Protein AF-A0A182JFN0-F1 (afdb_monomer_lite)

Organism: Anopheles atroparvus (NCBI:txid41427)

Secondary structure (DSSP, 8-state):
-EEEEEEEHHHHHTT---EEEEEEEE-SSEEEEEEEESS-BTTB-SEEEEEEEHHHHHHHHHHTTSHHHHHHHTT-SSEEEEEE-TTS-EEEEEEEETTEE--SS-EEEEEE-HHHHHHHHHS---TT-TT-HHHHHHHHHHHH------HHHHHHHHHHHHHHHHHHHHHHHHHHHHHHH-TTSHHHHHHHHHHHHHHSS-HHHHHHHHHHHHHHHHHHHHHHHHTS-HHHHHHHHHHHHHHHHHHHHHHHHHHHHT-GGG----HHHHHHHHHHHHHHHHHHHHHHHHHHHHHHHHHHHHHHGGGG-HHHHHHHHHHHHHHHHHHHHHHHHHHHHHHHHHHHHHHHHHHHHTTEEEEGGGTEEEE----HHHHHHHHHHHHHHHHHHHHHHHHHHHHHHHH--SS-------SS--TTSS--BGGG--GGGEEEPPPPB-TT-HHHHHHHS-SBSS---SSGGGS-EEEEEEEE-TT---BS-SEEEEEEEE---B-S--HHHHHHHHHHHGGGTHHHHHTT-HHHHHHHHHTHHHHTHHHHHHHHHHHTT----TT-PBPP---

Structure (mmCIF, N/CA/C/O backbone):
data_AF-A0A182JFN0-F1
#
_entry.id   AF-A0A182JFN0-F1
#
loop_
_atom_site.group_PDB
_atom_site.id
_atom_site.type_symbol
_atom_site.label_atom_id
_atom_site.label_alt_id
_atom_site.label_comp_id
_atom_site.label_asym_id
_atom_site.label_entity_id
_atom_site.label_seq_id
_atom_site.pdbx_PDB_ins_code
_atom_site.Cartn_x
_atom_site.Cartn_y
_atom_site.Cartn_z
_atom_site.occupancy
_atom_site.B_iso_or_equiv
_atom_site.auth_seq_id
_atom_site.auth_comp_id
_atom_site.auth_asym_id
_atom_site.auth_atom_id
_atom_site.pdbx_PDB_model_num
ATOM 1 N N . MET A 1 1 ? -10.229 -61.835 4.848 1.00 62.94 1 MET A N 1
ATOM 2 C CA . MET A 1 1 ? -9.669 -61.899 3.488 1.00 62.94 1 MET A CA 1
ATOM 3 C C . MET A 1 1 ? -10.565 -61.124 2.529 1.00 62.94 1 MET A C 1
ATOM 5 O O . MET A 1 1 ? -11.727 -61.486 2.375 1.00 62.94 1 MET A O 1
ATOM 9 N N . ILE A 1 2 ? -10.073 -60.015 1.976 1.00 69.81 2 ILE A N 1
ATOM 10 C CA . ILE A 1 2 ? -10.826 -59.124 1.069 1.00 69.81 2 ILE A CA 1
ATOM 11 C C . ILE A 1 2 ? -10.191 -59.194 -0.321 1.00 69.81 2 ILE A C 1
ATOM 13 O O . ILE A 1 2 ? -8.968 -59.210 -0.433 1.00 69.81 2 ILE A O 1
ATOM 17 N N . ILE A 1 3 ? -11.007 -59.226 -1.377 1.00 73.88 3 ILE A N 1
ATOM 18 C CA . ILE A 1 3 ? -10.505 -59.152 -2.756 1.00 73.88 3 ILE A CA 1
ATOM 19 C C . ILE A 1 3 ? -10.632 -57.706 -3.234 1.00 73.88 3 ILE A C 1
ATOM 21 O O . ILE A 1 3 ? -11.744 -57.179 -3.293 1.00 73.88 3 ILE A O 1
ATOM 25 N N . LYS A 1 4 ? -9.509 -57.074 -3.583 1.00 79.81 4 LYS A N 1
ATOM 26 C CA . LYS A 1 4 ? -9.461 -55.734 -4.180 1.00 79.81 4 LYS A CA 1
ATOM 27 C C . LYS A 1 4 ? -9.148 -55.844 -5.665 1.00 79.81 4 LYS A C 1
ATOM 29 O O . LYS A 1 4 ? -8.158 -56.462 -6.045 1.00 79.81 4 LYS A O 1
ATOM 34 N N . ILE A 1 5 ? -9.988 -55.245 -6.499 1.00 77.12 5 ILE A N 1
ATOM 35 C CA . ILE A 1 5 ? -9.818 -55.225 -7.953 1.00 77.12 5 ILE A CA 1
ATOM 36 C C . ILE A 1 5 ? -9.624 -53.771 -8.373 1.00 77.12 5 ILE A C 1
ATOM 38 O O . ILE A 1 5 ? -10.525 -52.961 -8.171 1.00 77.12 5 ILE A O 1
ATOM 42 N N . TYR A 1 6 ? -8.468 -53.449 -8.946 1.00 79.06 6 TYR A N 1
ATOM 43 C CA . TYR A 1 6 ? -8.162 -52.143 -9.524 1.00 79.06 6 TYR A CA 1
ATOM 44 C C . TYR A 1 6 ? -8.347 -52.213 -11.037 1.00 79.06 6 TYR A C 1
ATOM 46 O O . TYR A 1 6 ? -7.695 -53.021 -11.699 1.00 79.06 6 TYR A O 1
ATOM 54 N N . LEU A 1 7 ? -9.239 -51.382 -11.575 1.00 78.50 7 LEU A N 1
ATOM 55 C CA . LEU A 1 7 ? -9.586 -51.356 -12.997 1.00 78.50 7 LEU A CA 1
ATOM 56 C C . LEU A 1 7 ? -9.477 -49.927 -13.549 1.00 78.50 7 LEU A C 1
ATOM 58 O O . LEU A 1 7 ? -10.038 -49.002 -12.962 1.00 78.50 7 LEU A O 1
ATOM 62 N N . SER A 1 8 ? -8.779 -49.748 -14.676 1.00 73.88 8 SER A N 1
ATOM 63 C CA . SER A 1 8 ? -8.703 -48.449 -15.366 1.00 73.88 8 SER A CA 1
ATOM 64 C C . SER A 1 8 ? -10.078 -48.056 -15.924 1.00 73.88 8 SER A C 1
ATOM 66 O O . SER A 1 8 ? -10.769 -48.879 -16.534 1.00 73.88 8 SER A O 1
ATOM 68 N N . SER A 1 9 ? -10.487 -46.797 -15.737 1.00 73.19 9 SER A N 1
ATOM 69 C CA . SER A 1 9 ? -11.758 -46.265 -16.257 1.00 73.19 9 SER A CA 1
ATOM 70 C C . SER A 1 9 ? -11.855 -46.349 -17.786 1.00 73.19 9 SER A C 1
ATOM 72 O O . SER A 1 9 ? -12.929 -46.638 -18.317 1.00 73.19 9 SER A O 1
ATOM 74 N N . LYS A 1 10 ? -10.725 -46.210 -18.491 1.00 73.25 10 LYS A N 1
ATOM 75 C CA . LYS A 1 10 ? -10.610 -46.288 -19.959 1.00 73.25 10 LYS A CA 1
ATOM 76 C C . LYS A 1 10 ? -11.153 -47.605 -20.528 1.00 73.25 10 LY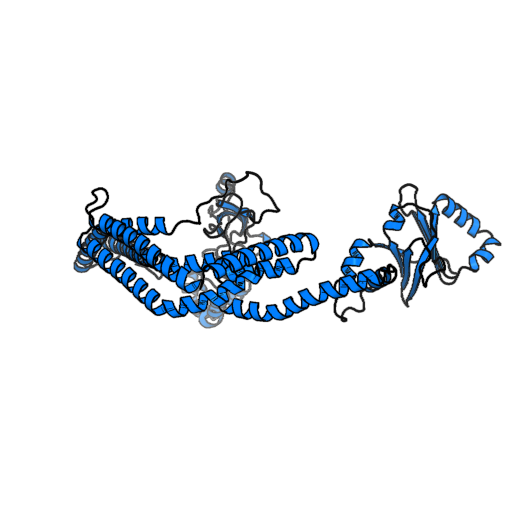S A C 1
ATOM 78 O O . LYS A 1 10 ? -11.768 -47.613 -21.594 1.00 73.25 10 LYS A O 1
ATOM 83 N N . LEU A 1 11 ? -10.956 -48.711 -19.808 1.00 69.81 11 LEU A N 1
ATOM 84 C CA . LEU A 1 11 ? -11.406 -50.047 -20.222 1.00 69.81 11 LEU A CA 1
ATOM 85 C C . LEU A 1 11 ? -12.931 -50.198 -20.132 1.00 69.81 11 LEU A C 1
ATOM 87 O O . LEU A 1 11 ? -13.535 -50.927 -20.915 1.00 69.81 11 LEU A O 1
ATOM 91 N N . ILE A 1 12 ? -13.570 -49.483 -19.203 1.00 66.38 12 ILE A N 1
ATOM 92 C CA . ILE A 1 12 ? -15.031 -49.477 -19.050 1.00 66.38 12 ILE A CA 1
ATOM 93 C C . ILE A 1 12 ? -15.667 -48.561 -20.103 1.00 66.38 12 ILE A C 1
ATOM 95 O O . ILE A 1 12 ? -16.673 -48.925 -20.711 1.00 66.38 12 ILE A O 1
ATOM 99 N N . GLU A 1 13 ? -15.063 -47.395 -20.350 1.00 63.28 13 GLU A N 1
ATOM 100 C CA . GLU A 1 13 ? -15.563 -46.401 -21.310 1.00 63.28 13 GLU A CA 1
ATOM 101 C C . GLU A 1 13 ? -15.567 -46.911 -22.755 1.00 63.28 13 GLU A C 1
ATOM 103 O O . GLU A 1 13 ? -16.496 -46.612 -23.504 1.00 63.28 13 GLU A O 1
ATOM 108 N N . LYS A 1 14 ? -14.578 -47.727 -23.145 1.00 61.25 14 LYS A N 1
ATOM 109 C CA . LYS A 1 14 ? -14.518 -48.306 -24.497 1.00 61.25 14 LYS A CA 1
ATOM 110 C C . LYS A 1 14 ? -15.560 -49.407 -24.758 1.00 61.25 14 LYS A C 1
ATOM 112 O O . LYS A 1 14 ? -15.835 -49.684 -25.920 1.00 61.25 14 LYS A O 1
ATOM 117 N N . CYS A 1 15 ? -16.163 -50.007 -23.722 1.00 55.38 15 CYS A N 1
ATOM 118 C CA . CYS A 1 15 ? -17.185 -51.067 -23.831 1.00 55.38 15 CYS A CA 1
ATOM 119 C C . CYS A 1 15 ? -16.834 -52.205 -24.820 1.00 55.38 15 CYS A C 1
ATOM 121 O O . CYS A 1 15 ? -17.668 -52.630 -25.620 1.00 55.38 15 CYS A O 1
ATOM 123 N N . THR A 1 16 ? -15.609 -52.731 -24.755 1.00 61.06 16 THR A N 1
ATOM 124 C CA . THR A 1 16 ? -15.132 -53.835 -25.607 1.00 61.06 16 THR A CA 1
ATOM 125 C C . THR A 1 16 ? -14.945 -55.127 -24.807 1.00 61.06 16 THR A C 1
ATOM 127 O O . THR A 1 16 ? -14.451 -55.105 -23.682 1.00 61.06 16 THR A O 1
ATOM 130 N N . PHE A 1 17 ? -15.335 -56.276 -25.373 1.00 69.75 17 PHE A N 1
ATOM 131 C CA . PHE A 1 17 ? -15.031 -57.590 -24.791 1.00 69.75 17 PHE A CA 1
ATOM 132 C C . PHE A 1 17 ? -13.549 -57.906 -25.014 1.00 69.75 17 PHE A C 1
ATOM 134 O O . PHE A 1 17 ? -13.164 -58.300 -26.114 1.00 69.75 17 PHE A O 1
ATOM 141 N N . CYS A 1 18 ? -12.723 -57.705 -23.993 1.00 74.50 18 CYS A N 1
ATOM 142 C CA . CYS A 1 18 ? -11.274 -57.876 -24.070 1.00 74.50 18 CYS A CA 1
ATOM 143 C C . CYS A 1 18 ? -10.734 -58.798 -22.971 1.00 74.50 18 CYS A C 1
ATOM 145 O O . CYS A 1 18 ? -11.379 -59.036 -21.940 1.00 74.50 18 CYS A O 1
ATOM 147 N N . ASP A 1 19 ? -9.544 -59.335 -23.233 1.00 78.19 19 ASP A N 1
ATOM 148 C CA . ASP A 1 19 ? -8.730 -60.011 -22.230 1.00 78.19 19 ASP A CA 1
ATOM 149 C C . ASP A 1 19 ? -7.968 -58.948 -21.423 1.00 78.19 19 ASP A C 1
ATOM 151 O O . ASP A 1 19 ? -7.603 -57.898 -21.946 1.00 78.19 19 ASP A O 1
ATOM 155 N N . LEU A 1 20 ? -7.801 -59.184 -20.124 1.00 77.81 20 LEU A N 1
ATOM 156 C CA . LEU A 1 20 ? -7.232 -58.229 -19.178 1.00 77.81 20 LEU A CA 1
ATOM 157 C C . LEU A 1 20 ? -5.814 -58.654 -18.815 1.00 77.81 20 LEU A C 1
ATOM 159 O O . LEU A 1 20 ? -5.614 -59.787 -18.369 1.00 77.81 20 LEU A O 1
ATOM 163 N N . TYR A 1 21 ? -4.863 -57.729 -18.924 1.00 78.69 21 TYR A N 1
ATOM 164 C CA . TYR A 1 21 ? -3.462 -57.952 -18.570 1.00 78.69 21 TYR A CA 1
ATOM 165 C C . TYR A 1 21 ? -3.072 -57.121 -17.345 1.00 78.69 21 TYR A C 1
ATOM 167 O O . TYR A 1 21 ? -3.512 -55.979 -17.160 1.00 78.69 21 TYR A O 1
ATOM 175 N N . GLY A 1 22 ? -2.266 -57.710 -16.459 1.00 77.88 22 GLY A N 1
ATOM 176 C CA . GLY A 1 22 ? -1.886 -57.059 -15.211 1.00 77.88 22 GLY A CA 1
ATOM 177 C C . GLY A 1 22 ? -1.223 -57.979 -14.190 1.00 77.88 22 GLY A C 1
ATOM 178 O O . GLY A 1 22 ? -0.680 -59.026 -14.534 1.00 77.88 22 GLY A O 1
ATOM 179 N N . LEU A 1 23 ? -1.277 -57.569 -12.922 1.00 79.62 23 LEU A N 1
ATOM 180 C CA . LEU A 1 23 ? -0.591 -58.214 -11.800 1.00 79.62 23 LEU A CA 1
ATOM 181 C C . LEU A 1 23 ? -1.596 -58.751 -10.769 1.00 79.62 23 LEU A C 1
ATOM 183 O O . LEU A 1 23 ? -2.571 -58.073 -10.432 1.00 79.62 23 LEU A O 1
ATOM 187 N N . VAL A 1 24 ? -1.326 -59.943 -10.227 1.00 75.75 24 VAL A N 1
ATOM 188 C CA . VAL A 1 24 ? -2.060 -60.526 -9.092 1.00 75.75 24 VAL A CA 1
ATOM 189 C C . VAL A 1 24 ? -1.117 -60.660 -7.897 1.00 75.75 24 VAL A C 1
ATOM 191 O O . VAL A 1 24 ? -0.121 -61.374 -7.976 1.00 75.75 24 VAL A O 1
ATOM 194 N N . GLU A 1 25 ? -1.433 -59.991 -6.788 1.00 76.19 25 GLU A N 1
ATOM 195 C CA . GLU A 1 25 ? -0.657 -60.041 -5.541 1.00 76.19 25 GLU A CA 1
ATOM 196 C C . GLU A 1 25 ? -1.454 -60.793 -4.458 1.00 76.19 25 GLU A C 1
ATOM 198 O O . GLU A 1 25 ? -2.605 -60.449 -4.172 1.00 76.19 25 GLU A O 1
ATOM 203 N N . ASP A 1 26 ? -0.845 -61.815 -3.849 1.00 74.06 26 ASP A N 1
ATOM 204 C CA . ASP A 1 26 ? -1.409 -62.591 -2.734 1.00 74.06 26 ASP A CA 1
ATOM 205 C C . ASP A 1 26 ? -0.782 -62.112 -1.414 1.00 74.06 26 ASP A C 1
ATOM 207 O O . ASP A 1 26 ? 0.358 -62.454 -1.089 1.00 74.06 26 ASP A O 1
ATOM 211 N N . LEU A 1 27 ? -1.496 -61.255 -0.679 1.00 72.69 27 LEU A N 1
ATOM 212 C CA . LEU A 1 27 ? -1.079 -60.718 0.619 1.00 72.69 27 LEU A CA 1
ATOM 213 C C . LEU A 1 27 ? -1.818 -61.466 1.742 1.00 72.69 27 LEU A C 1
ATOM 215 O O . LEU A 1 27 ? -2.920 -61.972 1.551 1.00 72.69 27 LEU A O 1
ATOM 219 N N . ARG A 1 28 ? -1.236 -61.509 2.952 1.00 66.94 28 ARG A N 1
ATOM 220 C CA . ARG A 1 28 ? -1.740 -62.332 4.079 1.00 66.94 28 ARG A CA 1
ATOM 221 C C . ARG A 1 28 ? -3.242 -62.169 4.378 1.00 66.94 28 ARG A C 1
ATOM 223 O O . ARG A 1 28 ? -3.881 -63.164 4.706 1.00 66.94 28 ARG A O 1
ATOM 230 N N . ASP A 1 29 ? -3.797 -60.963 4.221 1.00 68.81 29 ASP A N 1
ATOM 231 C CA . ASP A 1 29 ? -5.210 -60.650 4.498 1.00 68.81 29 ASP A CA 1
ATOM 232 C C . ASP A 1 29 ? -6.000 -60.106 3.285 1.00 68.81 29 ASP A C 1
ATOM 234 O O . ASP A 1 29 ? -7.226 -59.929 3.372 1.00 68.81 29 ASP A O 1
ATOM 238 N N . GLU A 1 30 ? -5.347 -59.870 2.140 1.00 75.69 30 GLU A N 1
ATOM 239 C CA . GLU A 1 30 ? -5.982 -59.350 0.921 1.00 75.69 30 GLU A CA 1
ATOM 240 C C . GLU A 1 30 ? -5.419 -59.976 -0.359 1.00 75.69 30 GLU A C 1
ATOM 242 O O . GLU A 1 30 ? -4.226 -60.225 -0.470 1.00 75.69 30 GLU A O 1
ATOM 247 N N . ILE A 1 31 ? -6.276 -60.177 -1.360 1.00 75.62 31 ILE A N 1
ATOM 248 C CA . ILE A 1 31 ? -5.827 -60.495 -2.722 1.00 75.62 31 ILE A CA 1
ATOM 249 C C . ILE A 1 31 ? -6.077 -59.281 -3.593 1.00 75.62 31 ILE A C 1
ATOM 251 O O . ILE A 1 31 ? -7.202 -58.768 -3.629 1.00 75.62 31 ILE A O 1
ATOM 255 N N . ARG A 1 32 ? -5.048 -58.852 -4.323 1.00 78.44 32 ARG A N 1
ATOM 256 C CA . ARG A 1 32 ? -5.120 -57.699 -5.213 1.00 78.44 32 ARG A CA 1
ATOM 257 C C . ARG A 1 32 ? -5.016 -58.122 -6.671 1.00 78.44 32 ARG A C 1
ATOM 259 O O . ARG A 1 32 ? -4.009 -58.683 -7.083 1.00 78.44 32 ARG A O 1
ATOM 266 N N . PHE A 1 33 ? -6.043 -57.800 -7.450 1.00 77.81 33 PHE A N 1
ATOM 267 C CA . PHE A 1 33 ? -6.010 -57.857 -8.909 1.00 77.81 33 PHE A CA 1
ATOM 268 C C . PHE A 1 33 ? -5.810 -56.439 -9.441 1.00 77.81 33 PHE A C 1
ATOM 270 O O . PHE A 1 33 ? -6.687 -55.594 -9.261 1.00 77.81 33 PHE A O 1
ATOM 277 N N . THR A 1 34 ? -4.679 -56.174 -10.087 1.00 78.31 34 THR A N 1
ATOM 278 C CA . THR A 1 34 ? -4.372 -54.874 -10.691 1.00 78.31 34 THR A CA 1
ATOM 279 C C . THR A 1 34 ? -4.389 -55.008 -12.204 1.00 78.31 34 THR A C 1
ATOM 281 O O . THR A 1 34 ? -3.460 -55.567 -12.779 1.00 78.31 34 THR A O 1
ATOM 284 N N . VAL A 1 35 ? -5.447 -54.502 -12.840 1.00 77.25 35 VAL A N 1
ATOM 285 C CA . VAL A 1 35 ? -5.593 -54.489 -14.300 1.00 77.25 35 VAL A CA 1
ATOM 286 C C . VAL A 1 35 ? -4.959 -53.217 -14.858 1.00 77.25 35 VAL A C 1
ATOM 288 O O . VAL A 1 35 ? -5.298 -52.109 -14.423 1.00 77.25 35 VAL A O 1
ATOM 291 N N . LEU A 1 36 ? -4.035 -53.392 -15.802 1.00 70.75 36 LEU A N 1
ATOM 292 C CA . LEU A 1 36 ? -3.224 -52.315 -16.366 1.00 70.75 36 LEU A CA 1
ATOM 293 C C . LEU A 1 36 ? -3.658 -51.959 -17.792 1.00 70.75 36 LEU A C 1
ATOM 295 O O . LEU A 1 36 ? -3.845 -50.777 -18.056 1.00 70.75 36 LEU A O 1
ATOM 299 N N . ASP A 1 37 ? -3.875 -52.946 -18.671 1.00 72.38 37 ASP A N 1
ATOM 300 C CA . ASP A 1 37 ? -4.312 -52.690 -20.055 1.00 72.38 37 ASP A CA 1
ATOM 301 C C . ASP A 1 37 ? -5.049 -53.889 -20.695 1.00 72.38 37 ASP A C 1
ATOM 303 O O . ASP A 1 37 ? -5.107 -54.981 -20.113 1.00 72.38 37 ASP A O 1
ATOM 307 N N . ASP A 1 38 ? -5.634 -53.673 -21.882 1.00 68.69 38 ASP A N 1
ATOM 308 C CA . ASP A 1 38 ? -6.274 -54.701 -22.728 1.00 68.69 38 ASP A CA 1
ATOM 309 C C . ASP A 1 38 ? -5.323 -55.379 -23.734 1.00 68.69 38 ASP A C 1
ATOM 311 O O . ASP A 1 38 ? -5.710 -56.328 -24.420 1.00 68.69 38 ASP A O 1
ATOM 315 N N . GLU A 1 39 ? -4.063 -54.945 -23.776 1.00 72.19 39 GLU A N 1
ATOM 316 C CA . GLU A 1 39 ? -2.995 -55.501 -24.613 1.00 72.19 39 GLU A CA 1
ATOM 317 C C . GLU A 1 39 ? -1.848 -56.085 -23.759 1.00 72.19 39 GLU A C 1
ATOM 319 O O . GLU A 1 39 ? -1.639 -55.656 -22.620 1.00 72.19 39 GLU A O 1
ATOM 324 N N . PRO A 1 40 ? -1.087 -57.074 -24.271 1.00 69.12 40 PRO A N 1
ATOM 325 C CA . PRO A 1 40 ? 0.015 -57.682 -23.530 1.00 69.12 40 PRO A CA 1
ATOM 326 C C . PRO A 1 40 ? 1.153 -56.681 -23.278 1.00 69.12 40 PRO A C 1
ATOM 328 O O . PRO A 1 40 ? 1.686 -56.066 -24.201 1.00 69.12 40 PRO A O 1
ATOM 331 N N . ILE A 1 41 ? 1.572 -56.570 -22.016 1.00 68.44 41 ILE A N 1
ATOM 332 C CA . ILE A 1 41 ? 2.590 -55.617 -21.549 1.00 68.44 41 ILE A CA 1
ATOM 333 C C . ILE A 1 41 ? 3.940 -56.345 -21.405 1.00 68.44 41 ILE A C 1
ATOM 335 O O . ILE A 1 41 ? 3.963 -57.508 -20.983 1.00 68.44 41 ILE A O 1
ATOM 339 N N . PRO A 1 42 ? 5.093 -55.707 -21.694 1.00 60.28 42 PRO A N 1
ATOM 340 C CA . PRO A 1 42 ? 6.405 -56.296 -21.424 1.00 60.28 42 PRO A CA 1
ATOM 341 C C . PRO A 1 42 ? 6.550 -56.693 -19.942 1.00 60.28 42 PRO A C 1
ATOM 343 O O . PRO A 1 42 ? 6.573 -55.843 -19.056 1.00 60.28 42 PRO A O 1
ATOM 346 N N . GLY A 1 43 ? 6.639 -58.003 -19.685 1.00 61.94 43 GLY A N 1
ATOM 347 C CA . GLY A 1 43 ? 6.724 -58.600 -18.343 1.00 61.94 43 GLY A CA 1
ATOM 348 C C . GLY A 1 43 ? 5.440 -59.280 -17.847 1.00 61.94 43 GLY A C 1
ATOM 349 O O . GLY A 1 43 ? 5.528 -60.109 -16.946 1.00 61.94 43 GLY A O 1
ATOM 350 N N . TYR A 1 44 ? 4.281 -59.007 -18.460 1.00 66.69 44 TYR A N 1
ATOM 351 C CA . TYR A 1 44 ? 2.978 -59.583 -18.094 1.00 66.69 44 TYR A CA 1
ATOM 352 C C . TYR A 1 44 ? 2.203 -59.994 -19.354 1.00 66.69 44 TYR A C 1
ATOM 354 O O . TYR A 1 44 ? 1.357 -59.256 -19.858 1.00 66.69 44 TYR A O 1
ATOM 362 N N . THR A 1 45 ? 2.528 -61.173 -19.891 1.00 61.94 45 THR A N 1
ATOM 363 C CA . THR A 1 45 ? 1.981 -61.676 -21.165 1.00 61.94 45 THR A CA 1
ATOM 364 C C . THR A 1 45 ? 0.818 -62.655 -21.005 1.00 61.94 45 THR A C 1
ATOM 366 O O . THR A 1 45 ? 0.179 -62.995 -21.996 1.00 61.94 45 THR A O 1
ATOM 369 N N . GLU A 1 46 ? 0.539 -63.129 -19.788 1.00 72.75 46 GLU A N 1
ATOM 370 C CA . GLU A 1 46 ? -0.596 -64.015 -19.510 1.00 72.75 46 GLU A CA 1
ATOM 371 C C . GLU A 1 46 ? -1.836 -63.199 -19.101 1.00 72.75 46 GLU A C 1
ATOM 373 O O . GLU A 1 46 ? -1.719 -62.293 -18.267 1.00 72.75 46 GLU A O 1
ATOM 378 N N . PRO A 1 47 ? -3.025 -63.490 -19.662 1.00 72.69 47 PRO A N 1
ATOM 379 C CA . PRO A 1 47 ? -4.243 -62.778 -19.303 1.00 72.69 47 PRO A CA 1
ATOM 380 C C . PRO A 1 47 ? -4.690 -63.172 -17.892 1.00 72.69 47 PRO A C 1
ATOM 382 O O . PRO A 1 47 ? -4.924 -64.340 -17.590 1.00 72.69 47 PRO A O 1
ATOM 385 N N . ILE A 1 48 ? -4.865 -62.174 -17.030 1.00 78.12 48 ILE A N 1
ATOM 386 C CA . ILE A 1 48 ? -5.328 -62.354 -15.645 1.00 78.12 48 ILE A CA 1
ATOM 387 C C . ILE A 1 48 ? -6.858 -62.414 -15.546 1.00 78.12 48 ILE A C 1
ATOM 389 O O . ILE A 1 48 ? -7.416 -62.736 -14.492 1.00 78.12 48 ILE A O 1
ATOM 393 N N . GLY A 1 49 ? -7.561 -62.080 -16.631 1.00 77.62 49 GLY A N 1
ATOM 394 C CA . GLY A 1 49 ? -9.014 -62.071 -16.657 1.00 77.62 49 GLY A CA 1
ATOM 395 C C . GLY A 1 49 ? -9.633 -61.709 -18.001 1.00 77.62 49 GLY A C 1
ATOM 396 O O . GLY A 1 49 ? -8.930 -61.466 -18.974 1.00 77.62 49 GLY A O 1
ATOM 397 N N . LYS A 1 50 ? -10.969 -61.657 -18.048 1.00 80.19 50 LYS A N 1
ATOM 398 C CA . LYS A 1 50 ? -11.741 -61.294 -19.247 1.00 80.19 50 LYS A CA 1
ATOM 399 C C . LYS A 1 50 ? -13.006 -60.504 -18.914 1.00 80.19 50 LYS A C 1
ATOM 401 O O . LYS A 1 50 ? -13.702 -60.807 -17.936 1.00 80.19 50 LYS A O 1
ATOM 406 N N . ILE A 1 51 ? -13.333 -59.536 -19.768 1.00 77.31 51 ILE A N 1
ATOM 407 C CA . ILE A 1 51 ? -14.610 -58.812 -19.762 1.00 77.31 51 ILE A CA 1
ATOM 408 C C . ILE A 1 51 ? -15.571 -59.456 -20.775 1.00 77.31 51 ILE A C 1
ATOM 410 O O . ILE A 1 51 ? -15.256 -59.553 -21.959 1.00 77.31 51 ILE A O 1
ATOM 414 N N . CYS A 1 52 ? -16.758 -59.881 -20.323 1.00 76.12 52 CYS A N 1
ATOM 415 C CA . CYS A 1 52 ? -17.759 -60.585 -21.143 1.00 76.12 52 CYS A CA 1
ATOM 416 C C . CYS A 1 52 ? -19.170 -59.984 -21.020 1.00 76.12 52 CYS A C 1
ATOM 418 O O . CYS A 1 52 ? -19.463 -59.220 -20.094 1.00 76.12 52 CYS A O 1
ATOM 420 N N . SER A 1 53 ? -20.078 -60.380 -21.920 1.00 75.38 53 SER A N 1
ATOM 421 C CA . SER A 1 53 ? -21.496 -60.010 -21.834 1.00 75.38 53 SER A CA 1
ATOM 422 C C . SER A 1 53 ? -22.209 -60.750 -20.693 1.00 75.38 53 SER A C 1
ATOM 424 O O . SER A 1 53 ? -21.781 -61.821 -20.248 1.00 75.38 53 SER A O 1
ATOM 426 N N . VAL A 1 54 ? -23.332 -60.198 -20.216 1.00 74.31 54 VAL A N 1
ATOM 427 C CA . VAL A 1 54 ? -24.167 -60.855 -19.190 1.00 74.31 54 VAL A CA 1
ATOM 428 C C . VAL A 1 54 ? -24.700 -62.208 -19.684 1.00 74.31 54 VAL A C 1
ATOM 430 O O . VAL A 1 54 ? -24.735 -63.166 -18.916 1.00 74.31 54 VAL A O 1
ATOM 433 N N . THR A 1 55 ? -25.058 -62.316 -20.964 1.00 71.25 55 THR A N 1
ATOM 434 C CA . THR A 1 55 ? -25.508 -63.562 -21.608 1.00 71.25 55 THR A CA 1
ATOM 435 C C . THR A 1 55 ? -24.422 -64.639 -21.602 1.00 71.25 55 THR A C 1
ATOM 437 O O . THR A 1 55 ? -24.682 -65.756 -21.153 1.00 71.25 55 THR A O 1
ATOM 440 N N . ASP A 1 56 ? -23.187 -64.289 -21.974 1.00 69.81 56 ASP A N 1
ATOM 441 C CA . ASP A 1 56 ? -22.060 -65.235 -21.979 1.00 69.81 56 ASP A CA 1
ATOM 442 C C . ASP A 1 56 ? -21.663 -65.657 -20.561 1.00 69.81 56 ASP A C 1
ATOM 444 O O . ASP A 1 56 ? -21.204 -66.776 -20.334 1.00 69.81 56 ASP A O 1
ATOM 448 N N . TYR A 1 57 ? -21.835 -64.763 -19.582 1.00 70.94 57 TYR A N 1
ATOM 449 C CA . TYR A 1 57 ? -21.597 -65.069 -18.174 1.00 70.94 57 TYR A CA 1
ATOM 450 C C . TYR A 1 57 ? -22.598 -66.100 -17.636 1.00 70.94 57 TYR A C 1
ATOM 452 O O . TYR A 1 57 ? -22.199 -67.052 -16.965 1.00 70.94 57 TYR A O 1
ATOM 460 N N . VAL A 1 58 ? -23.889 -65.943 -17.948 1.00 71.75 58 VAL A N 1
ATOM 461 C CA . VAL A 1 58 ? -24.937 -66.884 -17.520 1.00 71.75 58 VAL A CA 1
ATOM 462 C C . VAL A 1 58 ? -24.765 -68.243 -18.199 1.00 71.75 58 VAL A C 1
ATOM 464 O O . VAL A 1 58 ? -24.881 -69.269 -17.528 1.00 71.75 58 VAL A O 1
ATOM 467 N N . GLN A 1 59 ? -24.416 -68.265 -19.489 1.00 70.50 59 GLN A N 1
ATOM 468 C CA . GLN A 1 59 ? -24.130 -69.505 -20.211 1.00 70.50 59 GLN A CA 1
ATOM 469 C C . GLN A 1 59 ? -22.915 -70.229 -19.619 1.00 70.50 59 GLN A C 1
ATOM 471 O O . GLN A 1 59 ? -22.989 -71.417 -19.326 1.00 70.50 59 GLN A O 1
ATOM 476 N N . PHE A 1 60 ? -21.825 -69.509 -19.347 1.00 67.44 60 PHE A N 1
ATOM 477 C CA . PHE A 1 60 ? -20.646 -70.070 -18.685 1.00 67.44 60 PHE A CA 1
ATOM 478 C C . PHE A 1 60 ? -20.971 -70.647 -17.299 1.00 67.44 60 PHE A C 1
ATOM 480 O O . PHE A 1 60 ? -20.548 -71.756 -16.973 1.00 67.44 60 PHE A O 1
ATOM 487 N N . ARG A 1 61 ? -21.779 -69.939 -16.498 1.00 68.56 61 ARG A N 1
ATOM 488 C CA . ARG A 1 61 ? -22.211 -70.412 -15.175 1.00 68.56 61 ARG A CA 1
ATOM 489 C C . ARG A 1 61 ? -23.069 -71.677 -15.260 1.00 68.56 61 ARG A C 1
ATOM 491 O O . ARG A 1 61 ? -22.927 -72.557 -14.418 1.00 68.56 61 ARG A O 1
ATOM 498 N N . ALA A 1 62 ? -23.937 -71.785 -16.266 1.00 64.00 62 ALA A N 1
ATOM 499 C CA . ALA A 1 62 ? -24.743 -72.984 -16.486 1.00 64.00 62 ALA A CA 1
ATOM 500 C C . ALA A 1 62 ? -23.874 -74.202 -16.852 1.00 64.00 62 ALA A C 1
ATOM 502 O O . ALA A 1 62 ? -24.146 -75.307 -16.386 1.00 64.00 62 ALA A O 1
ATOM 503 N N . VAL A 1 63 ? -22.800 -73.989 -17.622 1.00 61.91 63 VAL A N 1
ATOM 504 C CA . VAL A 1 63 ? -21.872 -75.048 -18.058 1.00 61.91 63 VAL A CA 1
ATOM 505 C C . VAL A 1 63 ? -20.879 -75.460 -16.956 1.00 61.91 63 VAL A C 1
ATOM 507 O O . VAL A 1 63 ? -20.407 -76.591 -16.949 1.00 61.91 63 VAL A O 1
ATOM 510 N N . GLN A 1 64 ? -20.615 -74.613 -15.955 1.00 60.25 64 GLN A N 1
ATOM 511 C CA . GLN A 1 64 ? -19.757 -74.955 -14.806 1.00 60.25 64 GLN A CA 1
ATOM 512 C C . GLN A 1 64 ? -20.281 -76.146 -13.969 1.00 60.25 64 GLN A C 1
ATOM 514 O O . GLN A 1 64 ? -19.511 -76.792 -13.255 1.00 60.25 64 GLN A O 1
ATOM 519 N N . ASN A 1 65 ? -21.577 -76.460 -14.068 1.00 55.94 65 ASN A N 1
ATOM 520 C CA . ASN A 1 65 ? -22.183 -77.631 -13.429 1.00 55.94 65 ASN A CA 1
ATOM 521 C C . ASN A 1 65 ? -21.912 -78.951 -14.177 1.00 55.94 65 ASN A C 1
ATOM 523 O O . ASN A 1 65 ? -22.231 -80.018 -13.650 1.00 55.94 65 ASN A O 1
ATOM 527 N N . ASP A 1 66 ? -21.318 -78.896 -15.372 1.00 58.44 66 ASP A N 1
ATOM 528 C CA . ASP A 1 66 ? -20.998 -80.065 -16.186 1.00 58.44 66 ASP A CA 1
ATOM 529 C C . ASP A 1 66 ? -19.614 -80.641 -15.823 1.00 58.44 66 ASP A C 1
ATOM 531 O O . ASP A 1 66 ? -18.621 -79.918 -15.681 1.00 58.44 66 ASP A O 1
ATOM 535 N N . LYS A 1 67 ? -19.530 -81.964 -15.624 1.00 55.25 67 LYS A N 1
ATOM 536 C CA . LYS A 1 67 ? -18.347 -82.624 -15.029 1.00 55.25 67 LYS A CA 1
ATOM 537 C C . LYS A 1 67 ? -17.094 -82.542 -15.909 1.00 55.25 67 LYS A C 1
ATOM 539 O O . LYS A 1 67 ? -15.997 -82.484 -15.363 1.00 55.25 67 LYS A O 1
ATOM 544 N N . SER A 1 68 ? -17.245 -82.529 -17.233 1.00 55.66 68 SER A N 1
ATOM 545 C CA . SER A 1 68 ? -16.128 -82.563 -18.190 1.00 55.66 68 SER A CA 1
ATOM 546 C C . SER A 1 68 ? -15.415 -81.212 -18.332 1.00 55.66 68 SER A C 1
ATOM 548 O O . SER A 1 68 ? -14.188 -81.162 -18.404 1.00 55.66 68 SER A O 1
ATOM 550 N N . LEU A 1 69 ? -16.159 -80.100 -18.310 1.00 53.22 69 LEU A N 1
ATOM 551 C CA . LEU A 1 69 ? -15.585 -78.755 -18.428 1.00 53.22 69 LEU A CA 1
ATOM 552 C C . LEU A 1 69 ? -14.933 -78.289 -17.117 1.00 53.22 69 LEU A C 1
ATOM 554 O O . LEU A 1 69 ? -14.010 -77.475 -17.124 1.00 53.22 69 LEU A O 1
ATOM 558 N N . ARG A 1 70 ? -15.368 -78.846 -15.980 1.00 53.31 70 ARG A N 1
ATOM 559 C CA . ARG A 1 70 ? -14.798 -78.576 -14.656 1.00 53.31 70 ARG A CA 1
ATOM 560 C C . ARG A 1 70 ? -13.320 -78.982 -14.550 1.00 53.31 70 ARG A C 1
ATOM 562 O O . ARG A 1 70 ? -12.572 -78.299 -13.860 1.00 53.31 70 ARG A O 1
ATOM 569 N N . GLU A 1 71 ? -12.889 -80.032 -15.254 1.00 53.84 71 GLU A N 1
ATOM 570 C CA . GLU A 1 71 ? -11.478 -80.454 -15.324 1.00 53.84 71 GLU A CA 1
ATOM 571 C C . GLU A 1 71 ? -10.628 -79.544 -16.227 1.00 53.84 71 GLU A C 1
ATOM 573 O O . GLU A 1 71 ? -9.463 -79.295 -15.921 1.00 53.84 71 GLU A O 1
ATOM 578 N N . GLN A 1 72 ? -11.209 -78.977 -17.292 1.00 52.22 72 GLN A N 1
ATOM 579 C CA . GLN A 1 72 ? -10.526 -77.993 -18.143 1.00 52.22 72 GLN A CA 1
ATOM 580 C C . GLN A 1 72 ? -10.388 -76.630 -17.450 1.00 52.22 72 GLN A C 1
ATOM 582 O O . GLN A 1 72 ? -9.302 -76.058 -17.451 1.00 52.22 72 GLN A O 1
ATOM 587 N N . LEU A 1 73 ? -11.437 -76.148 -16.772 1.00 50.81 73 LEU A N 1
ATOM 588 C CA . LEU A 1 73 ? -11.378 -74.929 -15.955 1.00 50.81 73 LEU A CA 1
ATOM 589 C C . LEU A 1 73 ? -10.507 -75.083 -14.701 1.00 50.81 73 LEU A C 1
ATOM 591 O O . LEU A 1 73 ? -10.095 -74.076 -14.129 1.00 50.81 73 LEU A O 1
ATOM 595 N N . ALA A 1 74 ? -10.248 -76.305 -14.221 1.00 50.59 74 ALA A N 1
ATOM 596 C CA . ALA A 1 74 ? -9.399 -76.540 -13.052 1.00 50.59 74 ALA A CA 1
ATOM 597 C C . ALA A 1 74 ? -7.925 -76.174 -13.298 1.00 50.59 74 ALA A C 1
ATOM 599 O O . ALA A 1 74 ? -7.229 -75.912 -12.324 1.00 50.59 74 ALA A O 1
ATOM 600 N N . LYS A 1 75 ? -7.481 -76.098 -14.563 1.00 51.12 75 LYS A N 1
ATOM 601 C CA . LYS A 1 75 ? -6.108 -75.722 -14.944 1.00 51.12 75 LYS A CA 1
ATOM 602 C C . LYS A 1 75 ? -5.783 -74.230 -14.820 1.00 51.12 75 LYS A C 1
ATOM 604 O O . LYS A 1 75 ? -4.610 -73.889 -14.780 1.00 51.12 75 LYS A O 1
ATOM 609 N N . GLU A 1 76 ? -6.781 -73.348 -14.783 1.00 58.38 76 GLU A N 1
ATOM 610 C CA . GLU A 1 76 ? -6.549 -71.912 -14.583 1.00 58.38 76 GLU A CA 1
ATOM 611 C C . GLU A 1 76 ? -6.434 -71.615 -13.082 1.00 58.38 76 GLU A C 1
ATOM 613 O O . GLU A 1 76 ? -7.432 -71.694 -12.350 1.00 58.38 76 GLU A O 1
ATOM 618 N N . ASP A 1 77 ? -5.221 -71.308 -12.613 1.00 58.41 77 ASP A N 1
ATOM 619 C CA . ASP A 1 77 ? -4.948 -71.101 -11.187 1.00 58.41 77 ASP A CA 1
ATOM 620 C C . ASP A 1 77 ? -5.591 -69.809 -10.668 1.00 58.41 77 ASP A C 1
ATOM 622 O O . ASP A 1 77 ? -6.326 -69.857 -9.678 1.00 58.41 77 ASP A O 1
ATOM 626 N N . ASN A 1 78 ? -5.406 -68.682 -11.365 1.00 65.50 78 ASN A N 1
ATOM 627 C CA . ASN A 1 78 ? -5.969 -67.378 -11.006 1.00 65.50 78 ASN A CA 1
ATOM 628 C C . ASN A 1 78 ? -6.688 -66.756 -12.213 1.00 65.50 78 ASN A C 1
ATOM 630 O O . ASN A 1 78 ? -6.064 -66.547 -13.247 1.00 65.50 78 ASN A O 1
ATOM 634 N N . PHE A 1 79 ? -7.981 -66.440 -12.090 1.00 76.06 79 PHE A N 1
ATOM 635 C CA . PHE A 1 79 ? -8.755 -65.856 -13.193 1.00 76.06 79 PHE A CA 1
ATOM 636 C C . PHE A 1 79 ? -9.847 -64.899 -12.696 1.00 76.06 79 PHE A C 1
ATOM 638 O O . PHE A 1 79 ? -10.654 -65.251 -11.828 1.00 76.06 79 PHE A O 1
ATOM 645 N N . LEU A 1 80 ? -9.899 -63.693 -13.269 1.00 78.19 80 LEU A N 1
ATOM 646 C CA . LEU A 1 80 ? -10.916 -62.673 -13.001 1.00 78.19 80 LEU A CA 1
ATOM 647 C C . LEU A 1 80 ? -11.895 -62.546 -14.181 1.00 78.19 80 LEU A C 1
ATOM 649 O O . LEU A 1 80 ? -11.502 -62.247 -15.301 1.00 78.19 80 LEU A O 1
ATOM 653 N N . ARG A 1 81 ? -13.201 -62.690 -13.943 1.00 78.00 81 ARG A N 1
ATOM 654 C CA . ARG A 1 81 ? -14.243 -62.506 -14.967 1.00 78.00 81 ARG A CA 1
ATOM 655 C C . ARG A 1 81 ? -15.224 -61.414 -14.567 1.00 78.00 81 ARG A C 1
ATOM 657 O O . ARG A 1 81 ? -15.873 -61.503 -13.520 1.00 78.00 81 ARG A O 1
ATOM 664 N N . LEU A 1 82 ? -15.361 -60.406 -15.424 1.00 77.06 82 LEU A N 1
ATOM 665 C CA . LEU A 1 82 ? -16.258 -59.266 -15.229 1.00 77.06 82 LEU A CA 1
ATOM 666 C C . LEU A 1 82 ? -17.364 -59.302 -16.289 1.00 77.06 82 LEU A C 1
ATOM 668 O O . LEU A 1 82 ? -17.077 -59.333 -17.483 1.00 77.06 82 LEU A O 1
ATOM 672 N N . ALA A 1 83 ? -18.628 -59.309 -15.864 1.00 73.62 83 ALA A N 1
ATOM 673 C CA . ALA A 1 83 ? -19.776 -59.250 -16.765 1.00 73.62 83 ALA A CA 1
ATOM 674 C C . ALA A 1 83 ? -20.354 -57.833 -16.804 1.00 73.62 83 ALA A C 1
ATOM 676 O O . ALA A 1 83 ? -20.778 -57.310 -15.765 1.00 73.62 83 ALA A O 1
ATOM 677 N N . ILE A 1 84 ? -20.409 -57.232 -17.992 1.00 74.38 84 ILE A N 1
ATOM 678 C CA . ILE A 1 84 ? -20.887 -55.858 -18.197 1.00 74.38 84 ILE A CA 1
ATOM 679 C C . ILE A 1 84 ? -22.219 -55.878 -18.964 1.00 74.38 84 ILE A C 1
ATOM 681 O O . ILE A 1 84 ? -22.415 -56.655 -19.895 1.00 74.38 84 ILE A O 1
ATOM 685 N N . SER A 1 85 ? -23.166 -55.047 -18.525 1.00 68.75 85 SER A N 1
ATOM 686 C CA . SER A 1 85 ? -24.436 -54.761 -19.206 1.00 68.75 85 SER A CA 1
ATOM 687 C C . SER A 1 85 ? -24.200 -53.935 -20.473 1.00 68.75 85 SER A C 1
ATOM 689 O O . SER A 1 85 ? -23.295 -53.110 -20.493 1.00 68.75 85 SER A O 1
ATOM 691 N N . ASN A 1 86 ? -25.089 -54.018 -21.465 1.00 62.69 86 ASN A N 1
ATOM 692 C CA . ASN A 1 86 ? -25.042 -53.192 -22.688 1.00 62.69 86 ASN A CA 1
ATOM 693 C C . ASN A 1 86 ? -25.036 -51.669 -22.413 1.00 62.69 86 ASN A C 1
ATOM 695 O O . ASN A 1 86 ? -24.739 -50.874 -23.292 1.00 62.69 86 ASN A O 1
ATOM 699 N N . SER A 1 87 ? -25.371 -51.264 -21.186 1.00 58.78 87 SER A N 1
ATOM 700 C CA . SER A 1 87 ? -25.326 -49.889 -20.681 1.00 58.78 87 SER A CA 1
ATOM 701 C C . SER A 1 87 ? -24.008 -49.526 -19.962 1.00 58.78 87 SER A C 1
ATOM 703 O O . SER A 1 87 ? -24.018 -48.617 -19.134 1.00 58.78 87 SER A O 1
ATOM 705 N N . GLY A 1 88 ? -22.930 -50.303 -20.128 1.00 61.03 88 GLY A N 1
ATOM 706 C CA . GLY A 1 88 ? -21.616 -50.070 -19.501 1.00 61.03 88 GLY A CA 1
ATOM 707 C C . GLY A 1 88 ? -21.535 -50.334 -17.988 1.00 61.03 88 GLY A C 1
ATOM 708 O O . GLY A 1 88 ? -20.535 -50.017 -17.352 1.00 61.03 88 GLY A O 1
ATOM 709 N N . ARG A 1 89 ? -22.578 -50.911 -17.367 1.00 65.69 89 ARG A N 1
ATOM 710 C CA . ARG A 1 89 ? -22.603 -51.204 -15.917 1.00 65.69 89 ARG A CA 1
ATOM 711 C C . ARG A 1 89 ? -22.146 -52.629 -15.623 1.00 65.69 89 ARG A C 1
ATOM 713 O O . ARG A 1 89 ? -22.718 -53.570 -16.170 1.00 65.69 89 ARG A O 1
ATOM 720 N N . ILE A 1 90 ? -21.201 -52.797 -14.701 1.00 71.94 90 ILE A N 1
ATOM 721 C CA . ILE A 1 90 ? -20.761 -54.115 -14.218 1.00 71.94 90 ILE A CA 1
ATOM 722 C C . ILE A 1 90 ? -21.904 -54.764 -13.419 1.00 71.94 90 ILE A C 1
ATOM 724 O O . ILE A 1 90 ? -22.430 -54.171 -12.479 1.00 71.94 90 ILE A O 1
ATOM 728 N N . LYS A 1 91 ? -22.323 -55.970 -13.820 1.00 73.12 91 LYS A N 1
ATOM 729 C CA . LYS A 1 91 ? -23.444 -56.718 -13.219 1.00 73.12 91 LYS A CA 1
ATOM 730 C C . LYS A 1 91 ? -22.986 -57.908 -12.383 1.00 73.12 91 LYS A C 1
ATOM 732 O O . LYS A 1 91 ? -23.577 -58.164 -11.339 1.00 73.12 91 LYS A O 1
ATOM 737 N N . HIS A 1 92 ? -21.943 -58.615 -12.818 1.00 74.88 92 HIS A N 1
ATOM 738 C CA . HIS A 1 92 ? -21.407 -59.772 -12.100 1.00 74.88 92 HIS A CA 1
ATOM 739 C C . HIS A 1 92 ? -19.877 -59.759 -12.094 1.00 74.88 92 HIS A C 1
ATOM 741 O O . HIS A 1 92 ? -19.251 -59.398 -13.088 1.00 74.88 92 HIS A O 1
ATOM 747 N N . VAL A 1 93 ? -19.285 -60.176 -10.972 1.00 73.44 93 VAL A N 1
ATOM 748 C CA . VAL A 1 93 ? -17.832 -60.287 -10.782 1.00 73.44 93 VAL A CA 1
ATOM 749 C C . VAL A 1 93 ? -17.519 -61.659 -10.201 1.00 73.44 93 VAL A C 1
ATOM 751 O O . VAL A 1 93 ? -17.939 -61.986 -9.085 1.00 73.44 93 VAL A O 1
ATOM 754 N N . MET A 1 94 ? -16.768 -62.463 -10.943 1.00 71.38 94 MET A N 1
ATOM 755 C CA . MET A 1 94 ? -16.268 -63.765 -10.512 1.00 71.38 94 MET A CA 1
ATOM 756 C C . MET A 1 94 ? -14.746 -63.702 -10.438 1.00 71.38 94 MET A C 1
ATOM 758 O O . MET A 1 94 ? -14.108 -63.273 -11.388 1.00 71.38 94 MET A O 1
ATOM 762 N N . ALA A 1 95 ? -14.171 -64.129 -9.319 1.00 71.56 95 ALA A N 1
ATOM 763 C CA . ALA A 1 95 ? -12.730 -64.262 -9.164 1.00 71.56 95 ALA A CA 1
ATOM 764 C C . ALA A 1 95 ? -12.425 -65.679 -8.676 1.00 71.56 95 ALA A C 1
ATOM 766 O O . ALA A 1 95 ? -13.080 -66.184 -7.756 1.00 71.56 95 ALA A O 1
ATOM 767 N N . LYS A 1 96 ? -11.453 -66.317 -9.319 1.00 69.75 96 LYS A N 1
ATOM 768 C CA . LYS A 1 96 ? -10.919 -67.626 -8.962 1.00 69.75 96 LYS A CA 1
ATOM 769 C C . LYS A 1 96 ? -9.458 -67.440 -8.577 1.00 69.75 96 LYS A C 1
ATOM 771 O O . LYS A 1 96 ? -8.732 -66.760 -9.296 1.00 69.75 96 LYS A O 1
ATOM 776 N N . VAL A 1 97 ? -9.057 -67.995 -7.438 1.00 67.12 97 VAL A N 1
ATOM 777 C CA . VAL A 1 97 ? -7.676 -67.917 -6.942 1.00 67.12 97 VAL A CA 1
ATOM 778 C C . VAL A 1 97 ? -7.247 -69.309 -6.495 1.00 67.12 97 VAL A C 1
ATOM 780 O O . VAL A 1 97 ? -7.992 -69.967 -5.766 1.00 67.12 97 VAL A O 1
ATOM 783 N N . LYS A 1 98 ? -6.063 -69.757 -6.926 1.00 63.12 98 LYS A N 1
ATOM 784 C CA . LYS A 1 98 ? -5.502 -71.097 -6.671 1.00 63.12 98 LYS A CA 1
ATOM 785 C C . LYS A 1 98 ? -6.525 -72.222 -6.873 1.00 63.12 98 LYS A C 1
ATOM 787 O O . LYS A 1 98 ? -6.693 -73.091 -6.020 1.00 63.12 98 LYS A O 1
ATOM 792 N N . GLY A 1 99 ? -7.287 -72.175 -7.965 1.00 58.19 99 GLY A N 1
ATOM 793 C CA . GLY A 1 99 ? -8.246 -73.236 -8.279 1.00 58.19 99 GLY A CA 1
ATOM 794 C C . GLY A 1 99 ? -9.610 -73.140 -7.568 1.00 58.19 99 GLY A C 1
ATOM 795 O O . GLY A 1 99 ? -10.536 -73.847 -7.969 1.00 58.19 99 GLY A O 1
ATOM 796 N N . VAL A 1 100 ? -9.792 -72.243 -6.589 1.00 59.66 100 VAL A N 1
ATOM 797 C CA . VAL A 1 100 ? -11.034 -72.113 -5.803 1.00 59.66 100 VAL A CA 1
ATOM 798 C C . VAL A 1 100 ? -11.847 -70.899 -6.256 1.00 59.66 100 VAL A C 1
ATOM 800 O O . VAL A 1 100 ? -11.339 -69.780 -6.333 1.00 59.66 100 VAL A O 1
ATOM 803 N N . THR A 1 101 ? -13.133 -71.103 -6.552 1.00 61.50 101 THR A N 1
ATOM 804 C CA . THR A 1 101 ? -14.070 -70.009 -6.845 1.00 61.50 101 THR A CA 1
ATOM 805 C C . THR A 1 101 ? -14.531 -69.357 -5.554 1.00 61.50 101 THR A C 1
ATOM 807 O O . THR A 1 101 ? -15.203 -69.984 -4.734 1.00 61.50 101 THR A O 1
ATOM 810 N N . ILE A 1 102 ? -14.192 -68.085 -5.382 1.00 64.50 102 ILE A N 1
ATOM 811 C CA . ILE A 1 102 ? -14.471 -67.357 -4.153 1.00 64.50 102 ILE A CA 1
ATOM 812 C C . ILE A 1 102 ? -15.743 -66.523 -4.354 1.00 64.50 102 ILE A C 1
ATOM 814 O O . ILE A 1 102 ? -15.710 -65.347 -4.729 1.00 64.50 102 ILE A O 1
ATOM 818 N N . GLU A 1 103 ? -16.901 -67.154 -4.156 1.00 58.94 103 GLU A N 1
ATOM 819 C CA . GLU A 1 103 ? -18.197 -66.468 -4.268 1.00 58.94 103 GLU A CA 1
ATOM 820 C C . GLU A 1 103 ? -18.594 -65.724 -2.981 1.00 58.94 103 GLU A C 1
ATOM 822 O O . GLU A 1 103 ? -19.302 -64.724 -3.068 1.00 58.94 103 GLU A O 1
ATOM 827 N N . SER A 1 104 ? -18.100 -66.153 -1.812 1.00 54.38 104 SER A N 1
ATOM 828 C CA . SER A 1 104 ? -18.535 -65.673 -0.489 1.00 54.38 104 SER A CA 1
ATOM 829 C C . SER A 1 104 ? -17.678 -64.567 0.147 1.00 54.38 104 SER A C 1
ATOM 831 O O . SER A 1 104 ? -18.046 -64.072 1.210 1.00 54.38 104 SER A O 1
ATOM 833 N N . LEU A 1 105 ? -16.549 -64.165 -0.456 1.00 60.81 105 LEU A N 1
ATOM 834 C CA . LEU A 1 105 ? -15.721 -63.071 0.079 1.00 60.81 105 LEU A CA 1
ATOM 835 C C . LEU A 1 105 ? -16.187 -61.698 -0.422 1.00 60.81 105 LEU A C 1
ATOM 837 O O . LEU A 1 105 ? -16.618 -61.547 -1.567 1.00 60.81 105 LEU A O 1
ATOM 841 N N . ASN A 1 106 ? -16.024 -60.680 0.428 1.00 63.38 106 ASN A N 1
ATOM 842 C CA . ASN A 1 106 ? -16.275 -59.284 0.077 1.00 63.38 106 ASN A CA 1
ATOM 843 C C . ASN A 1 106 ? -15.311 -58.828 -1.031 1.00 63.38 106 ASN A C 1
ATOM 845 O O . ASN A 1 106 ? -14.087 -58.904 -0.880 1.00 63.38 106 ASN A O 1
ATOM 849 N N . LYS A 1 107 ? -15.881 -58.342 -2.138 1.00 74.00 107 LYS A N 1
ATOM 850 C CA . LYS A 1 107 ? -15.162 -57.826 -3.310 1.00 74.00 107 LYS A CA 1
ATOM 851 C C . LYS A 1 107 ? -15.253 -56.303 -3.315 1.00 74.00 107 LYS A C 1
ATOM 853 O O . LYS A 1 107 ? -16.354 -55.760 -3.347 1.00 74.00 107 LYS A O 1
ATOM 858 N N . LEU A 1 108 ? -14.110 -55.627 -3.301 1.00 71.75 108 LEU A N 1
ATOM 859 C CA . LEU A 1 108 ? -14.003 -54.179 -3.449 1.00 71.75 108 LEU A CA 1
ATOM 860 C C . LEU A 1 108 ? -13.460 -53.872 -4.847 1.00 71.75 108 LEU A C 1
ATOM 862 O O . LEU A 1 108 ? -12.319 -54.208 -5.158 1.00 71.75 108 LEU A O 1
ATOM 866 N N . LEU A 1 109 ? -14.281 -53.248 -5.689 1.00 74.38 109 LEU A N 1
ATOM 867 C CA . LEU A 1 109 ? -13.869 -52.777 -7.009 1.00 74.38 109 LEU A CA 1
ATOM 868 C C . LEU A 1 109 ? -13.503 -51.293 -6.920 1.00 74.38 109 LEU A C 1
ATOM 870 O O . LEU A 1 109 ? -14.332 -50.477 -6.523 1.00 74.38 109 LEU A O 1
ATOM 874 N N . ILE A 1 110 ? -12.276 -50.956 -7.306 1.00 74.88 110 ILE A N 1
ATOM 875 C CA . ILE A 1 110 ? -11.748 -49.595 -7.344 1.00 74.88 110 ILE A CA 1
ATOM 876 C C . ILE A 1 110 ? -11.491 -49.246 -8.806 1.00 74.88 110 ILE A C 1
ATOM 878 O O . ILE A 1 110 ? -10.656 -49.864 -9.466 1.00 74.88 110 ILE A O 1
ATOM 882 N N . ILE A 1 111 ? -12.223 -48.256 -9.310 1.00 73.75 111 ILE A N 1
ATOM 883 C CA . ILE A 1 111 ? -12.034 -47.727 -10.661 1.00 73.75 111 ILE A CA 1
ATOM 884 C C . ILE A 1 111 ? -11.149 -46.491 -10.549 1.00 73.75 111 ILE A C 1
ATOM 886 O O . ILE A 1 111 ? -11.462 -45.595 -9.764 1.00 73.75 111 ILE A O 1
ATOM 890 N N . TYR A 1 112 ? -10.052 -46.451 -11.303 1.00 73.81 112 TYR A N 1
ATOM 891 C CA . TYR A 1 112 ? -9.119 -45.325 -11.283 1.00 73.81 112 TYR A CA 1
ATOM 892 C C . TYR A 1 112 ? -9.017 -44.635 -12.646 1.00 73.81 112 TYR A C 1
ATOM 894 O O . TYR A 1 112 ? -9.091 -45.288 -13.685 1.00 73.81 112 TYR A O 1
ATOM 902 N N . ASP A 1 113 ? -8.833 -43.313 -12.621 1.00 72.44 113 ASP A N 1
ATOM 903 C CA . ASP A 1 113 ? -8.506 -42.505 -13.799 1.00 72.44 113 ASP A CA 1
ATOM 904 C C . ASP A 1 113 ? -6.984 -42.333 -13.895 1.00 72.44 113 ASP A C 1
ATOM 906 O O . ASP A 1 113 ? -6.329 -41.839 -12.971 1.00 72.44 113 ASP A O 1
ATOM 910 N N . GLU A 1 114 ? -6.415 -42.734 -15.029 1.00 65.81 114 GLU A N 1
ATOM 911 C CA . GLU A 1 114 ? -4.979 -42.661 -15.304 1.00 65.81 114 GLU A CA 1
ATOM 912 C C . GLU A 1 114 ? -4.436 -41.226 -15.239 1.00 65.81 114 GLU A C 1
ATOM 914 O O . GLU A 1 114 ? -3.292 -41.022 -14.825 1.00 65.81 114 GLU A O 1
ATOM 919 N N . LYS A 1 115 ? -5.245 -40.217 -15.599 1.00 65.81 115 LYS A N 1
ATOM 920 C CA . LYS A 1 115 ? -4.815 -38.807 -15.567 1.00 65.81 115 LYS A CA 1
ATOM 921 C C . LYS A 1 115 ? -4.535 -38.328 -14.144 1.00 65.81 115 LYS A C 1
ATOM 923 O O . LYS A 1 115 ? -3.558 -37.618 -13.918 1.00 65.81 115 LYS A O 1
ATOM 928 N N . GLY A 1 116 ? -5.354 -38.750 -13.179 1.00 60.84 116 GLY A N 1
ATOM 929 C CA . GLY A 1 116 ? -5.174 -38.402 -11.768 1.00 60.84 116 GLY A CA 1
ATOM 930 C C . GLY A 1 116 ? -3.921 -39.032 -11.152 1.00 60.84 116 GLY A C 1
ATOM 931 O O . GLY A 1 116 ? -3.234 -38.395 -10.355 1.00 60.84 116 GLY A O 1
ATOM 932 N N . PHE A 1 117 ? -3.580 -40.258 -11.559 1.00 64.56 117 PHE A N 1
ATOM 933 C CA . PHE A 1 117 ? -2.432 -40.993 -11.018 1.00 64.56 117 PHE A CA 1
ATOM 934 C C . PHE A 1 117 ? -1.078 -40.540 -11.578 1.00 64.56 117 PHE A C 1
ATOM 936 O O . PHE A 1 117 ? -0.091 -40.561 -10.842 1.00 64.56 117 PHE A O 1
ATOM 943 N N . ASN A 1 118 ? -1.022 -40.064 -12.828 1.00 59.81 118 ASN A N 1
ATOM 944 C CA . ASN A 1 118 ? 0.197 -39.468 -13.389 1.00 59.81 118 ASN A CA 1
ATOM 945 C C . ASN A 1 118 ? 0.671 -38.255 -12.569 1.00 59.81 118 ASN A C 1
ATOM 947 O O . ASN A 1 118 ? 1.860 -38.140 -12.276 1.00 59.81 118 ASN A O 1
ATOM 951 N N . ASN A 1 119 ? -0.267 -37.413 -12.121 1.00 57.56 119 ASN A N 1
ATOM 952 C CA . ASN A 1 119 ? 0.026 -36.255 -11.272 1.00 57.56 119 ASN A CA 1
ATOM 953 C C . ASN A 1 119 ? 0.508 -36.671 -9.872 1.00 57.56 119 ASN A C 1
ATOM 955 O O . ASN A 1 119 ? 1.372 -36.023 -9.286 1.00 57.56 119 ASN A O 1
ATOM 959 N N . LEU A 1 120 ? -0.020 -37.778 -9.337 1.00 55.34 120 LEU A N 1
ATOM 960 C CA . LEU A 1 120 ? 0.395 -38.310 -8.036 1.00 55.34 120 LEU A CA 1
ATOM 961 C C . LEU A 1 120 ? 1.826 -38.870 -8.055 1.00 55.34 120 LEU A C 1
ATOM 963 O O . LEU A 1 120 ? 2.529 -38.766 -7.056 1.00 55.34 120 LEU A O 1
ATOM 967 N N . ALA A 1 121 ? 2.260 -39.455 -9.175 1.00 53.66 121 ALA A N 1
ATOM 968 C CA . ALA A 1 121 ? 3.602 -40.018 -9.331 1.00 53.66 121 ALA A CA 1
ATOM 969 C C . ALA A 1 121 ? 4.696 -38.970 -9.634 1.00 53.66 121 ALA A C 1
ATOM 971 O O . ALA A 1 121 ? 5.878 -39.316 -9.615 1.00 53.66 121 ALA A O 1
ATOM 972 N N . GLU A 1 122 ? 4.329 -37.726 -9.968 1.00 50.41 122 GLU A N 1
ATOM 973 C CA . GLU A 1 122 ? 5.268 -36.605 -10.166 1.00 50.41 122 GLU A CA 1
ATOM 974 C C . GLU A 1 122 ? 5.584 -35.843 -8.876 1.00 50.41 122 GLU A C 1
ATOM 976 O O . GLU A 1 122 ? 6.647 -35.230 -8.779 1.00 50.41 122 GLU A O 1
ATOM 981 N N . ASN A 1 123 ? 4.709 -35.915 -7.871 1.00 47.88 123 ASN A N 1
ATOM 982 C CA . ASN A 1 123 ? 5.004 -35.377 -6.551 1.00 47.88 123 ASN A CA 1
ATOM 983 C C . ASN A 1 123 ? 5.990 -36.317 -5.853 1.00 47.88 123 ASN A C 1
ATOM 985 O O . ASN A 1 123 ? 5.617 -37.401 -5.405 1.00 47.88 123 ASN A O 1
ATOM 989 N N . ASP A 1 124 ? 7.253 -35.897 -5.789 1.00 48.53 124 ASP A N 1
ATOM 990 C CA . ASP A 1 124 ? 8.344 -36.570 -5.080 1.00 48.53 124 ASP A CA 1
ATOM 991 C C . ASP A 1 124 ? 8.078 -36.526 -3.562 1.00 48.53 124 ASP A C 1
ATOM 993 O O . ASP A 1 124 ? 8.630 -35.727 -2.805 1.00 48.53 124 ASP A O 1
ATOM 997 N N . LEU A 1 125 ? 7.112 -37.334 -3.123 1.00 45.25 125 LEU A N 1
ATOM 998 C CA . LEU A 1 125 ? 6.785 -37.537 -1.723 1.00 45.25 125 LEU A CA 1
ATOM 999 C C . LEU A 1 125 ? 7.907 -38.381 -1.124 1.00 45.25 125 LEU A C 1
ATOM 1001 O O . LEU A 1 125 ? 8.113 -39.546 -1.477 1.00 45.25 125 LEU A O 1
ATOM 1005 N N . THR A 1 126 ? 8.660 -37.735 -0.241 1.00 40.44 126 THR A N 1
ATOM 1006 C CA . THR A 1 126 ? 9.760 -38.299 0.532 1.00 40.44 126 THR A CA 1
ATOM 1007 C C . THR A 1 126 ? 9.363 -39.625 1.189 1.00 40.44 126 THR A C 1
ATOM 1009 O O . THR A 1 126 ? 8.211 -39.851 1.549 1.00 40.44 126 THR A O 1
ATOM 1012 N N . ALA A 1 127 ? 10.344 -40.521 1.317 1.00 39.84 127 ALA A N 1
ATOM 1013 C CA . ALA A 1 127 ? 10.234 -41.960 1.583 1.00 39.84 127 ALA A CA 1
ATOM 1014 C C . ALA A 1 127 ? 9.612 -42.405 2.937 1.00 39.84 127 ALA A C 1
ATOM 1016 O O . ALA A 1 127 ? 9.973 -43.464 3.443 1.00 39.84 127 ALA A O 1
ATOM 1017 N N . VAL A 1 128 ? 8.707 -41.628 3.542 1.00 40.28 128 VAL A N 1
ATOM 1018 C CA . VAL A 1 128 ? 8.155 -41.885 4.886 1.00 40.28 128 VAL A CA 1
ATOM 1019 C C . VAL A 1 128 ? 6.768 -42.552 4.872 1.00 40.28 128 VAL A C 1
ATOM 1021 O O . VAL A 1 128 ? 6.434 -43.218 5.843 1.00 40.28 128 VAL A O 1
ATOM 1024 N N . ASP A 1 129 ? 6.008 -42.517 3.773 1.00 41.72 129 ASP A N 1
ATOM 1025 C CA . ASP A 1 129 ? 4.707 -43.212 3.674 1.00 41.72 129 ASP A CA 1
ATOM 1026 C C . ASP A 1 129 ? 4.792 -44.469 2.787 1.00 41.72 129 ASP A C 1
ATOM 1028 O O . ASP A 1 129 ? 4.368 -44.485 1.629 1.00 41.72 129 ASP A O 1
ATOM 1032 N N . CYS A 1 130 ? 5.353 -45.554 3.328 1.00 42.19 130 CYS A N 1
ATOM 1033 C CA . CYS A 1 130 ? 5.436 -46.852 2.639 1.00 42.19 130 CYS A CA 1
ATOM 1034 C C . CYS A 1 130 ? 4.132 -47.678 2.645 1.00 42.19 130 CYS A C 1
ATOM 1036 O O . CYS A 1 130 ? 4.109 -48.738 2.027 1.00 42.19 130 CYS A O 1
ATOM 1038 N N . ASP A 1 131 ? 3.039 -47.200 3.248 1.00 43.75 131 ASP A N 1
ATOM 1039 C CA . ASP A 1 131 ? 1.806 -47.999 3.399 1.00 43.75 131 ASP A CA 1
ATOM 1040 C C . ASP A 1 131 ? 0.632 -47.566 2.500 1.00 43.75 131 ASP A C 1
ATOM 1042 O O . ASP A 1 131 ? -0.457 -48.144 2.550 1.00 43.75 131 ASP A O 1
ATOM 1046 N N . ASN A 1 132 ? 0.832 -46.596 1.603 1.00 61.44 132 ASN A N 1
ATOM 1047 C CA . ASN A 1 132 ? -0.236 -46.148 0.708 1.00 61.44 132 ASN A CA 1
ATOM 1048 C C . ASN A 1 132 ? -0.302 -47.006 -0.567 1.00 61.44 132 ASN A C 1
ATOM 1050 O O . ASN A 1 132 ? 0.393 -46.756 -1.552 1.00 61.44 132 ASN A O 1
ATOM 1054 N N . ALA A 1 133 ? -1.212 -47.988 -0.583 1.00 59.59 133 ALA A N 1
ATOM 1055 C CA . ALA A 1 133 ? -1.483 -48.863 -1.734 1.00 59.59 133 ALA A CA 1
ATOM 1056 C C . ALA A 1 133 ? -1.748 -48.106 -3.059 1.00 59.59 133 ALA A C 1
ATOM 1058 O O . ALA A 1 133 ? -1.438 -48.621 -4.133 1.00 59.59 133 ALA A O 1
ATOM 1059 N N . LEU A 1 134 ? -2.267 -46.869 -3.000 1.00 64.50 134 LEU A N 1
ATOM 1060 C CA . LEU A 1 134 ? -2.428 -45.996 -4.173 1.00 64.50 134 LEU A CA 1
ATOM 1061 C C . LEU A 1 134 ? -1.087 -45.532 -4.767 1.00 64.50 134 LEU A C 1
ATOM 1063 O O . LEU A 1 134 ? -0.946 -45.475 -5.984 1.00 64.50 134 LEU A O 1
ATOM 1067 N N . LEU A 1 135 ? -0.085 -45.219 -3.944 1.00 64.69 135 LEU A N 1
ATOM 1068 C CA . LEU A 1 135 ? 1.213 -44.747 -4.435 1.00 64.69 135 LEU A CA 1
ATOM 1069 C C . LEU A 1 135 ? 1.971 -45.868 -5.162 1.00 64.69 135 LEU A C 1
ATOM 1071 O O . LEU A 1 135 ? 2.596 -45.635 -6.197 1.00 64.69 135 LEU A O 1
ATOM 1075 N N . HIS A 1 136 ? 1.862 -47.100 -4.655 1.00 67.00 136 HIS A N 1
ATOM 1076 C CA . HIS A 1 136 ? 2.384 -48.292 -5.327 1.00 67.00 136 HIS A CA 1
ATOM 1077 C C . HIS A 1 136 ? 1.728 -48.497 -6.703 1.00 67.00 136 HIS A C 1
ATOM 1079 O O . HIS A 1 136 ? 2.425 -48.702 -7.697 1.00 67.00 136 HIS A O 1
ATOM 1085 N N . LEU A 1 137 ? 0.399 -48.342 -6.782 1.00 67.75 137 LEU A N 1
ATOM 1086 C CA . LEU A 1 137 ? -0.353 -48.397 -8.040 1.00 67.75 137 LEU A CA 1
ATOM 1087 C C . LEU A 1 137 ? 0.122 -47.321 -9.037 1.00 67.75 137 LEU A C 1
ATOM 1089 O O . LEU A 1 137 ? 0.362 -47.628 -10.202 1.00 67.75 137 LEU A O 1
ATOM 1093 N N . ALA A 1 138 ? 0.331 -46.082 -8.575 1.00 66.19 138 ALA A N 1
ATOM 1094 C CA . ALA A 1 138 ? 0.803 -44.967 -9.403 1.00 66.19 138 ALA A CA 1
ATOM 1095 C C . ALA A 1 138 ? 2.155 -45.264 -10.075 1.00 66.19 138 ALA A C 1
ATOM 1097 O O . ALA A 1 138 ? 2.354 -44.988 -11.259 1.00 66.19 138 ALA A O 1
ATOM 1098 N N . ARG A 1 139 ? 3.084 -45.867 -9.321 1.00 67.12 139 ARG A N 1
ATOM 1099 C CA . ARG A 1 139 ? 4.413 -46.246 -9.823 1.00 67.12 139 ARG A CA 1
ATOM 1100 C C . ARG A 1 139 ? 4.337 -47.357 -10.871 1.00 67.12 139 ARG A C 1
ATOM 1102 O O . ARG A 1 139 ? 5.022 -47.263 -11.887 1.00 67.12 139 ARG A O 1
ATOM 1109 N N . LEU A 1 140 ? 3.488 -48.365 -10.660 1.00 66.50 140 LEU A N 1
ATOM 1110 C CA . LEU A 1 140 ? 3.284 -49.462 -11.616 1.00 66.50 140 LEU A CA 1
ATOM 1111 C C . LEU A 1 140 ? 2.678 -48.974 -12.943 1.00 66.50 140 LEU A C 1
ATOM 1113 O O . LEU A 1 140 ? 3.141 -49.367 -14.014 1.00 66.50 140 LEU A O 1
ATOM 1117 N N . VAL A 1 141 ? 1.698 -48.066 -12.887 1.00 66.94 141 VAL A N 1
ATOM 1118 C CA . VAL A 1 141 ? 1.090 -47.457 -14.086 1.00 66.94 141 VAL A CA 1
ATOM 1119 C C . VAL A 1 141 ? 2.106 -46.606 -14.862 1.00 66.94 141 VAL A C 1
ATOM 1121 O O . VAL A 1 141 ? 2.116 -46.615 -16.090 1.00 66.94 141 VAL A O 1
ATOM 1124 N N . LYS A 1 142 ? 3.016 -45.901 -14.177 1.00 67.69 142 LYS A N 1
ATOM 1125 C CA . LYS A 1 142 ? 4.075 -45.116 -14.835 1.00 67.69 142 LYS A CA 1
ATOM 1126 C C . LYS A 1 142 ? 5.141 -45.998 -15.493 1.00 67.69 142 LYS A C 1
ATOM 1128 O O . LYS A 1 142 ? 5.590 -45.690 -16.593 1.00 67.69 142 LYS A O 1
ATOM 1133 N N . ALA A 1 143 ? 5.535 -47.093 -14.841 1.00 62.22 143 ALA A N 1
ATOM 1134 C CA . ALA A 1 143 ? 6.569 -48.001 -15.343 1.00 62.22 143 ALA A CA 1
ATOM 1135 C C . ALA A 1 143 ? 6.175 -48.714 -16.650 1.00 62.22 143 ALA A C 1
ATOM 1137 O O . ALA A 1 143 ? 7.045 -49.094 -17.427 1.00 62.22 143 ALA A O 1
ATOM 1138 N N . THR A 1 144 ? 4.876 -48.872 -16.908 1.00 60.12 144 THR A N 1
ATOM 1139 C CA . THR A 1 144 ? 4.354 -49.564 -18.095 1.00 60.12 144 THR A CA 1
ATOM 1140 C C . THR A 1 144 ? 4.208 -48.667 -19.331 1.00 60.12 144 THR A C 1
ATOM 1142 O O . THR A 1 144 ? 4.115 -49.190 -20.435 1.00 60.12 144 THR A O 1
ATOM 1145 N N . LYS A 1 145 ? 4.279 -47.331 -19.188 1.00 58.62 145 LYS A N 1
ATOM 1146 C CA . LYS A 1 145 ? 4.092 -46.343 -20.277 1.00 58.62 145 LYS A CA 1
ATOM 1147 C C . LYS A 1 145 ? 5.383 -45.843 -20.950 1.00 58.62 145 LYS A C 1
ATOM 1149 O O . LYS A 1 145 ? 5.385 -44.764 -21.537 1.00 58.62 145 LYS A O 1
ATOM 1154 N N . VAL A 1 146 ? 6.501 -46.565 -20.861 1.00 48.75 146 VAL A N 1
ATOM 1155 C CA . VAL A 1 146 ? 7.766 -46.107 -21.472 1.00 48.75 146 VAL A CA 1
ATOM 1156 C C . VAL A 1 146 ? 7.679 -46.160 -23.007 1.00 48.75 146 VAL A C 1
ATOM 1158 O O . VAL A 1 146 ? 7.882 -47.212 -23.607 1.00 48.75 146 VAL A O 1
ATOM 1161 N N . GLU A 1 147 ? 7.407 -45.018 -23.647 1.00 43.62 147 GLU A N 1
ATOM 1162 C CA . GLU A 1 147 ? 7.580 -44.824 -25.094 1.00 43.62 147 GLU A CA 1
ATOM 1163 C C . GLU A 1 147 ? 9.079 -44.770 -25.465 1.00 43.62 147 GLU A C 1
ATOM 1165 O O . GLU A 1 147 ? 9.878 -44.145 -24.753 1.00 43.62 147 GLU A O 1
ATOM 1170 N N . PRO A 1 148 ? 9.509 -45.392 -26.580 1.00 41.56 148 PRO A N 1
ATOM 1171 C CA . PRO A 1 148 ? 10.909 -45.395 -26.985 1.00 41.56 148 PRO A CA 1
ATOM 1172 C C . PRO A 1 148 ? 11.262 -44.076 -27.692 1.00 41.56 148 PRO A C 1
ATOM 1174 O O . PRO A 1 148 ? 11.203 -43.975 -28.914 1.00 41.56 148 PRO A O 1
ATOM 1177 N N . ALA A 1 149 ? 11.648 -43.048 -26.932 1.00 39.47 149 ALA A N 1
ATOM 1178 C CA . ALA A 1 149 ? 12.108 -41.779 -27.502 1.00 39.47 149 ALA A CA 1
ATOM 1179 C C . ALA A 1 149 ? 13.490 -41.921 -28.179 1.00 39.47 149 ALA A C 1
ATOM 1181 O O . ALA A 1 149 ? 14.450 -42.429 -27.584 1.00 39.47 149 ALA A O 1
ATOM 1182 N N . GLY A 1 150 ? 13.588 -41.451 -29.427 1.00 37.19 150 GLY A N 1
ATOM 1183 C CA . GLY A 1 150 ? 14.782 -41.506 -30.268 1.00 37.19 150 GLY A CA 1
ATOM 1184 C C . GLY A 1 150 ? 15.940 -40.642 -29.751 1.00 37.19 150 GLY A C 1
ATOM 1185 O O . GLY A 1 150 ? 15.762 -39.556 -29.206 1.00 37.19 150 GLY A O 1
ATOM 1186 N N . VAL A 1 151 ? 17.166 -41.126 -29.962 1.00 45.62 151 VAL A N 1
ATOM 1187 C CA . VAL A 1 151 ? 18.436 -40.550 -29.471 1.00 45.62 151 VAL A CA 1
ATOM 1188 C C . VAL A 1 151 ? 18.656 -39.080 -29.890 1.00 45.62 151 VAL A C 1
ATOM 1190 O O . VAL A 1 151 ? 19.375 -38.350 -29.210 1.00 45.62 151 VAL A O 1
ATOM 1193 N N . LEU A 1 152 ? 18.002 -38.621 -30.962 1.00 35.66 152 LEU A N 1
ATOM 1194 C CA . LEU A 1 152 ? 18.140 -37.265 -31.503 1.00 35.66 152 LEU A CA 1
ATOM 1195 C C . LEU A 1 152 ? 17.413 -36.194 -30.663 1.00 35.66 152 LEU A C 1
ATOM 1197 O O . LEU A 1 152 ? 17.953 -35.107 -30.478 1.00 35.66 152 LEU A O 1
ATOM 1201 N N . GLU A 1 153 ? 16.259 -36.508 -30.065 1.00 41.62 153 GLU A N 1
ATOM 1202 C CA . GLU A 1 153 ? 15.544 -35.578 -29.169 1.00 41.62 153 GLU A CA 1
ATOM 1203 C C . GLU A 1 153 ? 16.231 -35.449 -27.806 1.00 41.62 153 GLU A C 1
ATOM 1205 O O . GLU A 1 153 ? 16.256 -34.368 -27.217 1.00 41.62 153 GLU A O 1
ATOM 1210 N N . LYS A 1 154 ? 16.879 -36.520 -27.326 1.00 39.66 154 LYS A N 1
ATOM 1211 C CA . LYS A 1 154 ? 17.667 -36.476 -26.084 1.00 39.66 154 LYS A CA 1
ATOM 1212 C C . LYS A 1 154 ? 18.855 -35.524 -26.184 1.00 39.66 154 LYS A C 1
ATOM 1214 O O . LYS A 1 154 ? 19.155 -34.843 -25.208 1.00 39.66 154 LYS A O 1
ATOM 1219 N N . LEU A 1 155 ? 19.509 -35.443 -27.344 1.00 35.66 155 LEU A N 1
ATOM 1220 C CA . LEU A 1 155 ? 20.637 -34.529 -27.549 1.00 35.66 155 LEU A CA 1
ATOM 1221 C C . LEU A 1 155 ? 20.199 -33.059 -27.606 1.00 35.66 155 LEU A C 1
ATOM 1223 O O . LEU A 1 155 ? 20.932 -32.191 -27.138 1.00 35.66 155 LEU A O 1
ATOM 1227 N N . GLN A 1 156 ? 18.994 -32.780 -28.103 1.00 38.25 156 GLN A N 1
ATOM 1228 C CA . GLN A 1 156 ? 18.452 -31.422 -28.175 1.00 38.25 156 GLN A CA 1
ATOM 1229 C C . GLN A 1 156 ? 17.888 -30.956 -26.817 1.00 38.25 156 GLN A C 1
ATOM 1231 O O . GLN A 1 156 ? 18.140 -29.828 -26.396 1.00 38.25 156 GLN A O 1
ATOM 1236 N N . ALA A 1 157 ? 17.247 -31.856 -26.063 1.00 42.06 157 ALA A N 1
ATOM 1237 C CA . ALA A 1 157 ? 16.752 -31.583 -24.712 1.00 42.06 157 ALA A CA 1
ATOM 1238 C C . ALA A 1 157 ? 17.875 -31.427 -23.664 1.00 42.06 157 ALA A C 1
ATOM 1240 O O . ALA A 1 157 ? 17.756 -30.607 -22.752 1.00 42.06 157 ALA A O 1
ATOM 1241 N N . LEU A 1 158 ? 18.991 -32.159 -23.798 1.00 35.03 158 LEU A N 1
ATOM 1242 C CA . LEU A 1 158 ? 20.151 -32.028 -22.900 1.00 35.03 158 LEU A CA 1
ATOM 1243 C C . LEU A 1 158 ? 20.873 -30.675 -23.038 1.00 35.03 158 LEU A C 1
ATOM 1245 O O . LEU A 1 158 ? 21.450 -30.197 -22.064 1.00 35.03 158 LEU A O 1
ATOM 1249 N N . ALA A 1 159 ? 20.831 -30.038 -24.213 1.00 38.31 159 ALA A N 1
ATOM 1250 C CA . ALA A 1 159 ? 21.497 -28.756 -24.448 1.00 38.31 159 ALA A CA 1
ATOM 1251 C C . ALA A 1 159 ? 20.678 -27.538 -23.961 1.00 38.31 159 ALA A C 1
ATOM 1253 O O . ALA A 1 159 ? 21.254 -26.570 -23.451 1.00 38.31 159 ALA A O 1
ATOM 1254 N N . GLU A 1 160 ? 19.344 -27.577 -24.076 1.00 42.91 160 GLU A N 1
ATOM 1255 C CA . GLU A 1 160 ? 18.474 -26.446 -23.704 1.00 42.91 160 GLU A CA 1
ATOM 1256 C C . GLU A 1 160 ? 18.087 -26.421 -22.214 1.00 42.91 160 GLU A C 1
ATOM 1258 O O . GLU A 1 160 ? 17.980 -25.341 -21.634 1.00 42.91 160 GLU A O 1
ATOM 1263 N N . HIS A 1 161 ? 17.934 -27.574 -21.552 1.00 50.59 161 HIS A N 1
ATOM 1264 C CA . HIS A 1 161 ? 17.460 -27.611 -20.159 1.00 50.59 161 HIS A CA 1
ATOM 1265 C C . HIS A 1 161 ? 18.563 -27.298 -19.122 1.00 50.59 161 HIS A C 1
ATOM 1267 O O . HIS A 1 161 ? 18.278 -26.813 -18.026 1.00 50.59 161 HIS A O 1
ATOM 1273 N N . ASP A 1 162 ? 19.833 -27.539 -19.467 1.00 48.94 162 ASP A N 1
ATOM 1274 C CA . ASP A 1 162 ? 20.981 -27.409 -18.555 1.00 48.94 162 ASP A CA 1
ATOM 1275 C C . ASP A 1 162 ? 21.558 -25.976 -18.508 1.00 48.94 162 ASP A C 1
ATOM 1277 O O . ASP A 1 162 ? 22.156 -25.552 -17.521 1.00 48.94 162 ASP A O 1
ATOM 1281 N N . SER A 1 163 ? 21.387 -25.172 -19.559 1.00 52.78 163 SER A N 1
ATOM 1282 C CA . SER A 1 163 ? 21.914 -23.797 -19.632 1.00 52.78 163 SER A CA 1
ATOM 1283 C C . SER A 1 163 ? 21.032 -22.783 -18.887 1.00 52.78 163 SER A C 1
ATOM 1285 O O . SER A 1 163 ? 21.542 -21.997 -18.085 1.00 52.78 163 SER A O 1
ATOM 1287 N N . VAL A 1 164 ? 19.708 -22.855 -19.059 1.00 54.25 164 VAL A N 1
ATOM 1288 C CA . VAL A 1 164 ? 18.738 -21.977 -18.374 1.00 54.25 164 VAL A CA 1
ATOM 1289 C C . VAL A 1 164 ? 18.676 -22.275 -16.872 1.00 54.25 164 VAL A C 1
ATOM 1291 O O . VAL A 1 164 ? 18.683 -21.357 -16.051 1.00 54.25 164 VAL A O 1
ATOM 1294 N N . HIS A 1 165 ? 18.712 -23.556 -16.485 1.00 55.22 165 HIS A N 1
ATOM 1295 C CA . HIS A 1 165 ? 18.699 -23.957 -15.076 1.00 55.22 165 HIS A CA 1
ATOM 1296 C C . HIS A 1 165 ? 19.993 -23.569 -14.333 1.00 55.22 165 HIS A C 1
ATOM 1298 O O . HIS A 1 165 ? 19.947 -23.147 -13.175 1.00 55.22 165 HIS A O 1
ATOM 1304 N N . ARG A 1 166 ? 21.157 -23.627 -15.000 1.00 57.28 166 ARG A N 1
ATOM 1305 C CA . ARG A 1 166 ? 22.427 -23.136 -14.431 1.00 57.28 166 ARG A CA 1
ATOM 1306 C C . ARG A 1 166 ? 22.446 -21.617 -14.258 1.00 57.28 166 ARG A C 1
ATOM 1308 O O . ARG A 1 166 ? 22.892 -21.147 -13.212 1.00 57.28 166 ARG A O 1
ATOM 1315 N N . LEU A 1 167 ? 21.923 -20.859 -15.227 1.00 58.81 167 LEU A N 1
ATOM 1316 C CA . LEU A 1 167 ? 21.757 -19.405 -15.107 1.00 58.81 167 LEU A CA 1
ATOM 1317 C C . LEU A 1 167 ? 20.826 -19.053 -13.931 1.00 58.81 167 LEU A C 1
ATOM 1319 O O . LEU A 1 167 ? 21.151 -18.190 -13.120 1.00 58.81 167 LEU A O 1
ATOM 1323 N N . PHE A 1 168 ? 19.724 -19.787 -13.768 1.00 61.25 168 PHE A N 1
ATOM 1324 C CA . PHE A 1 168 ? 18.784 -19.624 -12.654 1.00 61.25 168 PHE A CA 1
ATOM 1325 C C . PHE A 1 168 ? 19.436 -19.857 -11.280 1.00 61.25 168 PHE A C 1
ATOM 1327 O O . PHE A 1 168 ? 19.304 -19.033 -10.370 1.00 61.25 168 PHE A O 1
ATOM 1334 N N . CYS A 1 169 ? 20.197 -20.946 -11.125 1.00 58.31 169 CYS A N 1
ATOM 1335 C CA . CYS A 1 169 ? 20.931 -21.232 -9.890 1.00 58.31 169 CYS A CA 1
ATOM 1336 C C . CYS A 1 169 ? 21.985 -20.158 -9.567 1.00 58.31 169 CYS A C 1
ATOM 1338 O O . CYS A 1 169 ? 22.185 -19.842 -8.392 1.00 58.31 169 CYS A O 1
ATOM 1340 N N . ALA A 1 170 ? 22.605 -19.556 -10.587 1.00 64.19 170 ALA A N 1
ATOM 1341 C CA . ALA A 1 170 ? 23.564 -18.464 -10.426 1.00 64.19 170 ALA A CA 1
ATOM 1342 C C . ALA A 1 170 ? 22.909 -17.119 -10.046 1.00 64.19 170 ALA A C 1
ATOM 1344 O O . ALA A 1 170 ? 23.496 -16.351 -9.284 1.00 64.19 170 ALA A O 1
ATOM 1345 N N . LEU A 1 171 ? 21.688 -16.838 -10.521 1.00 65.81 171 LEU A N 1
ATOM 1346 C CA . LEU A 1 171 ? 20.966 -15.580 -10.261 1.00 65.81 171 LEU A CA 1
ATOM 1347 C C . LEU A 1 171 ? 20.160 -15.583 -8.945 1.00 65.81 171 LEU A C 1
ATOM 1349 O O . LEU A 1 171 ? 19.892 -14.527 -8.366 1.00 65.81 171 LEU A O 1
ATOM 1353 N N . ARG A 1 172 ? 19.824 -16.760 -8.402 1.00 65.25 172 ARG A N 1
ATOM 1354 C CA . ARG A 1 172 ? 19.111 -16.917 -7.118 1.00 65.25 172 ARG A CA 1
ATOM 1355 C C . ARG A 1 172 ? 19.751 -16.198 -5.909 1.00 65.25 172 ARG A C 1
ATOM 1357 O O . ARG A 1 172 ? 19.000 -15.595 -5.136 1.00 65.25 172 ARG A O 1
ATOM 1364 N N . PRO A 1 173 ? 21.082 -16.229 -5.680 1.00 72.44 173 PRO A N 1
ATOM 1365 C CA . PRO A 1 173 ? 21.696 -15.468 -4.587 1.00 72.44 173 PRO A CA 1
ATOM 1366 C C . PRO A 1 173 ? 21.611 -13.948 -4.796 1.00 72.44 173 PRO A C 1
ATOM 1368 O O . PRO A 1 173 ? 21.440 -13.219 -3.821 1.00 72.44 173 PRO A O 1
ATOM 1371 N N . ILE A 1 174 ? 21.656 -13.473 -6.047 1.0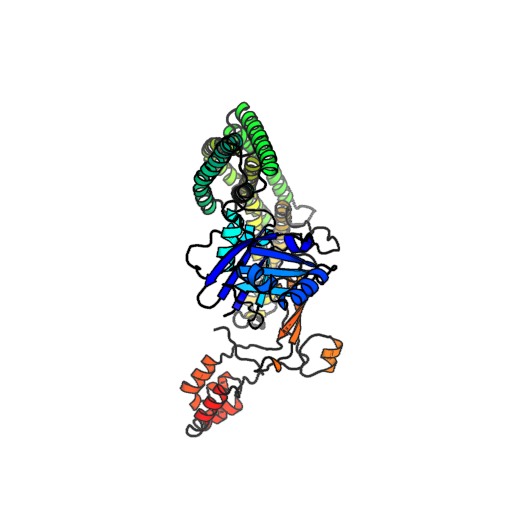0 71.00 174 ILE A N 1
ATOM 1372 C CA . ILE A 1 174 ? 21.564 -12.044 -6.392 1.00 71.00 174 ILE A CA 1
ATOM 1373 C C . ILE A 1 174 ? 20.183 -11.496 -6.020 1.00 71.00 174 ILE A C 1
ATOM 1375 O O . ILE A 1 174 ? 20.096 -10.454 -5.373 1.00 71.00 174 ILE A O 1
ATOM 1379 N N . GLY A 1 175 ? 19.112 -12.248 -6.301 1.00 66.12 175 GLY A N 1
ATOM 1380 C CA . GLY A 1 175 ? 17.750 -11.872 -5.905 1.00 66.12 175 GLY A CA 1
ATOM 1381 C C . GLY A 1 175 ? 17.573 -11.703 -4.389 1.00 66.12 175 GLY A C 1
ATOM 1382 O O . GLY A 1 175 ? 16.904 -10.771 -3.948 1.00 66.12 175 GLY A O 1
ATOM 1383 N N . LYS A 1 176 ? 18.228 -12.539 -3.567 1.00 69.69 176 LYS A N 1
ATOM 1384 C CA . LYS A 1 176 ? 18.189 -12.397 -2.096 1.00 69.69 176 LYS A CA 1
ATOM 1385 C C . LYS A 1 176 ? 18.880 -11.120 -1.615 1.00 69.69 176 LYS A C 1
ATOM 1387 O O . LYS A 1 176 ? 18.385 -10.475 -0.695 1.00 69.69 176 LYS A O 1
ATOM 1392 N N . VAL A 1 177 ? 20.006 -10.751 -2.229 1.00 75.25 177 VAL A N 1
ATOM 1393 C CA . VAL A 1 177 ? 20.725 -9.507 -1.910 1.00 75.25 177 VAL A CA 1
ATOM 1394 C C . VAL A 1 177 ? 19.927 -8.288 -2.371 1.00 75.25 177 VAL A C 1
ATOM 1396 O O . VAL A 1 177 ? 19.751 -7.348 -1.596 1.00 75.25 177 VAL A O 1
ATOM 1399 N N . MET A 1 178 ? 19.360 -8.331 -3.581 1.00 66.81 178 MET A N 1
ATOM 1400 C CA . MET A 1 178 ? 18.465 -7.283 -4.080 1.00 66.81 178 MET A CA 1
ATOM 1401 C C . MET A 1 178 ? 17.240 -7.107 -3.175 1.00 66.81 178 MET A C 1
ATOM 1403 O O . MET A 1 178 ? 16.879 -5.978 -2.865 1.00 66.81 178 MET A O 1
ATOM 1407 N N . GLY A 1 179 ? 16.655 -8.191 -2.660 1.00 68.88 179 GLY A N 1
ATOM 1408 C CA . GLY A 1 179 ? 15.504 -8.128 -1.755 1.00 68.88 179 GLY A CA 1
ATOM 1409 C C . GLY A 1 179 ? 15.784 -7.494 -0.390 1.00 68.88 179 GLY A C 1
ATOM 1410 O O . GLY A 1 179 ? 14.848 -7.037 0.263 1.00 68.88 179 GLY A O 1
ATOM 1411 N N . MET A 1 180 ? 17.046 -7.411 0.047 1.00 71.25 180 MET A N 1
ATOM 1412 C CA . MET A 1 180 ? 17.401 -6.708 1.287 1.00 71.25 180 MET A CA 1
ATOM 1413 C C . MET A 1 180 ? 17.442 -5.185 1.106 1.00 71.25 180 MET A C 1
ATOM 1415 O O . MET A 1 180 ? 16.997 -4.462 1.994 1.00 71.25 180 MET A O 1
ATOM 1419 N N . ALA A 1 181 ? 17.945 -4.696 -0.032 1.00 66.50 181 ALA A N 1
ATOM 1420 C CA . ALA A 1 181 ? 18.162 -3.264 -0.271 1.00 66.50 181 ALA A CA 1
ATOM 1421 C C . ALA A 1 181 ? 17.076 -2.600 -1.141 1.00 66.50 181 ALA A C 1
ATOM 1423 O O . ALA A 1 181 ? 16.754 -1.433 -0.941 1.00 66.50 181 ALA A O 1
ATOM 1424 N N . PHE A 1 182 ? 16.479 -3.343 -2.075 1.00 76.00 182 PHE A N 1
ATOM 1425 C CA . PHE A 1 182 ? 15.621 -2.821 -3.144 1.00 76.00 182 PHE A CA 1
ATOM 1426 C C . PHE A 1 182 ? 14.181 -3.343 -3.092 1.00 76.00 182 PHE A C 1
ATOM 1428 O O . PHE A 1 182 ? 13.433 -3.187 -4.045 1.00 76.00 182 PHE A O 1
ATOM 1435 N N . ARG A 1 183 ? 13.730 -3.907 -1.962 1.00 76.38 183 ARG A N 1
ATOM 1436 C CA . ARG A 1 183 ? 12.395 -4.536 -1.829 1.00 76.38 183 ARG A CA 1
ATOM 1437 C C . ARG A 1 183 ? 11.209 -3.663 -2.266 1.00 76.38 183 ARG A C 1
ATOM 1439 O O . ARG A 1 183 ? 10.140 -4.187 -2.550 1.00 76.38 183 ARG A O 1
ATOM 1446 N N . LYS A 1 184 ? 11.366 -2.337 -2.228 1.00 79.94 184 LYS A N 1
ATOM 1447 C CA . LYS A 1 184 ? 10.322 -1.359 -2.571 1.00 79.94 184 LYS A CA 1
ATOM 1448 C C . LYS A 1 184 ? 10.490 -0.726 -3.956 1.00 79.94 184 LYS A C 1
ATOM 1450 O O . LYS A 1 184 ? 9.716 0.167 -4.277 1.00 79.94 184 LYS A O 1
ATOM 1455 N N . THR A 1 185 ? 11.488 -1.126 -4.740 1.00 85.44 185 THR A N 1
ATOM 1456 C CA . THR A 1 185 ? 11.749 -0.522 -6.051 1.00 85.44 185 THR A CA 1
ATOM 1457 C C . THR A 1 185 ? 11.085 -1.325 -7.165 1.00 85.44 185 THR A C 1
ATOM 1459 O O . THR A 1 185 ? 10.943 -2.547 -7.060 1.00 85.44 185 THR A O 1
ATOM 1462 N N . ALA A 1 186 ? 10.666 -0.648 -8.234 1.00 85.38 186 ALA A N 1
ATOM 1463 C CA . ALA A 1 186 ? 10.025 -1.262 -9.392 1.00 85.38 186 ALA A CA 1
ATOM 1464 C C . ALA A 1 186 ? 10.931 -2.321 -10.038 1.00 85.38 186 ALA A C 1
ATOM 1466 O O . ALA A 1 186 ? 10.451 -3.377 -10.448 1.00 85.38 186 ALA A O 1
ATOM 1467 N N . LEU A 1 187 ? 12.250 -2.091 -10.040 1.00 86.38 187 LEU A N 1
ATOM 1468 C CA . LEU A 1 187 ? 13.242 -3.056 -10.511 1.00 86.38 187 LEU A CA 1
ATOM 1469 C C . LEU A 1 187 ? 13.166 -4.405 -9.775 1.00 86.38 187 LEU A C 1
ATOM 1471 O O . LEU A 1 187 ? 13.293 -5.453 -10.405 1.00 86.38 187 LEU A O 1
ATOM 1475 N N . TYR A 1 188 ? 12.960 -4.398 -8.454 1.00 85.50 188 TYR A N 1
ATOM 1476 C CA . TYR A 1 188 ? 12.877 -5.633 -7.672 1.00 85.50 188 TYR A CA 1
ATOM 1477 C C . TYR A 1 188 ? 11.563 -6.381 -7.911 1.00 85.50 188 TYR A C 1
ATOM 1479 O O . TYR A 1 188 ? 11.591 -7.600 -8.064 1.00 85.50 188 TYR A O 1
ATOM 1487 N N . TYR A 1 189 ? 10.437 -5.664 -7.990 1.00 85.00 189 TYR A N 1
ATOM 1488 C CA . TYR A 1 189 ? 9.145 -6.271 -8.332 1.00 85.00 189 TYR A CA 1
ATOM 1489 C C . TYR A 1 189 ? 9.196 -6.943 -9.704 1.00 85.00 189 TYR A C 1
ATOM 1491 O O . TYR A 1 189 ? 8.835 -8.114 -9.835 1.00 85.00 189 TYR A O 1
ATOM 1499 N N . HIS A 1 190 ? 9.742 -6.242 -10.701 1.00 86.31 190 HIS A N 1
ATOM 1500 C CA . HIS A 1 190 ? 9.906 -6.808 -12.032 1.00 86.31 190 HIS A CA 1
ATOM 1501 C C . HIS A 1 190 ? 10.852 -8.017 -12.029 1.00 86.31 190 HIS A C 1
ATOM 1503 O O . HIS A 1 190 ? 10.553 -9.032 -12.649 1.00 86.31 190 HIS A O 1
ATOM 1509 N N . TRP A 1 191 ? 11.956 -7.961 -11.274 1.00 84.12 191 TRP A N 1
ATOM 1510 C CA . TRP A 1 191 ? 12.855 -9.104 -11.099 1.00 84.12 191 TRP A CA 1
ATOM 1511 C C . TRP A 1 191 ? 12.138 -10.330 -10.509 1.00 84.12 191 TRP A C 1
ATOM 1513 O O . TRP A 1 191 ? 12.352 -11.444 -10.986 1.00 84.12 191 TRP A O 1
ATOM 1523 N N . SER A 1 192 ? 11.287 -10.158 -9.490 1.00 80.31 192 SER A N 1
ATOM 1524 C CA . SER A 1 192 ? 10.530 -11.274 -8.905 1.00 80.31 192 SER A CA 1
ATOM 1525 C C . SER A 1 192 ? 9.512 -11.874 -9.874 1.00 80.31 192 SER A C 1
ATOM 1527 O O . SER A 1 192 ? 9.475 -13.093 -10.016 1.00 80.31 192 SER A O 1
ATOM 1529 N N . GLU A 1 193 ? 8.750 -11.042 -10.586 1.00 82.00 193 GLU A N 1
ATOM 1530 C CA . GLU A 1 193 ? 7.776 -11.515 -11.580 1.00 82.00 193 GLU A CA 1
ATOM 1531 C C . GLU A 1 193 ? 8.463 -12.221 -12.750 1.00 82.00 193 GLU A C 1
ATOM 1533 O O . GLU A 1 193 ? 8.021 -13.276 -13.204 1.00 82.00 193 GLU A O 1
ATOM 1538 N N . TRP A 1 194 ? 9.586 -11.673 -13.219 1.00 80.62 194 TRP A N 1
ATOM 1539 C CA . TRP A 1 194 ? 10.397 -12.285 -14.264 1.00 80.62 194 TRP A CA 1
ATOM 1540 C C . TRP A 1 194 ? 10.897 -13.674 -13.842 1.00 80.62 194 TRP A C 1
ATOM 1542 O O . TRP A 1 194 ? 10.798 -14.631 -14.611 1.00 80.62 194 TRP A O 1
ATOM 1552 N N . MET A 1 195 ? 11.362 -13.815 -12.596 1.00 74.19 195 MET A N 1
ATOM 1553 C CA . MET A 1 195 ? 11.799 -15.101 -12.040 1.00 74.19 195 MET A CA 1
ATOM 1554 C C . MET A 1 195 ? 10.663 -16.129 -11.948 1.00 74.19 195 MET A C 1
ATOM 1556 O O . MET A 1 195 ? 10.897 -17.309 -12.213 1.00 74.19 195 MET A O 1
ATOM 1560 N N . GLU A 1 196 ? 9.445 -15.707 -11.602 1.00 74.12 196 GLU A N 1
ATOM 1561 C CA . GLU A 1 196 ? 8.270 -16.586 -11.556 1.00 74.12 196 GLU A CA 1
ATOM 1562 C C . GLU A 1 196 ? 7.808 -17.015 -12.958 1.00 74.12 196 GLU A C 1
ATOM 1564 O O . GLU A 1 196 ? 7.521 -18.193 -13.175 1.00 74.12 196 GLU A O 1
ATOM 1569 N N . CYS A 1 197 ? 7.809 -16.101 -13.934 1.00 70.25 197 CYS A N 1
ATOM 1570 C CA . CYS A 1 197 ? 7.458 -16.391 -15.329 1.00 70.25 197 CYS A CA 1
ATOM 1571 C C . CYS A 1 197 ? 8.406 -17.412 -15.972 1.00 70.25 197 CYS A C 1
ATOM 1573 O O . CYS A 1 197 ? 7.962 -18.318 -16.675 1.00 70.25 197 CYS A O 1
ATOM 1575 N N . VAL A 1 198 ? 9.710 -17.309 -15.702 1.00 67.44 198 VAL A N 1
ATOM 1576 C CA . VAL A 1 198 ? 10.714 -18.269 -16.198 1.00 67.44 198 VAL A CA 1
ATOM 1577 C C . VAL A 1 198 ? 10.548 -19.656 -15.553 1.00 67.44 198 VAL A C 1
ATOM 1579 O O . VAL A 1 198 ? 10.978 -20.657 -16.125 1.00 67.44 198 VAL A O 1
ATOM 1582 N N . GLN A 1 199 ? 9.897 -19.747 -14.387 1.00 66.56 199 GLN A N 1
ATOM 1583 C CA . GLN A 1 199 ? 9.635 -21.008 -13.685 1.00 66.56 199 GLN A CA 1
ATOM 1584 C C . GLN A 1 199 ? 8.390 -21.758 -14.214 1.00 66.56 199 GLN A C 1
ATOM 1586 O O . GLN A 1 199 ? 8.215 -22.941 -13.909 1.00 66.56 199 GLN A O 1
ATOM 1591 N N . GLN A 1 200 ? 7.529 -21.118 -15.014 1.00 60.56 200 GLN A N 1
ATOM 1592 C CA . GLN A 1 200 ? 6.328 -21.751 -15.576 1.00 60.56 200 GLN A CA 1
ATOM 1593 C C . GLN A 1 200 ? 6.654 -22.684 -16.764 1.00 60.56 200 GLN A C 1
ATOM 1595 O O . GLN A 1 200 ? 7.509 -22.394 -17.596 1.00 60.56 200 GLN A O 1
ATOM 1600 N N . LYS A 1 201 ? 5.961 -23.834 -16.842 1.00 49.81 201 LYS A N 1
ATOM 1601 C CA . LYS A 1 201 ? 6.248 -24.948 -17.779 1.00 49.81 201 LYS A CA 1
ATOM 1602 C C . LYS A 1 201 ? 5.899 -24.678 -19.259 1.00 49.81 201 LYS A C 1
ATOM 1604 O O . LYS A 1 201 ? 6.362 -25.437 -20.110 1.00 49.81 201 LYS A O 1
ATOM 1609 N N . ASP A 1 202 ? 5.145 -23.625 -19.596 1.00 58.41 202 ASP A N 1
ATOM 1610 C CA . ASP A 1 202 ? 4.797 -23.275 -20.989 1.00 58.41 202 ASP A CA 1
ATOM 1611 C C . ASP A 1 202 ? 5.947 -22.535 -21.697 1.00 58.41 202 ASP A C 1
ATOM 1613 O O . ASP A 1 202 ? 5.890 -21.351 -22.038 1.00 58.41 202 ASP A O 1
ATOM 1617 N N . LEU A 1 203 ? 7.024 -23.281 -21.936 1.00 56.81 203 LEU A N 1
ATOM 1618 C CA . LEU A 1 203 ? 8.309 -22.794 -22.440 1.00 56.81 203 LEU A CA 1
ATOM 1619 C C . LEU A 1 203 ? 8.225 -22.075 -23.796 1.00 56.81 203 LEU A C 1
ATOM 1621 O O . LEU A 1 203 ? 9.008 -21.166 -24.049 1.00 56.81 203 LEU A O 1
ATOM 1625 N N . ASN A 1 204 ? 7.293 -22.443 -24.679 1.00 61.53 204 ASN A N 1
ATOM 1626 C CA . ASN A 1 204 ? 7.323 -21.965 -26.065 1.00 61.53 204 ASN A CA 1
ATOM 1627 C C . ASN A 1 204 ? 6.789 -20.536 -26.240 1.00 61.53 204 ASN A C 1
ATOM 1629 O O . ASN A 1 204 ? 7.387 -19.762 -26.984 1.00 61.53 204 ASN A O 1
ATOM 1633 N N . ALA A 1 205 ? 5.698 -20.160 -25.565 1.00 60.81 205 ALA A N 1
ATOM 1634 C CA . ALA A 1 205 ? 5.133 -18.810 -25.679 1.00 60.81 205 ALA A CA 1
ATOM 1635 C C . ALA A 1 205 ? 5.978 -17.774 -24.917 1.00 60.81 205 ALA A C 1
ATOM 1637 O O . ALA A 1 205 ? 6.243 -16.687 -25.430 1.00 60.81 205 ALA A O 1
ATOM 1638 N N . VAL A 1 206 ? 6.466 -18.151 -23.731 1.00 67.56 206 VAL A N 1
ATOM 1639 C CA . VAL A 1 206 ? 7.304 -17.3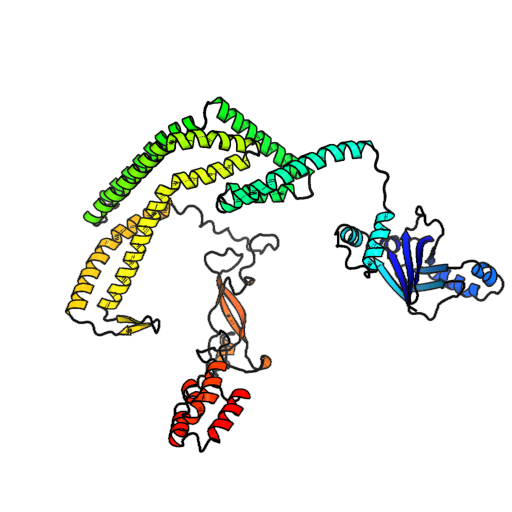05 -22.867 1.00 67.56 206 VAL A CA 1
ATOM 1640 C C . VAL A 1 206 ? 8.695 -17.077 -23.475 1.00 67.56 206 VAL A C 1
ATOM 1642 O O . VAL A 1 206 ? 9.253 -15.987 -23.362 1.00 67.56 206 VAL A O 1
ATOM 1645 N N . LYS A 1 207 ? 9.254 -18.063 -24.194 1.00 70.81 207 LYS A N 1
ATOM 1646 C CA . LYS A 1 207 ? 10.557 -17.925 -24.870 1.00 70.81 207 LYS A CA 1
ATOM 1647 C C . LYS A 1 207 ? 10.547 -16.826 -25.932 1.00 70.81 207 LYS A C 1
ATOM 1649 O O . LYS A 1 207 ? 11.504 -16.064 -26.011 1.00 70.81 207 LYS A O 1
ATOM 1654 N N . TRP A 1 208 ? 9.483 -16.704 -26.729 1.00 76.25 208 TRP A N 1
ATOM 1655 C CA . TRP A 1 208 ? 9.415 -15.685 -27.783 1.00 76.25 208 TRP A CA 1
ATOM 1656 C C . TRP A 1 208 ? 9.255 -14.267 -27.238 1.00 76.25 208 TRP A C 1
ATOM 1658 O O . TRP A 1 208 ? 9.918 -13.357 -27.732 1.00 76.25 208 TRP A O 1
ATOM 1668 N N . THR A 1 209 ? 8.427 -14.067 -26.212 1.00 79.12 209 THR A N 1
ATOM 1669 C CA . THR A 1 209 ? 8.269 -12.750 -25.576 1.00 79.12 209 THR A CA 1
ATOM 1670 C C . THR A 1 209 ? 9.553 -12.314 -24.877 1.00 79.12 209 THR A C 1
ATOM 1672 O O . THR A 1 209 ? 9.974 -11.172 -25.045 1.00 79.12 209 THR A O 1
ATOM 1675 N N . LEU A 1 210 ? 10.228 -13.237 -24.187 1.00 80.56 210 LEU A N 1
ATOM 1676 C CA . LEU A 1 210 ? 11.512 -12.979 -23.539 1.00 80.56 210 LEU A CA 1
ATOM 1677 C C . LEU A 1 210 ? 12.620 -12.654 -24.551 1.00 80.56 210 LEU A C 1
ATOM 1679 O O . LEU A 1 210 ? 13.377 -11.708 -24.354 1.00 80.56 210 LEU A O 1
ATOM 1683 N N . LEU A 1 211 ? 12.710 -13.401 -25.657 1.00 82.81 211 LEU A N 1
ATOM 1684 C CA . LEU A 1 211 ? 13.688 -13.128 -26.716 1.00 82.81 211 LEU A CA 1
ATOM 1685 C C . LEU A 1 211 ? 13.465 -11.760 -27.366 1.00 82.81 211 LEU A C 1
ATOM 1687 O O . LEU A 1 211 ? 14.435 -11.064 -27.661 1.00 82.81 211 LEU A O 1
ATOM 1691 N N . MET A 1 212 ? 12.206 -11.365 -27.567 1.00 86.06 212 MET A N 1
ATOM 1692 C CA . MET A 1 212 ? 11.874 -10.037 -28.082 1.00 86.06 212 MET A CA 1
ATOM 1693 C C . MET A 1 212 ? 12.242 -8.941 -27.080 1.00 86.06 212 MET A C 1
ATOM 1695 O O . MET A 1 212 ? 12.876 -7.966 -27.472 1.00 86.06 212 MET A O 1
ATOM 1699 N N . ASP A 1 213 ? 11.918 -9.108 -25.795 1.00 89.19 213 ASP A N 1
ATOM 1700 C CA . ASP A 1 213 ? 12.259 -8.138 -24.745 1.00 89.19 213 ASP A CA 1
ATOM 1701 C C . ASP A 1 213 ? 13.781 -7.956 -24.602 1.00 89.19 213 ASP A C 1
ATOM 1703 O O . ASP A 1 213 ? 14.265 -6.823 -24.560 1.00 89.19 213 ASP A O 1
ATOM 1707 N N . ILE A 1 214 ? 14.554 -9.048 -24.634 1.00 86.88 214 ILE A N 1
ATOM 1708 C CA . ILE A 1 214 ? 16.027 -9.014 -24.654 1.00 86.88 214 ILE A CA 1
ATOM 1709 C C . ILE A 1 214 ? 16.540 -8.348 -25.935 1.00 86.88 214 ILE A C 1
ATOM 1711 O O . ILE A 1 214 ? 17.417 -7.489 -25.871 1.00 86.88 214 ILE A O 1
ATOM 1715 N N . GLY A 1 215 ? 15.985 -8.693 -27.100 1.00 88.31 215 GLY A N 1
ATOM 1716 C CA . GLY A 1 215 ? 16.373 -8.102 -28.382 1.00 88.31 215 GLY A CA 1
ATOM 1717 C C . GLY A 1 215 ? 16.166 -6.586 -28.420 1.00 88.31 215 GLY A C 1
ATOM 1718 O O . GLY A 1 215 ? 17.076 -5.847 -28.802 1.00 88.31 215 GLY A O 1
ATOM 1719 N N . PHE A 1 216 ? 15.005 -6.110 -27.961 1.00 90.44 216 PHE A N 1
ATOM 1720 C CA . PHE A 1 216 ? 14.725 -4.680 -27.838 1.00 90.44 216 PHE A CA 1
ATOM 1721 C C . PHE A 1 216 ? 15.617 -4.006 -26.788 1.00 90.44 216 PHE A C 1
ATOM 1723 O O . PHE A 1 216 ? 16.138 -2.921 -27.051 1.00 90.44 216 PHE A O 1
ATOM 1730 N N . GLY A 1 217 ? 15.863 -4.652 -25.644 1.00 89.88 217 GLY A N 1
ATOM 1731 C CA . GLY A 1 217 ? 16.755 -4.136 -24.601 1.00 89.88 217 GLY A CA 1
ATOM 1732 C C . GLY A 1 217 ? 18.195 -3.951 -25.087 1.00 89.88 217 GLY A C 1
ATOM 1733 O O . GLY A 1 217 ? 18.795 -2.896 -24.867 1.00 89.88 217 GLY A O 1
ATOM 1734 N N . VAL A 1 218 ? 18.729 -4.928 -25.829 1.00 89.00 218 VAL A N 1
ATOM 1735 C CA . VAL A 1 218 ? 20.067 -4.863 -26.443 1.00 89.00 218 VAL A CA 1
ATOM 1736 C C . VAL A 1 218 ? 20.127 -3.798 -27.539 1.00 89.00 218 VAL A C 1
ATOM 1738 O O . VAL A 1 218 ? 21.113 -3.065 -27.612 1.00 89.00 218 VAL A O 1
ATOM 1741 N N . ALA A 1 219 ? 19.086 -3.667 -28.368 1.00 89.50 219 ALA A N 1
ATOM 1742 C CA . ALA A 1 219 ? 19.024 -2.625 -29.393 1.00 89.50 219 ALA A CA 1
ATOM 1743 C C . ALA A 1 219 ? 19.062 -1.217 -28.773 1.00 89.50 219 ALA A C 1
ATOM 1745 O O . ALA A 1 219 ? 19.852 -0.374 -29.202 1.00 89.50 219 ALA A O 1
ATOM 1746 N N . VAL A 1 220 ? 18.273 -0.983 -27.718 1.00 87.56 220 VAL A N 1
ATOM 1747 C CA . VAL A 1 220 ? 18.263 0.286 -26.972 1.00 87.56 220 VAL A CA 1
ATOM 1748 C C . VAL A 1 220 ? 19.594 0.517 -26.256 1.00 87.56 220 VAL A C 1
ATOM 1750 O O . VAL A 1 220 ? 20.145 1.612 -26.338 1.00 87.56 220 VAL A O 1
ATOM 1753 N N . LEU A 1 221 ? 20.175 -0.509 -25.629 1.00 86.88 221 LEU A N 1
ATOM 1754 C CA . LEU A 1 221 ? 21.492 -0.421 -24.994 1.00 86.88 221 LEU A CA 1
ATOM 1755 C C . LEU A 1 221 ? 22.584 -0.040 -26.003 1.00 86.88 221 LEU A C 1
ATOM 1757 O O . LEU A 1 221 ? 23.373 0.870 -25.751 1.00 86.88 221 LEU A O 1
ATOM 1761 N N . SER A 1 222 ? 22.619 -0.711 -27.156 1.00 85.81 222 SER A N 1
ATOM 1762 C CA . SER A 1 222 ? 23.592 -0.426 -28.210 1.00 85.81 222 SER A CA 1
ATOM 1763 C C . SER A 1 222 ? 23.409 0.979 -28.774 1.00 85.81 222 SER A C 1
ATOM 1765 O O . SER A 1 222 ? 24.401 1.642 -29.071 1.00 85.81 222 SER A O 1
ATOM 1767 N N . MET A 1 223 ? 22.164 1.445 -28.905 1.00 85.94 223 MET A N 1
ATOM 1768 C CA . MET A 1 223 ? 21.865 2.817 -29.307 1.00 85.94 223 MET A CA 1
ATOM 1769 C C . MET A 1 223 ? 22.369 3.822 -28.263 1.00 85.94 223 MET A C 1
ATOM 1771 O O . MET A 1 223 ? 23.022 4.791 -28.630 1.00 85.94 223 MET A O 1
ATOM 1775 N N . ILE A 1 224 ? 22.134 3.587 -26.969 1.00 83.62 224 ILE A N 1
ATOM 1776 C CA . ILE A 1 224 ? 22.580 4.474 -25.881 1.00 83.62 224 ILE A CA 1
ATOM 1777 C C . ILE A 1 224 ? 24.111 4.564 -25.828 1.00 83.62 224 ILE A C 1
ATOM 1779 O O . ILE A 1 224 ? 24.657 5.664 -25.753 1.00 83.62 224 ILE A O 1
ATOM 1783 N N . LEU A 1 225 ? 24.810 3.427 -25.917 1.00 82.75 225 LEU A N 1
ATOM 1784 C CA . LEU A 1 225 ? 26.276 3.380 -25.888 1.00 82.75 225 LEU A CA 1
ATOM 1785 C C . LEU A 1 225 ? 26.913 3.993 -27.145 1.00 82.75 225 LEU A C 1
ATOM 1787 O O . LEU A 1 225 ? 28.017 4.531 -27.070 1.00 82.75 225 LEU A O 1
ATOM 1791 N N . TRP A 1 226 ? 26.217 3.965 -28.286 1.00 85.81 226 TRP A N 1
ATOM 1792 C CA . TRP A 1 226 ? 26.665 4.626 -29.516 1.00 85.81 226 TRP A CA 1
ATOM 1793 C C . TRP A 1 226 ? 26.791 6.149 -29.351 1.00 85.81 226 TRP A C 1
ATOM 1795 O O . TRP A 1 226 ? 27.685 6.764 -29.929 1.00 85.81 226 TRP A O 1
ATOM 1805 N N . PHE A 1 227 ? 25.934 6.768 -28.531 1.00 79.00 227 PHE A N 1
ATOM 1806 C CA . PHE A 1 227 ? 25.961 8.213 -28.263 1.00 79.00 227 PHE A CA 1
ATOM 1807 C C . PHE A 1 227 ? 27.009 8.648 -27.216 1.00 79.00 227 PHE A C 1
ATOM 1809 O O . PHE A 1 227 ? 27.128 9.846 -26.924 1.00 79.00 227 PHE A O 1
ATOM 1816 N N . GLY A 1 228 ? 27.798 7.707 -26.685 1.00 82.25 228 GLY A N 1
ATOM 1817 C CA . GLY A 1 228 ? 28.879 7.952 -25.729 1.00 82.25 228 GLY A CA 1
ATOM 1818 C C . GLY A 1 228 ? 28.570 7.420 -24.328 1.00 82.25 228 GLY A C 1
ATOM 1819 O O . GLY A 1 228 ? 27.856 6.434 -24.164 1.00 82.25 228 GLY A O 1
ATOM 1820 N N . ASN A 1 229 ? 29.137 8.056 -23.297 1.00 81.75 229 ASN A N 1
ATOM 1821 C CA . ASN A 1 229 ? 28.886 7.649 -21.915 1.00 81.75 229 ASN A CA 1
ATOM 1822 C C . ASN A 1 229 ? 27.445 8.041 -21.508 1.00 81.75 229 ASN A C 1
ATOM 1824 O O . ASN A 1 229 ? 27.129 9.236 -21.492 1.00 81.75 229 ASN A O 1
ATOM 1828 N N . PRO A 1 230 ? 26.571 7.076 -21.153 1.00 80.12 230 PRO A N 1
ATOM 1829 C CA . PRO A 1 230 ? 25.185 7.363 -20.781 1.00 80.12 230 PRO A CA 1
ATOM 1830 C C . PRO A 1 230 ? 25.090 8.303 -19.580 1.00 80.12 230 PRO A C 1
ATOM 1832 O O . PRO A 1 230 ? 24.206 9.152 -19.524 1.00 80.12 230 PRO A O 1
ATOM 1835 N N . GLY A 1 231 ? 26.030 8.194 -18.641 1.00 79.06 231 GLY A N 1
ATOM 1836 C CA . GLY A 1 231 ? 26.041 8.996 -17.428 1.00 79.06 231 GLY A CA 1
ATOM 1837 C C . GLY A 1 231 ? 26.330 10.477 -17.677 1.00 79.06 231 GLY A C 1
ATOM 1838 O O . GLY A 1 231 ? 25.710 11.332 -17.049 1.00 79.06 231 GLY A O 1
ATOM 1839 N N . THR A 1 232 ? 27.229 10.809 -18.611 1.00 82.69 232 THR A N 1
ATOM 1840 C CA . THR A 1 232 ? 27.546 12.216 -18.920 1.00 82.69 232 THR A CA 1
ATOM 1841 C C . THR A 1 232 ? 26.393 12.884 -19.659 1.00 82.69 232 THR A C 1
ATOM 1843 O O . THR A 1 232 ? 26.021 14.003 -19.326 1.00 82.69 232 THR A O 1
ATOM 1846 N N . ARG A 1 233 ? 25.766 12.168 -20.601 1.00 82.56 233 ARG A N 1
ATOM 1847 C CA . ARG A 1 233 ? 24.575 12.645 -21.321 1.00 82.56 233 ARG A CA 1
ATOM 1848 C C . ARG A 1 233 ? 23.368 12.799 -20.409 1.00 82.56 233 ARG A C 1
ATOM 1850 O O . ARG A 1 233 ? 22.624 13.765 -20.542 1.00 82.56 233 ARG A O 1
ATOM 1857 N N . PHE A 1 234 ? 23.188 11.867 -19.476 1.00 80.56 234 PHE A N 1
ATOM 1858 C CA . PHE A 1 234 ? 22.147 11.972 -18.468 1.00 80.56 234 PHE A CA 1
ATOM 1859 C C . PHE A 1 234 ? 22.352 13.206 -17.586 1.00 80.56 234 PHE A C 1
ATOM 1861 O O . PHE A 1 234 ? 21.389 13.926 -17.357 1.00 80.56 234 PHE A O 1
ATOM 1868 N N . MET A 1 235 ? 23.584 13.495 -17.152 1.00 80.94 235 MET A N 1
ATOM 1869 C CA . MET A 1 235 ? 23.870 14.721 -16.401 1.00 80.94 235 MET A CA 1
ATOM 1870 C C . MET A 1 235 ? 23.616 15.973 -17.246 1.00 80.94 235 MET A C 1
ATOM 1872 O O . MET A 1 235 ? 22.869 16.824 -16.792 1.00 80.94 235 MET A O 1
ATOM 1876 N N . GLU A 1 236 ? 24.108 16.061 -18.488 1.00 83.06 236 GLU A N 1
ATOM 1877 C CA . GLU A 1 236 ? 23.806 17.190 -19.394 1.00 83.06 236 GLU A CA 1
ATOM 1878 C C . GLU A 1 236 ? 22.290 17.427 -19.534 1.00 83.06 236 GLU A C 1
ATOM 1880 O O . GLU A 1 236 ? 21.807 18.557 -19.442 1.00 83.06 236 GLU A O 1
ATOM 1885 N N . PHE A 1 237 ? 21.516 16.353 -19.712 1.00 81.06 237 PHE A N 1
ATOM 1886 C CA . PHE A 1 237 ? 20.059 16.429 -19.777 1.00 81.06 237 PHE A CA 1
ATOM 1887 C C . PHE A 1 237 ? 19.436 16.827 -18.434 1.00 81.06 237 PHE A C 1
ATOM 1889 O O . PHE A 1 237 ? 18.526 17.652 -18.407 1.00 81.06 237 PHE A O 1
ATOM 1896 N N . ALA A 1 238 ? 19.924 16.276 -17.322 1.00 78.38 238 ALA A N 1
ATOM 1897 C CA . ALA A 1 238 ? 19.449 16.582 -15.980 1.00 78.38 238 ALA A CA 1
ATOM 1898 C C . ALA A 1 238 ? 19.725 18.039 -15.600 1.00 78.38 238 ALA A C 1
ATOM 1900 O O . ALA A 1 238 ? 18.873 18.649 -14.967 1.00 78.38 238 ALA A O 1
ATOM 1901 N N . GLU A 1 239 ? 20.849 18.623 -16.020 1.00 82.00 239 GLU A N 1
ATOM 1902 C CA . GLU A 1 239 ? 21.150 20.043 -15.821 1.00 82.00 239 GLU A CA 1
ATOM 1903 C C . GLU A 1 239 ? 20.152 20.933 -16.582 1.00 82.00 239 GLU A C 1
ATOM 1905 O O . GLU A 1 239 ? 19.564 21.843 -15.998 1.00 82.00 239 GLU A O 1
ATOM 1910 N N . VAL A 1 240 ? 19.876 20.636 -17.859 1.00 83.12 240 VAL A N 1
ATOM 1911 C CA . VAL A 1 240 ? 18.874 21.371 -18.659 1.00 83.12 240 VAL A CA 1
ATOM 1912 C C . VAL A 1 240 ? 17.468 21.205 -18.082 1.00 83.12 240 VAL A C 1
ATOM 1914 O O . VAL A 1 240 ? 16.715 22.171 -17.955 1.00 83.12 240 VAL A O 1
ATOM 1917 N N . TRP A 1 241 ? 17.103 19.981 -17.716 1.00 75.94 241 TRP A N 1
ATOM 1918 C CA . TRP A 1 241 ? 15.794 19.660 -17.161 1.00 75.94 241 TRP A CA 1
ATOM 1919 C C . TRP A 1 241 ? 15.596 20.287 -15.777 1.00 75.94 241 TRP A C 1
ATOM 1921 O O . TRP A 1 241 ? 14.530 20.834 -15.499 1.00 75.94 241 TRP A O 1
ATOM 1931 N N . PHE A 1 242 ? 16.640 20.296 -14.946 1.00 79.50 242 PHE A N 1
ATOM 1932 C CA . PHE A 1 242 ? 16.660 21.001 -13.670 1.00 79.50 242 PHE A CA 1
ATOM 1933 C C . PHE A 1 242 ? 16.442 22.501 -13.874 1.00 79.50 242 PHE A C 1
ATOM 1935 O O . PHE A 1 242 ? 15.568 23.063 -13.224 1.00 79.50 242 PHE A O 1
ATOM 1942 N N . LEU A 1 243 ? 17.137 23.137 -14.825 1.00 80.38 243 LEU A N 1
ATOM 1943 C CA . LEU A 1 243 ? 16.926 24.556 -15.137 1.00 80.38 243 LEU A CA 1
ATOM 1944 C C . LEU A 1 243 ? 15.469 24.857 -15.522 1.00 80.38 243 LEU A C 1
ATOM 1946 O O . LEU A 1 243 ? 14.900 25.830 -15.032 1.00 80.38 243 LEU A O 1
ATOM 1950 N N . VAL A 1 244 ? 14.839 24.009 -16.342 1.00 81.31 244 VAL A N 1
ATOM 1951 C CA . VAL A 1 244 ? 13.429 24.180 -16.742 1.00 81.31 244 VAL A CA 1
ATOM 1952 C C . VAL A 1 244 ? 12.474 23.977 -15.562 1.00 81.31 244 VAL A C 1
ATOM 1954 O O . VAL A 1 244 ? 11.533 24.752 -15.386 1.00 81.31 244 VAL A O 1
ATOM 1957 N N . ILE A 1 245 ? 12.687 22.949 -14.740 1.00 78.88 245 ILE A N 1
ATOM 1958 C CA . ILE A 1 245 ? 11.820 22.668 -13.587 1.00 78.88 245 ILE A CA 1
ATOM 1959 C C . ILE A 1 245 ? 11.954 23.734 -12.518 1.00 78.88 245 ILE A C 1
ATOM 1961 O O . ILE A 1 245 ? 10.942 24.186 -11.988 1.00 78.88 245 ILE A O 1
ATOM 1965 N N . VAL A 1 246 ? 13.177 24.154 -12.216 1.00 79.38 246 VAL A N 1
ATOM 1966 C CA . VAL A 1 246 ? 13.433 25.192 -11.226 1.00 79.38 246 VAL A CA 1
ATOM 1967 C C . VAL A 1 246 ? 12.869 26.524 -11.679 1.00 79.38 246 VAL A C 1
ATOM 1969 O O . VAL A 1 246 ? 12.228 27.188 -10.874 1.00 79.38 246 VAL A O 1
ATOM 1972 N N . ASP A 1 247 ? 13.002 26.892 -12.953 1.00 82.44 247 ASP A N 1
ATOM 1973 C CA . ASP A 1 247 ? 12.381 28.110 -13.481 1.00 82.44 247 ASP A CA 1
ATOM 1974 C C . ASP A 1 247 ? 10.846 28.058 -13.370 1.00 82.44 247 ASP A C 1
ATOM 1976 O O . ASP A 1 247 ? 10.221 29.007 -12.893 1.00 82.44 247 ASP A O 1
ATOM 1980 N N . ASN A 1 248 ? 10.223 26.924 -13.702 1.00 83.19 248 ASN A N 1
ATOM 1981 C CA . ASN A 1 248 ? 8.777 26.744 -13.544 1.00 83.19 248 ASN A CA 1
ATOM 1982 C C . ASN A 1 248 ? 8.333 26.767 -12.074 1.00 83.19 248 ASN A C 1
ATOM 1984 O O . ASN A 1 248 ? 7.318 27.383 -11.743 1.00 83.19 248 ASN A O 1
ATOM 1988 N N . LEU A 1 249 ? 9.094 26.133 -11.181 1.00 81.31 249 LEU A N 1
ATOM 1989 C CA . LEU A 1 249 ? 8.820 26.115 -9.747 1.00 81.31 249 LEU A CA 1
ATOM 1990 C C . LEU A 1 249 ? 9.005 27.507 -9.131 1.00 81.31 249 LEU A C 1
ATOM 1992 O O . LEU A 1 249 ? 8.165 27.944 -8.351 1.00 81.31 249 LEU A O 1
ATOM 1996 N N . LEU A 1 250 ? 10.052 28.238 -9.511 1.00 81.06 250 LEU A N 1
ATOM 1997 C CA . LEU A 1 250 ? 10.291 29.608 -9.066 1.00 81.06 250 LEU A CA 1
ATOM 1998 C C . LEU A 1 250 ? 9.218 30.560 -9.596 1.00 81.06 250 LEU A C 1
ATOM 2000 O O . LEU A 1 250 ? 8.733 31.386 -8.830 1.00 81.06 250 LEU A O 1
ATOM 2004 N N . LYS A 1 251 ? 8.775 30.419 -10.852 1.00 84.31 251 LYS A N 1
ATOM 2005 C CA . LYS A 1 251 ? 7.634 31.173 -11.404 1.00 84.31 251 LYS A CA 1
ATOM 2006 C C . LYS A 1 251 ? 6.336 30.869 -10.664 1.00 84.31 251 LYS A C 1
ATOM 2008 O O . LYS A 1 251 ? 5.572 31.789 -10.361 1.00 84.31 251 LYS A O 1
ATOM 2013 N N . LEU A 1 252 ? 6.092 29.602 -10.327 1.00 83.06 252 LEU A N 1
ATOM 2014 C CA . LEU A 1 252 ? 4.958 29.204 -9.497 1.00 83.06 252 LEU A CA 1
ATOM 2015 C C . LEU A 1 252 ? 5.052 29.864 -8.114 1.00 83.06 252 LEU A C 1
ATOM 2017 O O . LEU A 1 252 ? 4.119 30.543 -7.700 1.00 83.06 252 LEU A O 1
ATOM 2021 N N . LEU A 1 253 ? 6.194 29.755 -7.433 1.00 80.12 253 LEU A N 1
ATOM 2022 C CA . LEU A 1 253 ? 6.427 30.363 -6.120 1.00 80.12 253 LEU A CA 1
ATOM 2023 C C . LEU A 1 253 ? 6.332 31.902 -6.151 1.00 80.12 253 LEU A C 1
ATOM 2025 O O . LEU A 1 253 ? 5.782 32.501 -5.228 1.00 80.12 253 LEU A O 1
ATOM 2029 N N . GLN A 1 254 ? 6.797 32.554 -7.219 1.00 82.75 254 GLN A N 1
ATOM 2030 C CA . GLN A 1 254 ? 6.630 33.995 -7.447 1.00 82.75 254 GLN A CA 1
ATOM 2031 C C . GLN A 1 254 ? 5.158 34.370 -7.661 1.00 82.75 254 GLN A C 1
ATOM 2033 O O . GLN A 1 254 ? 4.699 35.388 -7.143 1.00 82.75 254 GLN A O 1
ATOM 2038 N N . THR A 1 255 ? 4.393 33.529 -8.357 1.00 83.25 255 THR A N 1
ATOM 2039 C CA . THR A 1 255 ? 2.942 33.709 -8.524 1.00 83.25 255 THR A CA 1
ATOM 2040 C C . THR A 1 255 ? 2.212 33.573 -7.185 1.00 83.25 255 THR A C 1
ATOM 2042 O O . THR A 1 255 ? 1.326 34.370 -6.881 1.00 83.25 255 THR A O 1
ATOM 2045 N N . LEU A 1 256 ? 2.624 32.618 -6.342 1.00 75.50 256 LEU A N 1
ATOM 2046 C CA . LEU A 1 256 ? 2.098 32.442 -4.982 1.00 75.50 256 LEU A CA 1
ATOM 2047 C C . LEU A 1 256 ? 2.427 33.634 -4.068 1.00 75.50 256 LEU A C 1
ATOM 2049 O O . LEU A 1 256 ? 1.595 34.044 -3.257 1.00 75.50 256 LEU A O 1
ATOM 2053 N N . ARG A 1 257 ? 3.607 34.240 -4.243 1.00 77.06 257 ARG A N 1
ATOM 2054 C CA . ARG A 1 257 ? 4.038 35.457 -3.538 1.00 77.06 257 ARG A CA 1
ATOM 2055 C C . ARG A 1 257 ? 3.190 36.683 -3.906 1.00 77.06 257 ARG A C 1
ATOM 2057 O O . ARG A 1 257 ? 2.894 37.495 -3.034 1.00 77.06 257 ARG A O 1
ATOM 2064 N N . GLY A 1 258 ? 2.778 36.807 -5.170 1.00 70.38 258 GLY A N 1
ATOM 2065 C CA . GLY A 1 258 ? 2.077 37.971 -5.732 1.00 70.38 258 GLY A CA 1
ATOM 2066 C C . GLY A 1 258 ? 0.572 38.086 -5.446 1.00 70.38 258 GLY A C 1
ATOM 2067 O O . GLY A 1 258 ? -0.076 38.919 -6.073 1.00 70.38 258 GLY A O 1
ATOM 2068 N N . ASN A 1 259 ? 0.021 37.298 -4.511 1.00 72.50 259 ASN A N 1
ATOM 2069 C CA . ASN A 1 259 ? -1.420 37.094 -4.281 1.00 72.50 259 ASN A CA 1
ATOM 2070 C C . ASN A 1 259 ? -2.137 36.469 -5.495 1.00 72.50 259 ASN A C 1
ATOM 2072 O O . ASN A 1 259 ? -2.736 37.181 -6.308 1.00 72.50 259 ASN A O 1
ATOM 2076 N N . PRO A 1 260 ? -2.138 35.132 -5.616 1.00 68.81 260 PRO A N 1
ATOM 2077 C CA . PRO A 1 260 ? -2.877 34.459 -6.674 1.00 68.81 260 PRO A CA 1
ATOM 2078 C C . PRO A 1 260 ? -4.384 34.731 -6.521 1.00 68.81 260 PRO A C 1
ATOM 2080 O O . PRO A 1 260 ? -4.939 34.656 -5.424 1.00 68.81 260 PRO A O 1
ATOM 2083 N N . ILE A 1 261 ? -5.058 35.057 -7.631 1.00 65.19 261 ILE A N 1
ATOM 2084 C CA . ILE A 1 261 ? -6.532 35.165 -7.723 1.00 65.19 261 ILE A CA 1
ATOM 2085 C C . ILE A 1 261 ? -7.132 36.325 -6.880 1.00 65.19 261 ILE A C 1
ATOM 2087 O O . ILE A 1 261 ? -8.344 36.451 -6.741 1.00 65.19 261 ILE A O 1
ATOM 2091 N N . GLY A 1 262 ? -6.307 37.235 -6.346 1.00 63.81 262 GLY A N 1
ATOM 2092 C CA . GLY A 1 262 ? -6.780 38.378 -5.549 1.00 63.81 262 GLY A CA 1
ATOM 2093 C C . GLY A 1 262 ? -7.112 38.048 -4.087 1.00 63.81 262 GLY A C 1
ATOM 2094 O O . GLY A 1 262 ? -7.633 38.903 -3.370 1.00 63.81 262 GLY A O 1
ATOM 2095 N N . LEU A 1 263 ? -6.778 36.841 -3.613 1.00 66.94 263 LEU A N 1
ATOM 2096 C CA . LEU A 1 263 ? -6.785 36.515 -2.185 1.00 66.94 263 LEU A CA 1
ATOM 2097 C C . LEU A 1 263 ? -5.607 37.211 -1.495 1.00 66.94 263 LEU A C 1
ATOM 2099 O O . LEU A 1 263 ? -4.451 36.988 -1.844 1.00 66.94 263 LEU A O 1
ATOM 2103 N N . LYS A 1 264 ? -5.894 38.051 -0.493 1.00 70.00 264 LYS A N 1
ATOM 2104 C CA . LYS A 1 264 ? -4.866 38.703 0.328 1.00 70.00 264 LYS A CA 1
ATOM 2105 C C . LYS A 1 264 ? -4.279 37.689 1.313 1.00 70.00 264 LYS A C 1
ATOM 2107 O O . LYS A 1 264 ? -4.764 37.556 2.434 1.00 70.00 264 LYS A O 1
ATOM 2112 N N . LEU A 1 265 ? -3.263 36.960 0.865 1.00 78.06 265 LEU A N 1
ATOM 2113 C CA . LEU A 1 265 ? -2.527 35.998 1.680 1.00 78.06 265 LEU A CA 1
ATOM 2114 C C . LEU A 1 265 ? -1.602 36.714 2.674 1.00 78.06 265 LEU A C 1
ATOM 2116 O O . LEU A 1 265 ? -1.261 37.891 2.510 1.00 78.06 265 LEU A O 1
ATOM 2120 N N . ASN A 1 266 ? -1.182 36.004 3.723 1.00 86.00 266 ASN A N 1
ATOM 2121 C CA . ASN A 1 266 ? -0.216 36.543 4.675 1.00 86.00 266 ASN A CA 1
ATOM 2122 C C . ASN A 1 266 ? 1.161 36.712 4.005 1.00 86.00 266 ASN A C 1
ATOM 2124 O O . ASN A 1 266 ? 1.838 35.730 3.698 1.00 86.00 266 ASN A O 1
ATOM 2128 N N . GLY A 1 267 ? 1.579 37.966 3.806 1.00 83.38 267 GLY A N 1
ATOM 2129 C CA . GLY A 1 267 ? 2.829 38.296 3.118 1.00 83.38 267 GLY A CA 1
ATOM 2130 C C . GLY A 1 267 ? 4.080 37.773 3.826 1.00 83.38 267 GLY A C 1
ATOM 2131 O O . GLY A 1 267 ? 4.965 37.236 3.169 1.00 83.38 267 GLY A O 1
ATOM 2132 N N . SER A 1 268 ? 4.142 37.851 5.159 1.00 87.25 268 SER A N 1
ATOM 2133 C CA . SER A 1 268 ? 5.298 37.358 5.922 1.00 87.25 268 SER A CA 1
ATOM 2134 C C . SER A 1 268 ? 5.467 35.845 5.788 1.00 87.25 268 SER A C 1
ATOM 2136 O O . SER A 1 268 ? 6.589 35.359 5.662 1.00 87.25 268 SER A O 1
ATOM 2138 N N . LEU A 1 269 ? 4.356 35.103 5.775 1.00 86.81 269 LEU A N 1
ATOM 2139 C CA . LEU A 1 269 ? 4.384 33.654 5.595 1.00 86.81 269 LEU A CA 1
ATOM 2140 C C . LEU A 1 269 ? 4.741 33.261 4.150 1.00 86.81 269 LEU A C 1
ATOM 2142 O O . LEU A 1 269 ? 5.509 32.323 3.949 1.00 86.81 269 LEU A O 1
ATOM 2146 N N . ASN A 1 270 ? 4.249 34.002 3.152 1.00 87.69 270 ASN A N 1
ATOM 2147 C CA . ASN A 1 270 ? 4.617 33.786 1.749 1.00 87.69 270 ASN A CA 1
ATOM 2148 C C . ASN A 1 270 ? 6.119 33.996 1.503 1.00 87.69 270 ASN A C 1
ATOM 2150 O O . ASN A 1 270 ? 6.739 33.179 0.826 1.00 87.69 270 ASN A O 1
ATOM 2154 N N . GLU A 1 271 ? 6.717 35.049 2.072 1.00 87.94 271 GLU A N 1
ATOM 2155 C CA . GLU A 1 271 ? 8.170 35.277 1.997 1.00 87.94 271 GLU A CA 1
ATOM 2156 C C . GLU A 1 271 ? 8.959 34.143 2.653 1.00 87.94 271 GLU A C 1
ATOM 2158 O O . GLU A 1 271 ? 9.959 33.676 2.106 1.00 87.94 271 GLU A O 1
ATOM 2163 N N . PHE A 1 272 ? 8.489 33.667 3.809 1.00 89.31 272 PHE A N 1
ATOM 2164 C CA . PHE A 1 272 ? 9.109 32.542 4.495 1.00 89.31 272 PHE A CA 1
ATOM 2165 C C . PHE A 1 272 ? 9.085 31.269 3.635 1.00 89.31 272 PHE A C 1
ATOM 2167 O O . PHE A 1 272 ? 10.131 30.647 3.449 1.00 89.31 272 PHE A O 1
ATOM 2174 N N . PHE A 1 273 ? 7.932 30.904 3.059 1.00 88.31 273 PHE A N 1
ATOM 2175 C CA . PHE A 1 273 ? 7.836 29.747 2.164 1.00 88.31 273 PHE A CA 1
ATOM 2176 C C . PHE A 1 273 ? 8.685 29.907 0.908 1.00 88.31 273 PHE A C 1
ATOM 2178 O O . PHE A 1 273 ? 9.368 28.965 0.517 1.00 88.31 273 PHE A O 1
ATOM 2185 N N . PHE A 1 274 ? 8.677 31.091 0.291 1.00 88.31 274 PHE A N 1
ATOM 2186 C CA . PHE A 1 274 ? 9.499 31.378 -0.880 1.00 88.31 274 PHE A CA 1
ATOM 2187 C C . PHE A 1 274 ? 10.988 31.163 -0.581 1.00 88.31 274 PHE A C 1
ATOM 2189 O O . PHE A 1 274 ? 11.668 30.460 -1.328 1.00 88.31 274 PHE A O 1
ATOM 2196 N N . SER A 1 275 ? 11.480 31.709 0.535 1.00 88.69 275 SER A N 1
ATOM 2197 C CA . SER A 1 275 ? 12.872 31.555 0.967 1.00 88.69 275 SER A CA 1
ATOM 2198 C C . SER A 1 275 ? 13.219 30.095 1.283 1.00 88.69 275 SER A C 1
ATOM 2200 O O . SER A 1 275 ? 14.215 29.570 0.788 1.00 88.69 275 SER A O 1
ATOM 2202 N N . CYS A 1 276 ? 12.360 29.402 2.039 1.00 87.88 276 CYS A N 1
ATOM 2203 C CA . CYS A 1 276 ? 12.573 28.010 2.432 1.00 87.88 276 CYS A CA 1
ATOM 2204 C C . CYS A 1 276 ? 12.597 27.054 1.228 1.00 87.88 276 CYS A C 1
ATOM 2206 O O . CYS A 1 276 ? 13.517 26.244 1.110 1.00 87.88 276 CYS A O 1
ATOM 2208 N N . PHE A 1 277 ? 11.629 27.161 0.311 1.00 87.94 277 PHE A N 1
ATOM 2209 C CA . PHE A 1 277 ? 11.584 26.292 -0.866 1.00 87.94 277 PHE A CA 1
ATOM 2210 C C . PHE A 1 277 ? 12.707 26.597 -1.854 1.00 87.94 277 PHE A C 1
ATOM 2212 O O . PHE A 1 277 ? 13.308 25.658 -2.364 1.00 87.94 277 PHE A O 1
ATOM 2219 N N . SER A 1 278 ? 13.049 27.872 -2.069 1.00 86.06 278 SER A N 1
ATOM 2220 C CA . SER A 1 278 ? 14.174 28.237 -2.945 1.00 86.06 278 SER A CA 1
ATOM 2221 C C . SER A 1 278 ? 15.496 27.689 -2.403 1.00 86.06 278 SER A C 1
ATOM 2223 O O . SER A 1 278 ? 16.232 27.036 -3.136 1.00 86.06 278 SER A O 1
ATOM 2225 N N . TYR A 1 279 ? 15.741 27.826 -1.095 1.00 88.25 279 TYR A N 1
ATOM 2226 C CA . TYR A 1 279 ? 16.928 27.254 -0.456 1.00 88.25 279 TYR A CA 1
ATOM 2227 C C . TYR A 1 279 ? 17.010 25.730 -0.622 1.00 88.25 279 TYR A C 1
ATOM 2229 O O . TYR A 1 279 ? 18.077 25.180 -0.882 1.00 88.25 279 TYR A O 1
ATOM 2237 N N . GLN A 1 280 ? 15.884 25.030 -0.494 1.00 86.44 280 GLN A N 1
ATOM 2238 C CA . GLN A 1 280 ? 15.845 23.578 -0.644 1.00 86.44 280 GLN A CA 1
ATOM 2239 C C . GLN A 1 280 ? 16.085 23.132 -2.099 1.00 86.44 280 GLN A C 1
ATOM 2241 O O . GLN A 1 280 ? 16.706 22.091 -2.318 1.00 86.44 280 GLN A O 1
ATOM 2246 N N . VAL A 1 281 ? 15.629 23.911 -3.087 1.00 85.50 281 VAL A N 1
ATOM 2247 C CA . VAL A 1 281 ? 15.957 23.696 -4.506 1.00 85.50 281 VAL A CA 1
ATOM 2248 C C . VAL A 1 281 ? 17.460 23.865 -4.743 1.00 85.50 281 VAL A C 1
ATOM 2250 O O . VAL A 1 281 ? 18.079 22.992 -5.352 1.00 85.50 281 VAL A O 1
ATOM 2253 N N . ASP A 1 282 ? 18.059 24.927 -4.202 1.00 86.38 282 ASP A N 1
ATOM 2254 C CA . ASP A 1 282 ? 19.501 25.182 -4.310 1.00 86.38 282 ASP A CA 1
ATOM 2255 C C . ASP A 1 282 ? 20.326 24.081 -3.622 1.00 86.38 282 ASP A C 1
ATOM 2257 O O . ASP A 1 282 ? 21.348 23.628 -4.141 1.00 86.38 282 ASP A O 1
ATOM 2261 N N . LEU A 1 283 ? 19.863 23.591 -2.468 1.00 88.12 283 LEU A N 1
ATOM 2262 C CA . LEU A 1 283 ? 20.492 22.481 -1.755 1.00 88.12 283 LEU A CA 1
ATOM 2263 C C . LEU A 1 283 ? 20.461 21.187 -2.576 1.00 88.12 283 LEU A C 1
ATOM 2265 O O . LEU A 1 283 ? 21.463 20.471 -2.635 1.00 88.12 283 LEU A O 1
ATOM 2269 N N . TRP A 1 284 ? 19.333 20.894 -3.227 1.00 86.06 284 TRP A N 1
ATOM 2270 C CA . TRP A 1 284 ? 19.200 19.726 -4.097 1.00 86.06 284 TRP A CA 1
ATOM 2271 C C . TRP A 1 284 ? 20.128 19.811 -5.312 1.00 86.06 284 TRP A C 1
ATOM 2273 O O . TRP A 1 284 ? 20.770 18.825 -5.668 1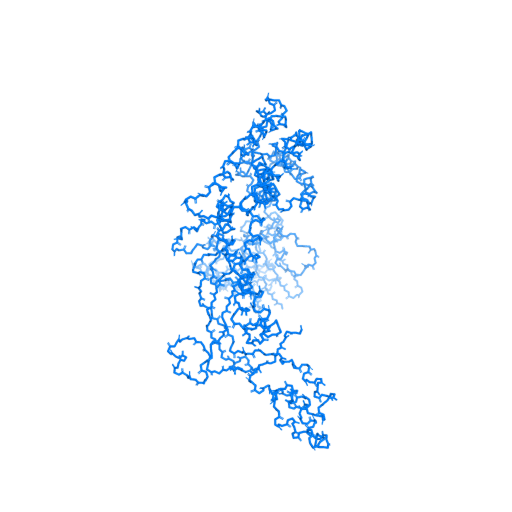.00 86.06 284 TRP A O 1
ATOM 2283 N N . TRP A 1 285 ? 20.271 20.999 -5.900 1.00 85.19 285 TRP A N 1
ATOM 2284 C CA . TRP A 1 285 ? 21.228 21.238 -6.978 1.00 85.19 285 TRP A CA 1
ATOM 2285 C C . TRP A 1 285 ? 22.669 20.964 -6.555 1.00 85.19 285 TRP A C 1
ATOM 2287 O O . TRP A 1 285 ? 23.384 20.210 -7.216 1.00 85.19 285 TRP A O 1
ATOM 2297 N N . MET A 1 286 ? 23.089 21.533 -5.420 1.00 87.88 286 MET A N 1
ATOM 2298 C CA . MET A 1 286 ? 24.429 21.305 -4.876 1.00 87.88 286 MET A CA 1
ATOM 2299 C C . MET A 1 286 ? 24.674 19.816 -4.610 1.00 87.88 286 MET A C 1
ATOM 2301 O O . MET A 1 286 ? 25.750 19.305 -4.917 1.00 87.88 286 MET A O 1
ATOM 2305 N N . PHE A 1 287 ? 23.668 19.101 -4.099 1.00 86.69 287 PHE A N 1
ATOM 2306 C CA . PHE A 1 287 ? 23.736 17.654 -3.909 1.00 86.69 287 PHE A CA 1
ATOM 2307 C C . PHE A 1 287 ? 23.927 16.895 -5.233 1.00 86.69 287 PHE A C 1
ATOM 2309 O O . PHE A 1 287 ? 24.804 16.035 -5.311 1.00 86.69 287 PHE A O 1
ATOM 2316 N N . LEU A 1 288 ? 23.173 17.232 -6.286 1.00 82.00 288 LEU A N 1
ATOM 2317 C CA . LEU A 1 288 ? 23.316 16.608 -7.607 1.00 82.00 288 LEU A CA 1
ATOM 2318 C C . LEU A 1 288 ? 24.682 16.886 -8.248 1.00 82.00 288 LEU A C 1
ATOM 2320 O O . LEU A 1 288 ? 25.259 15.978 -8.844 1.00 82.00 288 LEU A O 1
ATOM 2324 N N . ILE A 1 289 ? 25.241 18.089 -8.081 1.00 84.56 289 ILE A N 1
ATOM 2325 C CA . ILE A 1 289 ? 26.600 18.410 -8.552 1.00 84.56 289 ILE A CA 1
ATOM 2326 C C . ILE A 1 289 ? 27.639 17.543 -7.836 1.00 84.56 289 ILE A C 1
ATOM 2328 O O . ILE A 1 289 ? 28.507 16.959 -8.484 1.00 84.56 289 ILE A O 1
ATOM 2332 N N . ILE A 1 290 ? 27.546 17.424 -6.508 1.00 89.12 290 ILE A N 1
ATOM 2333 C CA . ILE A 1 290 ? 28.470 16.598 -5.714 1.00 89.12 290 ILE A CA 1
ATOM 2334 C C . ILE A 1 290 ? 28.347 15.116 -6.100 1.00 89.12 290 ILE A C 1
ATOM 2336 O O . ILE A 1 290 ? 29.350 14.405 -6.155 1.00 89.12 290 ILE A O 1
ATOM 2340 N N . LEU A 1 291 ? 27.129 14.649 -6.391 1.00 84.81 291 LEU A N 1
ATOM 2341 C CA . LEU A 1 291 ? 26.853 13.263 -6.768 1.00 84.81 291 LEU A CA 1
ATOM 2342 C C . LEU A 1 291 ? 27.119 12.968 -8.257 1.00 84.81 291 LEU A C 1
ATOM 2344 O O . LEU A 1 291 ? 27.219 11.801 -8.630 1.00 84.81 291 LEU A O 1
ATOM 2348 N N . SER A 1 292 ? 27.289 13.991 -9.098 1.00 84.56 292 SER A N 1
ATOM 2349 C CA . SER A 1 292 ? 27.545 13.889 -10.544 1.00 84.56 292 SER A CA 1
ATOM 2350 C C . SER A 1 292 ? 28.577 12.817 -10.935 1.00 84.56 292 SER A C 1
ATOM 2352 O O . SER A 1 292 ? 28.230 11.939 -11.730 1.00 84.56 292 SER A O 1
ATOM 2354 N N . PRO A 1 293 ? 29.803 12.773 -10.364 1.00 86.56 293 PRO A N 1
ATOM 2355 C CA . PRO A 1 293 ? 30.767 11.732 -10.722 1.00 86.56 293 PRO A CA 1
ATOM 2356 C C . PRO A 1 293 ? 30.255 10.328 -10.376 1.00 86.56 293 PRO A C 1
ATOM 2358 O O . PRO A 1 293 ? 30.412 9.404 -11.170 1.00 86.56 293 PRO A O 1
ATOM 2361 N N . ALA A 1 294 ? 29.586 10.156 -9.232 1.00 84.50 294 ALA A N 1
ATOM 2362 C CA . ALA A 1 294 ? 29.018 8.868 -8.843 1.00 84.50 294 ALA A CA 1
ATOM 2363 C C . ALA A 1 294 ? 27.884 8.437 -9.787 1.00 84.50 294 ALA A C 1
ATOM 2365 O O . ALA A 1 294 ? 27.848 7.278 -10.191 1.00 84.50 294 ALA A O 1
ATOM 2366 N N . ILE A 1 295 ? 27.011 9.366 -10.195 1.00 81.94 295 ILE A N 1
ATOM 2367 C CA . ILE A 1 295 ? 25.953 9.126 -11.190 1.00 81.94 295 ILE A CA 1
ATOM 2368 C C . ILE A 1 295 ? 26.574 8.663 -12.512 1.00 81.94 295 ILE A C 1
ATOM 2370 O O . ILE A 1 295 ? 26.148 7.657 -13.076 1.00 81.94 295 ILE A O 1
ATOM 2374 N N . GLN A 1 296 ? 27.635 9.326 -12.977 1.00 82.94 296 GLN A N 1
ATOM 2375 C CA . GLN A 1 296 ? 28.288 8.966 -14.235 1.00 82.94 296 GLN A CA 1
ATOM 2376 C C . GLN A 1 296 ? 28.859 7.541 -14.229 1.00 82.94 296 GLN A C 1
ATOM 2378 O O . GLN A 1 296 ? 28.718 6.820 -15.218 1.00 82.94 296 GLN A O 1
ATOM 2383 N N . PHE A 1 297 ? 29.457 7.109 -13.114 1.00 81.62 297 PHE A N 1
ATOM 2384 C CA . PHE A 1 297 ? 29.962 5.741 -12.967 1.00 81.62 297 PHE A CA 1
ATOM 2385 C C . PHE A 1 297 ? 28.852 4.709 -12.747 1.00 81.62 297 PHE A C 1
ATOM 2387 O O . PHE A 1 297 ? 28.989 3.577 -13.202 1.00 81.62 297 PHE A O 1
ATOM 2394 N N . LEU A 1 298 ? 27.755 5.083 -12.084 1.00 79.19 298 LEU A N 1
ATOM 2395 C CA . LEU A 1 298 ? 26.624 4.203 -11.777 1.00 79.19 298 LEU A CA 1
ATOM 2396 C C . LEU A 1 298 ? 25.835 3.824 -13.041 1.00 79.19 298 LEU A C 1
ATOM 2398 O O . LEU A 1 298 ? 25.428 2.674 -13.191 1.00 79.19 298 LEU A O 1
ATOM 2402 N N . PHE A 1 299 ? 25.647 4.753 -13.983 1.00 80.19 299 PHE A N 1
ATOM 2403 C CA . PHE A 1 299 ? 24.828 4.515 -15.181 1.00 80.19 299 PHE A CA 1
ATOM 2404 C C . PHE A 1 299 ? 25.427 3.497 -16.161 1.00 80.19 299 PHE A C 1
ATOM 2406 O O . PHE A 1 299 ? 24.691 2.899 -16.944 1.00 80.19 299 PHE A O 1
ATOM 2413 N N . ILE A 1 300 ? 26.737 3.242 -16.104 1.00 76.50 300 ILE A N 1
ATOM 2414 C CA . ILE A 1 300 ? 27.409 2.244 -16.948 1.00 76.50 300 ILE A CA 1
ATOM 2415 C C . ILE A 1 300 ? 26.953 0.810 -16.598 1.00 76.50 300 ILE A C 1
ATOM 2417 O O . ILE A 1 300 ? 26.377 0.157 -17.469 1.00 76.50 300 ILE A O 1
ATOM 2421 N N . PRO A 1 301 ? 27.115 0.300 -15.357 1.00 73.81 301 PRO A N 1
ATOM 2422 C CA . PRO A 1 301 ? 26.603 -1.018 -14.976 1.00 73.81 301 PRO A CA 1
ATOM 2423 C C . PRO A 1 301 ? 25.073 -1.103 -15.019 1.00 73.81 301 PRO A C 1
ATOM 2425 O O . PRO A 1 301 ? 24.531 -2.169 -15.296 1.00 73.81 301 PRO A O 1
ATOM 2428 N N . LEU A 1 302 ? 24.366 0.011 -14.820 1.00 73.38 302 LEU A N 1
ATOM 2429 C CA . LEU A 1 302 ? 22.912 0.062 -14.987 1.00 73.38 302 LEU A CA 1
ATOM 2430 C C . LEU A 1 302 ? 22.474 -0.113 -16.442 1.00 73.38 302 LEU A C 1
ATOM 2432 O O . LEU A 1 302 ? 21.471 -0.765 -16.706 1.00 73.38 302 LEU A O 1
ATOM 2436 N N . SER A 1 303 ? 23.244 0.411 -17.393 1.00 74.56 303 SER A N 1
ATOM 2437 C CA . SER A 1 303 ? 22.985 0.187 -18.817 1.00 74.56 303 SER A CA 1
ATOM 2438 C C . SER A 1 303 ? 23.206 -1.288 -19.184 1.00 74.56 303 SER A C 1
ATOM 2440 O O . SER A 1 303 ? 22.436 -1.854 -19.956 1.00 74.56 303 SER A O 1
ATOM 2442 N N . ILE A 1 304 ? 24.182 -1.959 -18.556 1.00 77.88 304 ILE A N 1
ATOM 2443 C CA . ILE A 1 304 ? 24.450 -3.400 -18.739 1.00 77.88 304 ILE A CA 1
ATOM 2444 C C . ILE A 1 304 ? 23.260 -4.271 -18.292 1.00 77.88 304 ILE A C 1
ATOM 2446 O O . ILE A 1 304 ? 23.033 -5.325 -18.884 1.00 77.88 304 ILE A O 1
ATOM 2450 N N . LEU A 1 305 ? 22.439 -3.829 -17.328 1.00 78.94 305 LEU A N 1
ATOM 2451 C CA . LEU A 1 305 ? 21.194 -4.530 -16.966 1.00 78.94 305 LEU A CA 1
ATOM 2452 C C . LEU A 1 305 ? 20.200 -4.625 -18.137 1.00 78.94 305 LEU A C 1
ATOM 2454 O O . LEU A 1 305 ? 19.357 -5.516 -18.150 1.00 78.94 305 LEU A O 1
ATOM 2458 N N . GLY A 1 306 ? 20.345 -3.779 -19.161 1.00 77.06 306 GLY A N 1
ATOM 2459 C CA . GLY A 1 306 ? 19.595 -3.869 -20.413 1.00 77.06 306 GLY A CA 1
ATOM 2460 C C . GLY A 1 306 ? 19.834 -5.139 -21.229 1.00 77.06 306 GLY A C 1
ATOM 2461 O O . GLY A 1 306 ? 19.033 -5.452 -22.105 1.00 77.06 306 GLY A O 1
ATOM 2462 N N . LEU A 1 307 ? 20.893 -5.900 -20.926 1.00 81.12 307 LEU A N 1
ATOM 2463 C CA . LEU A 1 307 ? 21.118 -7.226 -21.508 1.00 81.12 307 LEU A CA 1
ATOM 2464 C C . LEU A 1 307 ? 20.057 -8.249 -21.072 1.00 81.12 307 LEU A C 1
ATOM 2466 O O . LEU A 1 307 ? 19.876 -9.255 -21.751 1.00 81.12 307 LEU A O 1
ATOM 2470 N N . PHE A 1 308 ? 19.363 -7.999 -19.958 1.00 81.75 308 PHE A N 1
ATOM 2471 C CA . PHE A 1 308 ? 18.292 -8.863 -19.459 1.00 81.75 308 PHE A CA 1
ATOM 2472 C C . PHE A 1 308 ? 16.910 -8.518 -20.037 1.00 81.75 308 PHE A C 1
ATOM 2474 O O . PHE A 1 308 ? 15.993 -9.315 -19.863 1.00 81.75 308 PHE A O 1
ATOM 2481 N N . GLY A 1 309 ? 16.754 -7.379 -20.730 1.00 88.06 309 GLY A N 1
ATOM 2482 C CA . GLY A 1 309 ? 15.481 -6.967 -21.333 1.00 88.06 309 GLY A CA 1
ATOM 2483 C C . GLY A 1 309 ? 15.239 -5.455 -21.369 1.00 88.06 309 GLY A C 1
ATOM 2484 O O . GLY A 1 309 ? 15.812 -4.697 -20.580 1.00 88.06 309 GLY A O 1
ATOM 2485 N N . LEU A 1 310 ? 14.353 -5.006 -22.265 1.00 88.00 310 LEU A N 1
ATOM 2486 C CA . LEU A 1 310 ? 13.842 -3.629 -22.289 1.00 88.00 310 LEU A CA 1
ATOM 2487 C C . LEU A 1 310 ? 13.012 -3.336 -21.034 1.00 88.00 310 LEU A C 1
ATOM 2489 O O . LEU A 1 310 ? 13.102 -2.251 -20.459 1.00 88.00 310 LEU A O 1
ATOM 2493 N N . SER A 1 311 ? 12.244 -4.318 -20.570 1.00 89.38 311 SER A N 1
ATOM 2494 C CA . SER A 1 311 ? 11.401 -4.190 -19.379 1.00 89.38 311 SER A CA 1
ATOM 2495 C C . SER A 1 311 ? 12.221 -3.865 -18.119 1.00 89.38 311 SER A C 1
ATOM 2497 O O . SER A 1 311 ? 11.823 -3.013 -17.322 1.00 89.38 311 SER A O 1
ATOM 2499 N N . PHE A 1 312 ? 13.437 -4.415 -18.002 1.00 87.81 312 PHE A N 1
ATOM 2500 C CA . PHE A 1 312 ? 14.398 -4.052 -16.953 1.00 87.81 312 PHE A CA 1
ATOM 2501 C C . PHE A 1 312 ? 14.875 -2.595 -17.047 1.00 87.81 312 PHE A C 1
ATOM 2503 O O . PHE A 1 312 ? 14.999 -1.924 -16.020 1.00 87.81 312 PHE A O 1
ATOM 2510 N N . GLN A 1 313 ? 15.107 -2.077 -18.258 1.00 87.06 313 GLN A N 1
ATOM 2511 C CA . GLN A 1 313 ? 15.480 -0.670 -18.465 1.00 87.06 313 GLN A CA 1
ATOM 2512 C C . GLN A 1 313 ? 14.334 0.274 -18.075 1.00 87.06 313 GLN A C 1
ATOM 2514 O O . GLN A 1 313 ? 14.574 1.293 -17.430 1.00 87.06 313 GLN A O 1
ATOM 2519 N N . VAL A 1 314 ? 13.088 -0.077 -18.415 1.00 87.44 314 VAL A N 1
ATOM 2520 C CA . VAL A 1 314 ? 11.894 0.714 -18.069 1.00 87.44 314 VAL A CA 1
ATOM 2521 C C . VAL A 1 314 ? 11.630 0.702 -16.561 1.00 87.44 314 VAL A C 1
ATOM 2523 O O . VAL A 1 314 ? 11.368 1.757 -15.981 1.00 87.44 314 VAL A O 1
ATOM 2526 N N . ALA A 1 315 ? 11.744 -0.457 -15.906 1.00 88.50 315 ALA A N 1
ATOM 2527 C CA . ALA A 1 315 ? 11.582 -0.570 -14.456 1.00 88.50 315 ALA A CA 1
ATOM 2528 C C . ALA A 1 315 ? 12.613 0.289 -13.705 1.00 88.50 315 ALA A C 1
ATOM 2530 O O . ALA A 1 315 ? 12.267 1.009 -12.769 1.00 88.50 315 ALA A O 1
ATOM 2531 N N . MET A 1 316 ? 13.863 0.287 -14.170 1.00 83.38 316 MET A N 1
ATOM 2532 C CA . MET A 1 316 ? 14.913 1.136 -13.614 1.00 83.38 316 MET A CA 1
ATOM 2533 C C . MET A 1 316 ? 14.627 2.627 -13.873 1.00 83.38 316 MET A C 1
ATOM 2535 O O . MET A 1 316 ? 14.691 3.440 -12.952 1.00 83.38 316 MET A O 1
ATOM 2539 N N . LEU A 1 317 ? 14.238 3.001 -15.097 1.00 83.19 317 LEU A N 1
ATOM 2540 C CA . LEU A 1 317 ? 13.881 4.385 -15.426 1.00 83.19 317 LEU A CA 1
ATOM 2541 C C . LEU A 1 317 ? 12.759 4.915 -14.520 1.00 83.19 317 LEU A C 1
ATOM 2543 O O . LEU A 1 317 ? 12.820 6.062 -14.080 1.00 83.19 317 LEU A O 1
ATOM 2547 N N . SER A 1 318 ? 11.774 4.078 -14.188 1.00 86.19 318 SER A N 1
ATOM 2548 C CA . SER A 1 318 ? 10.731 4.418 -13.217 1.00 86.19 318 SER A CA 1
ATOM 2549 C C . SER A 1 318 ? 11.314 4.732 -11.834 1.00 86.19 318 SER A C 1
ATOM 2551 O O . SER A 1 318 ? 10.977 5.760 -11.247 1.00 86.19 318 SER A O 1
ATOM 2553 N N . ASP A 1 319 ? 12.216 3.891 -11.321 1.00 86.75 319 ASP A N 1
ATOM 2554 C CA . ASP A 1 319 ? 12.873 4.114 -10.025 1.00 86.75 319 ASP A CA 1
ATOM 2555 C C . ASP A 1 319 ? 13.722 5.397 -10.018 1.00 86.75 319 ASP A C 1
ATOM 2557 O O . ASP A 1 319 ? 13.734 6.150 -9.039 1.00 86.75 319 ASP A O 1
ATOM 2561 N N . LEU A 1 320 ? 14.388 5.693 -11.134 1.00 79.12 320 LEU A N 1
ATOM 2562 C CA . LEU A 1 320 ? 15.170 6.910 -11.313 1.00 79.12 320 LEU A CA 1
ATOM 2563 C C . LEU A 1 320 ? 14.284 8.167 -11.328 1.00 79.12 320 LEU A C 1
ATOM 2565 O O . LEU A 1 320 ? 14.625 9.156 -10.682 1.00 79.12 320 LEU A O 1
ATOM 2569 N N . ILE A 1 321 ? 13.134 8.134 -12.009 1.00 80.62 321 ILE A N 1
ATOM 2570 C CA . ILE A 1 321 ? 12.164 9.242 -12.004 1.00 80.62 321 ILE A CA 1
ATOM 2571 C C . ILE A 1 321 ? 11.669 9.509 -10.577 1.00 80.62 321 ILE A C 1
ATOM 2573 O O . ILE A 1 321 ? 11.615 10.666 -10.153 1.00 80.62 321 ILE A O 1
ATOM 2577 N N . VAL A 1 322 ? 11.378 8.456 -9.806 1.00 82.19 322 VAL A N 1
ATOM 2578 C CA . VAL A 1 322 ? 10.984 8.585 -8.395 1.00 82.19 322 VAL A CA 1
ATOM 2579 C C . VAL A 1 322 ? 12.096 9.253 -7.581 1.00 82.19 322 VAL A C 1
ATOM 2581 O O . VAL A 1 322 ? 11.822 10.218 -6.867 1.00 82.19 322 VAL A O 1
ATOM 2584 N N . LEU A 1 323 ? 13.352 8.822 -7.739 1.00 80.69 323 LEU A N 1
ATOM 2585 C CA . LEU A 1 323 ? 14.500 9.419 -7.046 1.00 80.69 323 LEU A CA 1
ATOM 2586 C C . LEU A 1 323 ? 14.683 10.903 -7.392 1.00 80.69 323 LEU A C 1
ATOM 2588 O O . LEU A 1 323 ? 14.903 11.726 -6.506 1.00 80.69 323 LEU A O 1
ATOM 2592 N N . ILE A 1 324 ? 14.568 11.254 -8.672 1.00 76.44 324 ILE A N 1
ATOM 2593 C CA . ILE A 1 324 ? 14.694 12.636 -9.132 1.00 76.44 324 ILE A CA 1
ATOM 2594 C C . ILE A 1 324 ? 13.546 13.492 -8.585 1.00 76.44 324 ILE A C 1
ATOM 2596 O O . ILE A 1 324 ? 13.787 14.609 -8.135 1.00 76.44 324 ILE A O 1
ATOM 2600 N N . SER A 1 325 ? 12.315 12.976 -8.564 1.00 78.88 325 SER A N 1
ATOM 2601 C CA . SER A 1 325 ? 11.124 13.679 -8.057 1.00 78.88 325 SER A CA 1
ATOM 2602 C C . SER A 1 325 ? 11.049 13.794 -6.524 1.00 78.88 325 SER A C 1
ATOM 2604 O O . SER A 1 325 ? 10.169 14.480 -5.999 1.00 78.88 325 SER A O 1
ATOM 2606 N N . LEU A 1 326 ? 11.990 13.185 -5.790 1.00 81.00 326 LEU A N 1
ATOM 2607 C CA . LEU A 1 326 ? 12.011 13.160 -4.324 1.00 81.00 326 LEU A CA 1
ATOM 2608 C C . LEU A 1 326 ? 11.957 14.563 -3.703 1.00 81.00 326 LEU A C 1
ATOM 2610 O O . LEU A 1 326 ? 11.220 14.783 -2.745 1.00 81.00 326 LEU A O 1
ATOM 2614 N N . HIS A 1 327 ? 12.697 15.525 -4.257 1.00 79.31 327 HIS A N 1
ATOM 2615 C CA . HIS A 1 327 ? 12.716 16.903 -3.754 1.00 79.31 327 HIS A CA 1
ATOM 2616 C C . HIS A 1 327 ? 11.331 17.573 -3.832 1.00 79.31 327 HIS A C 1
ATOM 2618 O O . HIS A 1 327 ? 10.924 18.254 -2.890 1.00 79.31 327 HIS A O 1
ATOM 2624 N N . ALA A 1 328 ? 10.570 17.318 -4.902 1.00 79.50 328 ALA A N 1
ATOM 2625 C CA . ALA A 1 328 ? 9.202 17.806 -5.050 1.00 79.50 328 ALA A CA 1
ATOM 2626 C C . ALA A 1 328 ? 8.244 17.115 -4.063 1.00 79.50 328 ALA A C 1
ATOM 2628 O O . ALA A 1 328 ? 7.381 17.767 -3.472 1.00 79.50 328 ALA A O 1
ATOM 2629 N N . HIS A 1 329 ? 8.436 15.816 -3.811 1.00 83.50 329 HIS A N 1
ATOM 2630 C CA . HIS A 1 329 ? 7.681 15.087 -2.790 1.00 83.50 329 HIS A CA 1
ATOM 2631 C C . HIS A 1 329 ? 7.959 15.615 -1.369 1.00 83.50 329 HIS A C 1
ATOM 2633 O O . HIS A 1 329 ? 7.035 15.751 -0.565 1.00 83.50 329 HIS A O 1
ATOM 2639 N N . CYS A 1 330 ? 9.204 16.000 -1.067 1.00 85.19 330 CYS A N 1
ATOM 2640 C CA . CYS A 1 330 ? 9.560 16.640 0.201 1.00 85.19 330 CYS A CA 1
ATOM 2641 C C . CYS A 1 330 ? 8.796 17.956 0.426 1.00 85.19 330 CYS A C 1
ATOM 2643 O O . CYS A 1 330 ? 8.337 18.197 1.544 1.00 85.19 330 CYS A O 1
ATOM 2645 N N . PHE A 1 331 ? 8.586 18.777 -0.614 1.00 85.88 331 PHE A N 1
ATOM 2646 C CA . PHE A 1 331 ? 7.776 20.001 -0.501 1.00 85.88 331 PHE A CA 1
ATOM 2647 C C . PHE A 1 331 ? 6.340 19.706 -0.080 1.00 85.88 331 PHE A C 1
ATOM 2649 O O . PHE A 1 331 ? 5.827 20.342 0.844 1.00 85.88 331 PHE A O 1
ATOM 2656 N N . TYR A 1 332 ? 5.717 18.703 -0.703 1.00 87.31 332 TYR A N 1
ATOM 2657 C CA . TYR A 1 332 ? 4.384 18.259 -0.314 1.00 87.31 332 TYR A CA 1
ATOM 2658 C C . TYR A 1 332 ? 4.347 17.802 1.149 1.00 87.31 332 TYR A C 1
ATOM 2660 O O . TYR A 1 332 ? 3.467 18.235 1.891 1.00 87.31 332 TYR A O 1
ATOM 2668 N N . ILE A 1 333 ? 5.317 16.993 1.598 1.00 88.62 333 ILE A N 1
ATOM 2669 C CA . ILE A 1 333 ? 5.383 16.536 2.995 1.00 88.62 333 ILE A CA 1
ATOM 2670 C C . ILE A 1 333 ? 5.477 17.726 3.957 1.00 88.62 333 ILE A C 1
ATOM 2672 O O . ILE A 1 333 ? 4.723 17.771 4.929 1.00 88.62 333 ILE A O 1
ATOM 2676 N N . TYR A 1 334 ? 6.355 18.701 3.698 1.00 89.44 334 TYR A N 1
ATOM 2677 C CA . TYR A 1 334 ? 6.515 19.864 4.576 1.00 89.44 334 TYR A CA 1
ATOM 2678 C C . TYR A 1 334 ? 5.220 20.662 4.719 1.00 89.44 334 TYR A C 1
ATOM 2680 O O . TYR A 1 334 ? 4.803 20.972 5.838 1.00 89.44 334 TYR A O 1
ATOM 2688 N N . VAL A 1 335 ? 4.543 20.938 3.605 1.00 89.75 335 VAL A N 1
ATOM 2689 C CA . VAL A 1 335 ? 3.279 21.681 3.624 1.00 89.75 335 VAL A CA 1
ATOM 2690 C C . VAL A 1 335 ? 2.149 20.850 4.238 1.00 89.75 335 VAL A C 1
ATOM 2692 O O . VAL A 1 335 ? 1.354 21.381 5.010 1.00 89.75 335 VAL A O 1
ATOM 2695 N N . ALA A 1 336 ? 2.089 19.543 3.973 1.00 90.94 336 ALA A N 1
ATOM 2696 C CA . ALA A 1 336 ? 1.082 18.650 4.544 1.00 90.94 336 ALA A CA 1
ATOM 2697 C C . ALA A 1 336 ? 1.220 18.512 6.069 1.00 90.94 336 ALA A C 1
ATOM 2699 O O . ALA A 1 336 ? 0.215 18.517 6.783 1.00 90.94 336 ALA A O 1
ATOM 2700 N N . VAL A 1 337 ? 2.449 18.413 6.584 1.00 91.88 337 VAL A N 1
ATOM 2701 C CA . VAL A 1 337 ? 2.720 18.406 8.030 1.00 91.88 337 VAL A CA 1
ATOM 2702 C C . VAL A 1 337 ? 2.283 19.728 8.650 1.00 91.88 337 VAL A C 1
ATOM 2704 O O . VAL A 1 337 ? 1.583 19.725 9.662 1.00 91.88 337 VAL A O 1
ATOM 2707 N N . LEU A 1 338 ? 2.636 20.849 8.024 1.00 90.94 338 LEU A N 1
ATOM 2708 C CA . LEU A 1 338 ? 2.275 22.168 8.524 1.00 90.94 338 LEU A CA 1
ATOM 2709 C C . LEU A 1 338 ? 0.754 22.387 8.536 1.00 90.94 338 LEU A C 1
ATOM 2711 O O . LEU A 1 338 ? 0.216 22.832 9.546 1.00 90.94 338 LEU A O 1
ATOM 2715 N N . TYR A 1 339 ? 0.052 21.974 7.478 1.00 93.94 339 TYR A N 1
ATOM 2716 C CA . TYR A 1 339 ? -1.410 22.001 7.409 1.00 93.94 339 TYR A CA 1
ATOM 2717 C C . TYR A 1 339 ? -2.058 21.149 8.512 1.00 93.94 339 TYR A C 1
ATOM 2719 O O . TYR A 1 339 ? -2.991 21.594 9.181 1.00 93.94 339 TYR A O 1
ATOM 2727 N N . ARG A 1 340 ? -1.536 19.940 8.773 1.00 94.00 340 ARG A N 1
ATOM 2728 C CA . ARG A 1 340 ? -2.023 19.082 9.871 1.00 94.00 340 ARG A CA 1
ATOM 2729 C C . ARG A 1 340 ? -1.818 19.727 11.241 1.00 94.00 340 ARG A C 1
ATOM 2731 O O . ARG A 1 340 ? -2.725 19.671 12.072 1.00 94.00 340 ARG A O 1
ATOM 2738 N N . ILE A 1 341 ? -0.650 20.330 11.477 1.00 93.25 341 ILE A N 1
ATOM 2739 C CA . ILE A 1 341 ? -0.352 21.048 12.725 1.00 93.25 341 ILE A CA 1
ATOM 2740 C C . ILE A 1 341 ? -1.310 22.228 12.894 1.00 93.25 341 ILE A C 1
ATOM 2742 O O . ILE A 1 341 ? -1.850 22.421 13.980 1.00 93.25 341 ILE A O 1
ATOM 2746 N N . GLU A 1 342 ? -1.566 22.983 11.830 1.00 92.94 342 GLU A N 1
ATOM 2747 C CA . GLU A 1 342 ? -2.440 24.148 11.872 1.00 92.94 342 GLU A CA 1
ATOM 2748 C C . GLU A 1 342 ? -3.907 23.781 12.123 1.00 92.94 342 GLU A C 1
ATOM 2750 O O . GLU A 1 342 ? -4.519 24.326 13.040 1.00 92.94 342 GLU A O 1
ATOM 2755 N N . VAL A 1 343 ? -4.466 22.808 11.394 1.00 93.62 343 VAL A N 1
ATOM 2756 C CA . VAL A 1 343 ? -5.846 22.336 11.612 1.00 93.62 343 VAL A CA 1
ATOM 2757 C C . VAL A 1 343 ? -6.002 21.714 13.003 1.00 93.62 343 VAL A C 1
ATOM 2759 O O . VAL A 1 343 ? -6.995 21.965 13.696 1.00 93.62 343 VAL A O 1
ATOM 2762 N N . GLY A 1 344 ? -5.012 20.936 13.454 1.00 92.75 344 GLY A N 1
ATOM 2763 C CA . GLY A 1 344 ? -4.980 20.375 14.805 1.00 92.75 344 GLY A CA 1
ATOM 2764 C C . GLY A 1 344 ? -4.920 21.458 15.888 1.00 92.75 344 GLY A C 1
ATOM 2765 O O . GLY A 1 344 ? -5.693 21.415 16.849 1.00 92.75 344 GLY A O 1
ATOM 2766 N N . GLY A 1 345 ? -4.059 22.461 15.702 1.00 93.69 345 GLY A N 1
ATOM 2767 C CA . GLY A 1 345 ? -3.915 23.617 16.585 1.00 93.69 345 GLY A CA 1
ATOM 2768 C C . GLY A 1 345 ? -5.185 24.463 16.651 1.00 93.69 345 GLY A C 1
ATOM 2769 O O . GLY A 1 345 ? -5.663 24.769 17.743 1.00 93.69 345 GLY A O 1
ATOM 2770 N N . LEU A 1 346 ? -5.794 24.760 15.501 1.00 95.12 346 LEU A N 1
ATOM 2771 C CA . LEU A 1 346 ? -7.050 25.501 15.406 1.00 95.12 346 LEU A CA 1
ATOM 2772 C C . LEU A 1 346 ? -8.195 24.743 16.086 1.00 95.12 346 LEU A C 1
ATOM 2774 O O . LEU A 1 346 ? -8.959 25.339 16.838 1.00 95.12 346 LEU A O 1
ATOM 2778 N N . THR A 1 347 ? -8.272 23.421 15.908 1.00 93.25 347 THR A N 1
ATOM 2779 C CA . THR A 1 347 ? -9.277 22.573 16.571 1.00 93.25 347 THR A CA 1
ATOM 2780 C C . THR A 1 347 ? -9.102 22.564 18.093 1.00 93.25 347 THR A C 1
ATOM 2782 O O . THR A 1 347 ? -10.084 22.641 18.837 1.00 93.25 347 THR A O 1
ATOM 2785 N N . ALA A 1 348 ? -7.862 22.479 18.584 1.00 92.06 348 ALA A N 1
ATOM 2786 C CA . ALA A 1 348 ? -7.563 22.501 20.016 1.00 92.06 348 ALA A CA 1
ATOM 2787 C C . ALA A 1 348 ? -7.857 23.869 20.656 1.00 92.06 348 ALA A C 1
ATOM 2789 O O . ALA A 1 348 ? -8.474 23.943 21.725 1.00 92.06 348 ALA A O 1
ATOM 2790 N N . LEU A 1 349 ? -7.461 24.956 19.992 1.00 94.00 349 LEU A N 1
ATOM 2791 C CA . LEU A 1 349 ? -7.719 26.315 20.458 1.00 94.00 349 LEU A CA 1
ATOM 2792 C C . LEU A 1 349 ? -9.202 26.672 20.374 1.00 94.00 349 LEU A C 1
ATOM 2794 O O . LEU A 1 349 ? -9.724 27.236 21.326 1.00 94.00 349 LEU A O 1
ATOM 2798 N N . TYR A 1 350 ? -9.909 26.265 19.317 1.00 93.88 350 TYR A N 1
ATOM 2799 C CA . TYR A 1 350 ? -11.359 26.445 19.200 1.00 93.88 350 TYR A CA 1
ATOM 2800 C C . TYR A 1 350 ? -12.105 25.820 20.385 1.00 93.88 350 TYR A C 1
ATOM 2802 O O . TYR A 1 350 ? -12.958 26.458 21.000 1.00 93.88 350 TYR A O 1
ATOM 2810 N N . ARG A 1 351 ? -11.732 24.592 20.774 1.00 91.31 351 ARG A N 1
ATOM 2811 C CA . ARG A 1 351 ? -12.279 23.938 21.975 1.00 91.31 351 ARG A CA 1
ATOM 2812 C C . ARG A 1 351 ? -11.978 24.741 23.241 1.00 91.31 351 ARG A C 1
ATOM 2814 O O . ARG A 1 351 ? -12.880 24.946 24.046 1.00 91.31 351 ARG A O 1
ATOM 2821 N N . THR A 1 352 ? -10.754 25.245 23.375 1.00 92.12 352 THR A N 1
ATOM 2822 C CA . THR A 1 352 ? -10.326 26.048 24.532 1.00 92.12 352 THR A CA 1
ATOM 2823 C C . THR A 1 352 ? -11.096 27.372 24.622 1.00 92.12 352 THR A C 1
ATOM 2825 O O . THR A 1 3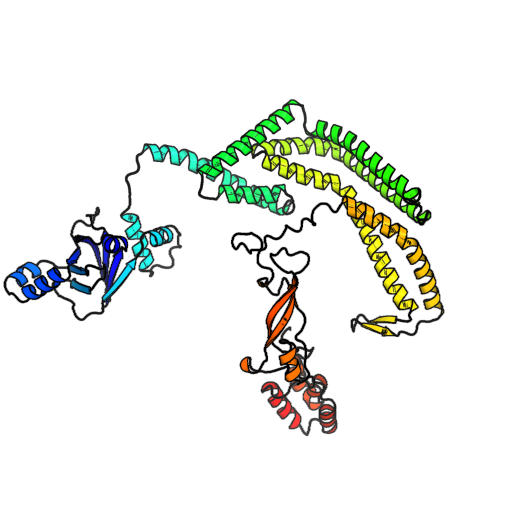52 ? -11.542 27.742 25.703 1.00 92.12 352 THR A O 1
ATOM 2828 N N . VAL A 1 353 ? -11.331 28.046 23.489 1.00 91.75 353 VAL A N 1
ATOM 2829 C CA . VAL A 1 353 ? -12.141 29.277 23.401 1.00 91.75 353 VAL A CA 1
ATOM 2830 C C . VAL A 1 353 ? -13.604 29.027 23.790 1.00 91.75 353 VAL A C 1
ATOM 2832 O O . VAL A 1 353 ? -14.236 29.894 24.383 1.00 91.75 353 VAL A O 1
ATOM 2835 N N . LEU A 1 354 ? -14.127 27.825 23.530 1.00 90.25 354 LEU A N 1
ATOM 2836 C CA . LEU A 1 354 ? -15.455 27.386 23.977 1.00 90.25 354 LEU A CA 1
ATOM 2837 C C . LEU A 1 354 ? -15.497 26.862 25.427 1.00 90.25 354 LEU A C 1
ATOM 2839 O O . LEU A 1 354 ? -16.540 26.360 25.848 1.00 90.25 354 LEU A O 1
ATOM 2843 N N . GLY A 1 355 ? -14.391 26.909 26.178 1.00 90.56 355 GLY A N 1
ATOM 2844 C CA . GLY A 1 355 ? -14.325 26.371 27.543 1.00 90.56 355 GLY A CA 1
ATOM 2845 C C . GLY A 1 355 ? -14.372 24.839 27.609 1.00 90.56 355 GLY A C 1
ATOM 2846 O O . GLY A 1 355 ? -14.868 24.264 28.576 1.00 90.56 355 GLY A O 1
ATOM 2847 N N . LYS A 1 356 ? -13.901 24.151 26.563 1.00 89.62 356 LYS A N 1
ATOM 2848 C CA . LYS A 1 356 ? -13.924 22.687 26.436 1.00 89.62 356 LYS A CA 1
ATOM 2849 C C . LYS A 1 356 ? -12.508 22.106 26.348 1.00 89.62 356 LYS A C 1
ATOM 2851 O O . LYS A 1 356 ? -11.670 22.608 25.603 1.00 89.62 356 LYS A O 1
ATOM 2856 N N . LYS A 1 357 ? -12.255 20.987 27.034 1.00 91.38 357 LYS A N 1
ATOM 2857 C CA . LYS A 1 357 ? -10.971 20.260 27.049 1.00 91.38 357 LYS A CA 1
ATOM 2858 C C . LYS A 1 357 ? -11.179 18.788 26.680 1.00 91.38 357 LYS A C 1
ATOM 2860 O O . LYS A 1 357 ? -12.112 18.160 27.170 1.00 91.38 357 LYS A O 1
ATOM 2865 N N . ARG A 1 358 ? -10.315 18.208 25.832 1.00 86.75 358 ARG A N 1
ATOM 2866 C CA . ARG A 1 358 ? -10.321 16.751 25.574 1.00 86.75 358 ARG A CA 1
ATOM 2867 C C . ARG A 1 358 ? -9.655 16.035 26.748 1.00 86.75 358 ARG A C 1
ATOM 2869 O O . ARG A 1 358 ? -8.493 16.298 27.051 1.00 86.75 358 ARG A O 1
ATOM 2876 N N . ASN A 1 359 ? -10.389 15.144 27.395 1.00 87.00 359 ASN A N 1
ATOM 2877 C CA . ASN A 1 359 ? -9.881 14.272 28.439 1.00 87.00 359 ASN A CA 1
ATOM 2878 C C . ASN A 1 359 ? -9.338 12.991 27.792 1.00 87.00 359 ASN A C 1
ATOM 2880 O O . ASN A 1 359 ? -10.114 12.186 27.285 1.00 87.00 359 ASN A O 1
ATOM 2884 N N . VAL A 1 360 ? -8.012 12.817 27.798 1.00 87.38 360 VAL A N 1
ATOM 2885 C CA . VAL A 1 360 ? -7.331 11.668 27.168 1.00 87.38 360 VAL A CA 1
ATOM 2886 C C . VAL A 1 360 ? -7.712 10.346 27.843 1.00 87.38 360 VAL A C 1
ATOM 2888 O O . VAL A 1 360 ? -7.803 9.330 27.171 1.00 87.38 360 VAL A O 1
ATOM 2891 N N . LEU A 1 361 ? -8.010 10.361 29.148 1.00 83.12 361 LEU A N 1
ATOM 2892 C CA . LEU A 1 361 ? -8.333 9.149 29.913 1.00 83.12 361 LEU A CA 1
ATOM 2893 C C . LEU A 1 361 ? -9.740 8.608 29.634 1.00 83.12 361 LEU A C 1
ATOM 2895 O O . LEU A 1 361 ? -10.008 7.442 29.891 1.00 83.12 361 LEU A O 1
ATOM 2899 N N . ARG A 1 362 ? -10.654 9.461 29.163 1.00 73.94 362 ARG A N 1
ATOM 2900 C CA . ARG A 1 362 ? -12.065 9.113 28.902 1.00 73.94 362 ARG A CA 1
ATOM 2901 C C . ARG A 1 362 ? -12.463 9.300 27.438 1.00 73.94 362 ARG A C 1
ATOM 2903 O O . ARG A 1 362 ? -13.650 9.327 27.138 1.00 73.94 362 ARG A O 1
ATOM 2910 N N . ASP A 1 363 ? -11.469 9.552 26.590 1.00 83.12 363 ASP A N 1
ATOM 2911 C CA . ASP A 1 363 ? -11.563 9.926 25.178 1.00 83.12 363 ASP A CA 1
ATOM 2912 C C . ASP A 1 363 ? -12.768 10.808 24.794 1.00 83.12 363 ASP A C 1
ATOM 2914 O O . ASP A 1 363 ? -13.444 10.609 23.788 1.00 83.12 363 ASP A O 1
ATOM 2918 N N . ARG A 1 364 ? -13.063 11.824 25.612 1.00 84.50 364 ARG A N 1
ATOM 2919 C CA . ARG A 1 364 ? -14.223 12.706 25.408 1.00 84.50 364 ARG A CA 1
ATOM 2920 C C . ARG A 1 364 ? -13.896 14.163 25.684 1.00 84.50 364 ARG A C 1
ATOM 2922 O O . ARG A 1 364 ? -12.919 14.482 26.361 1.00 84.50 364 ARG A O 1
ATOM 2929 N N . VAL A 1 365 ? -14.711 15.066 25.146 1.00 86.56 365 VAL A N 1
ATOM 2930 C CA . VAL A 1 365 ? -14.574 16.515 25.344 1.00 86.56 365 VAL A CA 1
ATOM 2931 C C . VAL A 1 365 ? -15.471 16.954 26.503 1.00 86.56 365 VAL A C 1
ATOM 2933 O O . VAL A 1 365 ? -16.684 16.788 26.440 1.00 86.56 365 VAL A O 1
ATOM 2936 N N . GLU A 1 366 ? -14.877 17.517 27.554 1.00 88.12 366 GLU A N 1
ATOM 2937 C CA . GLU A 1 366 ? -15.558 17.945 28.783 1.00 88.12 366 GLU A CA 1
ATOM 2938 C C . GLU A 1 366 ? -15.458 19.468 28.954 1.00 88.12 366 GLU A C 1
ATOM 2940 O O . GLU A 1 366 ? -14.537 20.101 28.431 1.00 88.12 366 GLU A O 1
ATOM 2945 N N . ALA A 1 367 ? -16.406 20.067 29.680 1.00 88.12 367 ALA A N 1
ATOM 2946 C CA . ALA A 1 367 ? -16.302 21.466 30.086 1.00 88.12 367 ALA A CA 1
ATOM 2947 C C . ALA A 1 367 ? -15.145 21.631 31.084 1.00 88.12 367 ALA A C 1
ATOM 2949 O O . ALA A 1 367 ? -14.973 20.809 31.987 1.00 88.12 367 ALA A O 1
ATOM 2950 N N . HIS A 1 368 ? -14.343 22.677 30.913 1.00 86.31 368 HIS A N 1
ATOM 2951 C CA . HIS A 1 368 ? -13.226 22.991 31.792 1.00 86.31 368 HIS A CA 1
ATOM 2952 C C . HIS A 1 368 ? -13.186 24.491 32.057 1.00 86.31 368 HIS A C 1
ATOM 2954 O O . HIS A 1 368 ? -13.298 25.289 31.128 1.00 86.31 368 HIS A O 1
ATOM 2960 N N . ASP A 1 369 ? -13.018 24.858 33.323 1.00 88.31 369 ASP A N 1
ATOM 2961 C CA . ASP A 1 369 ? -12.978 26.255 33.734 1.00 88.31 369 ASP A CA 1
ATOM 2962 C C . ASP A 1 369 ? -11.556 26.804 33.545 1.00 88.31 369 ASP A C 1
ATOM 2964 O O . ASP A 1 369 ? -10.621 26.424 34.254 1.00 88.31 369 ASP A O 1
ATOM 2968 N N . TYR A 1 370 ? -11.371 27.628 32.513 1.00 88.81 370 TYR A N 1
ATOM 2969 C CA . TYR A 1 370 ? -10.083 28.231 32.172 1.00 88.81 370 TYR A CA 1
ATOM 2970 C C . TYR A 1 370 ? -9.958 29.615 32.809 1.00 88.81 370 TYR A C 1
ATOM 2972 O O . TYR A 1 370 ? -10.882 30.422 32.775 1.00 88.81 370 TYR A O 1
ATOM 2980 N N . MET A 1 371 ? -8.765 29.951 33.303 1.00 90.81 371 MET A N 1
ATOM 2981 C CA . MET A 1 371 ? -8.497 31.300 33.810 1.00 90.81 371 MET A CA 1
ATOM 2982 C C . MET A 1 371 ? -8.605 32.338 32.679 1.00 90.81 371 MET A C 1
ATOM 2984 O O . MET A 1 371 ? -8.107 32.103 31.577 1.00 90.81 371 MET A O 1
ATOM 2988 N N . ASN A 1 372 ? -9.117 33.542 32.967 1.00 90.31 372 ASN A N 1
ATOM 2989 C CA . ASN A 1 372 ? -9.275 34.628 31.977 1.00 90.31 372 ASN A CA 1
ATOM 2990 C C . ASN A 1 372 ? -8.003 34.918 31.152 1.00 90.31 372 ASN A C 1
ATOM 2992 O O . ASN A 1 372 ? -8.074 35.200 29.958 1.00 90.31 372 ASN A O 1
ATOM 2996 N N . ARG A 1 373 ? -6.816 34.806 31.768 1.00 92.12 373 ARG A N 1
ATOM 2997 C CA . ARG A 1 373 ? -5.521 34.989 31.083 1.00 92.12 373 ARG A CA 1
ATOM 2998 C C . ARG A 1 373 ? -5.241 33.897 30.042 1.00 92.12 373 ARG A C 1
ATOM 3000 O O . ARG A 1 373 ? -4.684 34.191 28.991 1.00 92.12 373 ARG A O 1
ATOM 3007 N N . GLN A 1 374 ? -5.623 32.652 30.332 1.00 88.38 374 GLN A N 1
ATOM 3008 C CA . GLN A 1 374 ? -5.455 31.515 29.423 1.00 88.38 374 GLN A CA 1
ATOM 3009 C C . GLN A 1 374 ? -6.425 31.612 28.246 1.00 88.38 374 GLN A C 1
ATOM 3011 O O . GLN A 1 374 ? -6.017 31.397 27.108 1.00 88.38 374 GLN A O 1
ATOM 3016 N N . LEU A 1 375 ? -7.677 32.003 28.509 1.00 90.31 375 LEU A N 1
ATOM 3017 C CA . LEU A 1 375 ? -8.671 32.228 27.461 1.00 90.31 375 LEU A CA 1
ATOM 3018 C C . LEU A 1 375 ? -8.233 33.354 26.515 1.00 90.31 375 LEU A C 1
ATOM 3020 O O . LEU A 1 375 ? -8.281 33.183 25.302 1.00 90.31 375 LEU A O 1
ATOM 3024 N N . PHE A 1 376 ? -7.710 34.459 27.056 1.00 92.88 376 PHE A N 1
ATOM 3025 C CA . PHE A 1 376 ? -7.163 35.552 26.252 1.00 92.88 376 PHE A CA 1
ATOM 3026 C C . PHE A 1 376 ? -6.008 35.090 25.346 1.00 92.88 376 PHE A C 1
ATOM 3028 O O . PHE A 1 376 ? -6.039 35.321 24.135 1.00 92.88 376 PHE A O 1
ATOM 3035 N N . LEU A 1 377 ? -5.025 34.364 25.894 1.00 93.31 377 LEU A N 1
ATOM 3036 C CA . LEU A 1 377 ? -3.911 33.823 25.107 1.00 93.31 377 LEU A CA 1
ATOM 3037 C C . LEU A 1 377 ? -4.392 32.846 24.020 1.00 93.31 377 LEU A C 1
ATOM 3039 O O . LEU A 1 377 ? -3.890 32.882 22.894 1.00 93.31 377 LEU A O 1
ATOM 3043 N N . ALA A 1 378 ? -5.385 32.007 24.333 1.00 93.44 378 ALA A N 1
ATOM 3044 C CA . ALA A 1 378 ? -5.987 31.083 23.379 1.00 93.44 378 ALA A CA 1
ATOM 3045 C C . ALA A 1 378 ? -6.724 31.824 22.257 1.00 93.44 378 ALA A C 1
ATOM 3047 O O . ALA A 1 378 ? -6.549 31.469 21.096 1.00 93.44 378 ALA A O 1
ATOM 3048 N N . THR A 1 379 ? -7.481 32.882 22.571 1.00 93.25 379 THR A N 1
ATOM 3049 C CA . THR A 1 379 ? -8.161 33.703 21.557 1.00 93.25 379 THR A CA 1
ATOM 3050 C C . THR A 1 379 ? -7.180 34.429 20.637 1.00 93.25 379 THR A C 1
ATOM 3052 O O . THR A 1 379 ? -7.390 34.424 19.430 1.00 93.25 379 THR A O 1
ATOM 3055 N N . LEU A 1 380 ? -6.078 34.980 21.163 1.00 94.56 380 LEU A N 1
ATOM 3056 C CA . LEU A 1 380 ? -5.029 35.602 20.345 1.00 94.56 380 LEU A CA 1
ATOM 3057 C C . LEU A 1 380 ? -4.313 34.584 19.451 1.00 94.56 380 LEU A C 1
ATOM 3059 O O . LEU A 1 380 ? -4.080 34.834 18.274 1.00 94.56 380 LEU A O 1
ATOM 3063 N N . SER A 1 381 ? -3.974 33.417 19.997 1.00 93.19 381 SER A N 1
ATOM 3064 C CA . SER A 1 381 ? -3.317 32.360 19.220 1.00 93.19 381 SER A CA 1
ATOM 3065 C C . SER A 1 381 ? -4.259 31.798 18.150 1.00 93.19 381 SER A C 1
ATOM 3067 O O . SER A 1 381 ? -3.836 31.523 17.031 1.00 93.19 381 SER A O 1
ATOM 3069 N N . PHE A 1 382 ? -5.552 31.675 18.471 1.00 94.94 382 PHE A N 1
ATOM 3070 C CA . PHE A 1 382 ? -6.590 31.226 17.549 1.00 94.94 382 PHE A CA 1
ATOM 3071 C C . PHE A 1 382 ? -6.756 32.196 16.380 1.00 94.94 382 PHE A C 1
ATOM 3073 O O . PHE A 1 382 ? -6.788 31.750 15.238 1.00 94.94 382 PHE A O 1
ATOM 3080 N N . THR A 1 383 ? -6.818 33.508 16.638 1.00 92.69 383 THR A N 1
ATOM 3081 C CA . THR A 1 383 ? -6.937 34.506 15.565 1.00 92.69 383 THR A CA 1
ATOM 3082 C C . THR A 1 383 ? -5.702 34.525 14.670 1.00 92.69 383 THR A C 1
ATOM 3084 O O . THR A 1 383 ? -5.854 34.588 13.454 1.00 92.69 383 THR A O 1
ATOM 3087 N N . VAL A 1 384 ? -4.493 34.395 15.232 1.00 92.19 384 VAL A N 1
ATOM 3088 C CA . VAL A 1 384 ? -3.256 34.298 14.439 1.00 92.19 384 VAL A CA 1
ATOM 3089 C C . VAL A 1 384 ? -3.275 33.072 13.525 1.00 92.19 384 VAL A C 1
ATOM 3091 O O . VAL A 1 384 ? -3.072 33.230 12.324 1.00 92.19 384 VAL A O 1
ATOM 3094 N N . LEU A 1 385 ? -3.565 31.873 14.047 1.00 92.88 385 LEU A N 1
ATOM 3095 C CA . LEU A 1 385 ? -3.634 30.658 13.219 1.00 92.88 385 LEU A CA 1
ATOM 3096 C C . LEU A 1 385 ? -4.759 30.732 12.178 1.00 92.88 385 LEU A C 1
ATOM 3098 O O . LEU A 1 385 ? -4.567 30.345 11.033 1.00 92.88 385 LEU A O 1
ATOM 3102 N N . LEU A 1 386 ? -5.917 31.296 12.532 1.00 92.00 386 LEU A N 1
ATOM 3103 C CA . LEU A 1 386 ? -7.027 31.464 11.592 1.00 92.00 386 LEU A CA 1
ATOM 3104 C C . LEU A 1 386 ? -6.647 32.355 10.396 1.00 92.00 386 LEU A C 1
ATOM 3106 O O . LEU A 1 386 ? -7.101 32.103 9.282 1.00 92.00 386 LEU A O 1
ATOM 3110 N N . PHE A 1 387 ? -5.807 33.375 10.606 1.00 90.75 387 PHE A N 1
ATOM 3111 C CA . PHE A 1 387 ? -5.316 34.245 9.532 1.00 90.75 387 PHE A CA 1
ATOM 3112 C C . PHE A 1 387 ? -4.164 33.646 8.711 1.00 90.75 387 PHE A C 1
ATOM 3114 O O . PHE A 1 387 ? -3.907 34.129 7.607 1.00 90.75 387 PHE A O 1
ATOM 3121 N N . LEU A 1 388 ? -3.468 32.622 9.213 1.00 91.12 388 LEU A N 1
ATOM 3122 C CA . LEU A 1 388 ? -2.417 31.905 8.475 1.00 91.12 388 LEU A CA 1
ATOM 3123 C C . LEU A 1 388 ? -2.987 30.763 7.612 1.00 91.12 388 LEU A C 1
ATOM 3125 O O . LEU A 1 388 ? -2.447 30.487 6.535 1.00 91.12 388 LEU A O 1
ATOM 3129 N N . LEU A 1 389 ? -4.132 30.205 8.018 1.00 91.06 389 LEU A N 1
ATOM 3130 C CA . LEU A 1 389 ? -4.768 29.045 7.391 1.00 91.06 389 LEU A CA 1
ATOM 3131 C C . LEU A 1 389 ? -4.999 29.177 5.879 1.00 91.06 389 LEU A C 1
ATOM 3133 O O . LEU A 1 389 ? -4.685 28.226 5.160 1.00 91.06 389 LEU A O 1
ATOM 3137 N N . PRO A 1 390 ? -5.510 30.305 5.340 1.00 89.62 390 PRO A N 1
ATOM 3138 C CA . PRO A 1 390 ? -5.753 30.418 3.902 1.00 89.62 390 PRO A CA 1
ATOM 3139 C C . PRO A 1 390 ? -4.476 30.260 3.072 1.00 89.62 390 PRO A C 1
ATOM 3141 O O . PRO A 1 390 ? -4.509 29.653 2.002 1.00 89.62 390 PRO A O 1
ATOM 3144 N N . THR A 1 391 ? -3.344 30.761 3.576 1.00 89.31 391 THR A N 1
ATOM 3145 C CA . THR A 1 391 ? -2.046 30.630 2.908 1.00 89.31 391 THR A CA 1
ATOM 3146 C C . THR A 1 391 ? -1.587 29.175 2.899 1.00 89.31 391 THR A C 1
ATOM 3148 O O . THR A 1 391 ? -1.276 28.641 1.838 1.00 89.31 391 THR A O 1
ATOM 3151 N N . ILE A 1 392 ? -1.583 28.504 4.052 1.00 90.62 392 ILE A N 1
ATOM 3152 C CA . ILE A 1 392 ? -1.098 27.118 4.163 1.00 90.62 392 ILE A CA 1
ATOM 3153 C C . ILE A 1 392 ? -2.002 26.161 3.379 1.00 90.62 392 ILE A C 1
ATOM 3155 O O . ILE A 1 392 ? -1.502 25.279 2.681 1.00 90.62 392 ILE A O 1
ATOM 3159 N N . LEU A 1 393 ? -3.321 26.372 3.418 1.00 90.19 393 LEU A N 1
ATOM 3160 C CA . LEU A 1 393 ? -4.288 25.601 2.637 1.00 90.19 393 LEU A CA 1
ATOM 3161 C C . LEU A 1 393 ? -4.035 25.725 1.130 1.00 90.19 393 LEU A C 1
ATOM 3163 O O . LEU A 1 393 ? -4.060 24.721 0.421 1.00 90.19 393 LEU A O 1
ATOM 3167 N N . PHE A 1 394 ? -3.778 26.936 0.629 1.00 87.81 394 PHE A N 1
ATOM 3168 C CA . PHE A 1 394 ? -3.541 27.142 -0.798 1.00 87.81 394 PHE A CA 1
ATOM 3169 C C . PHE A 1 394 ? -2.249 26.458 -1.264 1.00 87.81 394 PHE A C 1
ATOM 3171 O O . PHE A 1 394 ? -2.255 25.747 -2.269 1.00 87.81 394 PHE A O 1
ATOM 3178 N N . TYR A 1 395 ? -1.167 26.588 -0.490 1.00 88.56 395 TYR A N 1
ATOM 3179 C CA . TYR A 1 395 ? 0.081 25.863 -0.743 1.00 88.56 395 TYR A CA 1
ATOM 3180 C C . TYR A 1 395 ? -0.131 24.342 -0.697 1.00 88.56 395 TYR A C 1
ATOM 3182 O O . TYR A 1 395 ? 0.392 23.626 -1.550 1.00 88.56 395 TYR A O 1
ATOM 3190 N N . TYR A 1 396 ? -0.930 23.842 0.253 1.00 90.31 396 TYR A N 1
ATOM 3191 C CA . TYR A 1 396 ? -1.239 22.415 0.358 1.00 90.31 396 TYR A CA 1
ATOM 3192 C C . TYR A 1 396 ? -1.942 21.901 -0.898 1.00 90.31 396 TYR A C 1
ATOM 3194 O O . TYR A 1 396 ? -1.525 20.886 -1.444 1.00 90.31 396 TYR A O 1
ATOM 3202 N N . ILE A 1 397 ? -2.957 22.615 -1.393 1.00 88.12 397 ILE A N 1
ATOM 3203 C CA . ILE A 1 397 ? -3.706 22.225 -2.596 1.00 88.12 397 ILE A CA 1
ATOM 3204 C C . ILE A 1 397 ? -2.796 22.188 -3.829 1.00 88.12 397 ILE A C 1
ATOM 3206 O O . ILE A 1 397 ? -2.842 21.217 -4.582 1.00 88.12 397 ILE A O 1
ATOM 3210 N N . VAL A 1 398 ? -1.956 23.211 -4.021 1.00 86.50 398 VAL A N 1
ATOM 3211 C CA . VAL A 1 398 ? -1.051 23.310 -5.179 1.00 86.50 398 VAL A CA 1
ATOM 3212 C C . VAL A 1 398 ? -0.011 22.191 -5.180 1.00 86.50 398 VAL A C 1
ATOM 3214 O O . VAL A 1 398 ? 0.202 21.553 -6.204 1.00 86.50 398 VAL A O 1
ATOM 3217 N N . PHE A 1 399 ? 0.630 21.902 -4.046 1.00 85.38 399 PHE A N 1
ATOM 3218 C CA . PHE A 1 399 ? 1.601 20.806 -4.000 1.00 85.38 399 PHE A CA 1
ATOM 3219 C C . PHE A 1 399 ? 0.929 19.431 -4.016 1.00 85.38 399 PHE A C 1
ATOM 3221 O O . PHE A 1 399 ? 1.461 18.505 -4.624 1.00 85.38 399 PHE A O 1
ATOM 3228 N N . ALA A 1 400 ? -0.264 19.297 -3.429 1.00 85.81 400 ALA A N 1
ATOM 3229 C CA . ALA A 1 400 ? -1.042 18.068 -3.510 1.00 85.81 400 ALA A CA 1
ATOM 3230 C C . ALA A 1 400 ? -1.429 17.735 -4.956 1.00 85.81 400 ALA A C 1
ATOM 3232 O O . ALA A 1 400 ? -1.332 16.570 -5.326 1.00 85.81 400 ALA A O 1
ATOM 3233 N N . SER A 1 401 ? -1.826 18.714 -5.778 1.00 81.62 401 SER A N 1
ATOM 3234 C CA . SER A 1 401 ? -2.191 18.472 -7.182 1.00 81.62 401 SER A CA 1
ATOM 3235 C C . SER A 1 401 ? -0.997 18.092 -8.060 1.00 81.62 401 SER A C 1
ATOM 3237 O O . SER A 1 401 ? -1.168 17.329 -9.003 1.00 81.62 401 SER A O 1
ATOM 3239 N N . ILE A 1 402 ? 0.209 18.562 -7.731 1.00 77.50 402 ILE A N 1
ATOM 3240 C CA . ILE A 1 402 ? 1.449 18.175 -8.423 1.00 77.50 402 ILE A CA 1
ATOM 3241 C C . ILE A 1 402 ? 1.829 16.721 -8.098 1.00 77.50 402 ILE A C 1
ATOM 3243 O O . ILE A 1 402 ? 2.363 16.019 -8.951 1.00 77.50 402 ILE A O 1
ATOM 3247 N N . THR A 1 403 ? 1.564 16.259 -6.872 1.00 69.94 403 THR A N 1
ATOM 3248 C CA . THR A 1 403 ? 1.953 14.908 -6.422 1.00 69.94 403 THR A CA 1
ATOM 3249 C C . THR A 1 403 ? 0.859 13.848 -6.542 1.00 69.94 403 THR A C 1
ATOM 3251 O O . THR A 1 403 ? 1.167 12.659 -6.539 1.00 69.94 403 THR A O 1
ATOM 3254 N N . LYS A 1 404 ? -0.416 14.246 -6.616 1.00 57.38 404 LYS A N 1
ATOM 3255 C CA . LYS A 1 404 ? -1.549 13.333 -6.797 1.00 57.38 404 LYS A CA 1
ATOM 3256 C C . LYS A 1 404 ? -1.761 13.058 -8.279 1.00 57.38 404 LYS A C 1
ATOM 3258 O O . LYS A 1 404 ? -2.740 13.501 -8.865 1.00 57.38 404 LYS A O 1
ATOM 3263 N N . ASP A 1 405 ? -0.868 12.278 -8.856 1.00 51.69 405 ASP A N 1
ATOM 3264 C CA . ASP A 1 405 ? -1.192 11.520 -10.054 1.00 51.69 405 ASP A CA 1
ATOM 3265 C C . ASP A 1 405 ? -0.877 10.056 -9.745 1.00 51.69 405 ASP A C 1
ATOM 3267 O O . ASP A 1 405 ? 0.285 9.660 -9.841 1.00 51.69 405 ASP A O 1
ATOM 3271 N N . LYS A 1 406 ? -1.881 9.318 -9.220 1.00 46.16 406 LYS A N 1
ATOM 3272 C CA . LYS A 1 406 ? -2.067 7.859 -9.423 1.00 46.16 406 LYS A CA 1
ATOM 3273 C C . LYS A 1 406 ? -3.188 7.127 -8.666 1.00 46.16 406 LYS A C 1
ATOM 3275 O O . LYS A 1 406 ? -3.400 5.975 -9.006 1.00 46.16 406 LYS A O 1
ATOM 3280 N N . ASP A 1 407 ? -3.984 7.741 -7.788 1.00 41.62 407 ASP A N 1
ATOM 3281 C CA . ASP A 1 407 ? -5.018 6.978 -7.039 1.00 41.62 407 ASP A CA 1
ATOM 3282 C C . ASP A 1 407 ? -6.460 7.441 -7.298 1.00 41.62 407 ASP A C 1
ATOM 3284 O O . ASP A 1 407 ? -7.297 7.495 -6.399 1.00 41.62 407 ASP A O 1
ATOM 3288 N N . THR A 1 408 ? -6.793 7.856 -8.522 1.00 38.69 408 THR A N 1
ATOM 3289 C CA . THR A 1 408 ? -8.193 8.200 -8.852 1.00 38.69 408 THR A CA 1
ATOM 3290 C C . THR A 1 408 ? -8.603 7.753 -10.246 1.00 38.69 408 THR A C 1
ATOM 3292 O O . THR A 1 408 ? -9.299 8.455 -10.969 1.00 38.69 408 THR A O 1
ATOM 3295 N N . ALA A 1 409 ? -8.221 6.535 -10.615 1.00 34.03 409 ALA A N 1
ATOM 3296 C CA . ALA A 1 409 ? -8.977 5.777 -11.598 1.00 34.03 409 ALA A CA 1
ATOM 3297 C C . ALA A 1 409 ? -9.840 4.776 -10.829 1.00 34.03 409 ALA A C 1
ATOM 3299 O O . ALA A 1 409 ? -9.465 3.622 -10.665 1.00 34.03 409 ALA A O 1
ATOM 3300 N N . ALA A 1 410 ? -10.997 5.223 -10.331 1.00 34.50 410 ALA A N 1
ATOM 3301 C CA . ALA A 1 410 ? -12.060 4.275 -10.030 1.00 34.50 410 ALA A CA 1
ATOM 3302 C C . ALA A 1 410 ? -12.340 3.520 -11.342 1.00 34.50 410 ALA A C 1
ATOM 3304 O O . ALA A 1 410 ? -12.724 4.166 -12.325 1.00 34.50 410 ALA A O 1
ATOM 3305 N N . PRO A 1 411 ? -12.095 2.201 -11.429 1.00 39.97 411 PRO A N 1
ATOM 3306 C CA . PRO A 1 411 ? -12.408 1.475 -12.642 1.00 39.97 411 PRO A CA 1
ATOM 3307 C C . PRO A 1 411 ? -13.920 1.561 -12.833 1.00 39.97 411 PRO A C 1
ATOM 3309 O O . PRO A 1 411 ? -14.682 1.234 -11.921 1.00 39.97 411 PRO A O 1
ATOM 3312 N N . ASN A 1 412 ? -14.344 2.034 -14.009 1.00 38.75 412 ASN A N 1
ATOM 3313 C CA . ASN A 1 412 ? -15.729 1.963 -14.460 1.00 38.75 412 ASN A CA 1
ATOM 3314 C C . ASN A 1 412 ? -16.228 0.538 -14.206 1.00 38.75 412 ASN A C 1
ATOM 3316 O O . ASN A 1 412 ? -15.815 -0.400 -14.891 1.00 38.75 412 ASN A O 1
ATOM 3320 N N . GLN A 1 413 ? -17.052 0.380 -13.168 1.00 47.38 413 GLN A N 1
ATOM 3321 C CA . GLN A 1 413 ? -17.533 -0.919 -12.730 1.00 47.38 413 GLN A CA 1
ATOM 3322 C C . GLN A 1 413 ? -18.343 -1.529 -13.871 1.00 47.38 413 GLN A C 1
ATOM 3324 O O . GLN A 1 413 ? -19.444 -1.082 -14.193 1.00 47.38 413 GLN A O 1
ATOM 3329 N N . SER A 1 414 ? -17.795 -2.585 -14.470 1.00 52.03 414 SER A N 1
ATOM 3330 C CA . SER A 1 414 ? -18.631 -3.613 -15.069 1.00 52.03 414 SER A CA 1
ATOM 3331 C C . SER A 1 414 ? -19.598 -4.077 -13.977 1.00 52.03 414 SER A C 1
ATOM 3333 O O . SER A 1 414 ? -19.196 -4.374 -12.858 1.00 52.03 414 SER A O 1
ATOM 3335 N N . THR A 1 415 ? -20.896 -4.082 -14.261 1.00 60.50 415 THR A N 1
ATOM 3336 C CA . THR A 1 415 ? -21.946 -4.395 -13.274 1.00 60.50 415 THR A CA 1
ATOM 3337 C C . THR A 1 415 ? -21.966 -5.872 -12.858 1.00 60.50 415 THR A C 1
ATOM 3339 O O . THR A 1 415 ? -22.768 -6.272 -12.017 1.00 60.50 415 THR A O 1
ATOM 3342 N N . THR A 1 416 ? -21.081 -6.695 -13.425 1.00 76.56 416 THR A N 1
ATOM 3343 C CA . THR A 1 416 ? -21.014 -8.144 -13.231 1.00 76.56 416 THR A CA 1
ATOM 3344 C C . THR A 1 416 ? -19.686 -8.547 -12.599 1.00 76.56 416 THR A C 1
ATOM 3346 O O . THR A 1 416 ? -18.626 -8.314 -13.178 1.00 76.56 416 THR A O 1
ATOM 3349 N N . PHE A 1 417 ? -19.749 -9.191 -11.432 1.00 80.19 417 PHE A N 1
ATOM 3350 C CA . PHE A 1 417 ? -18.580 -9.741 -10.745 1.00 80.19 417 PHE A CA 1
ATOM 3351 C C . PHE A 1 417 ? -17.906 -10.821 -11.603 1.00 80.19 417 PHE A C 1
ATOM 3353 O O . PHE A 1 417 ? -18.549 -11.800 -11.981 1.00 80.19 417 PHE A O 1
ATOM 3360 N N . ASN A 1 418 ? -16.614 -10.651 -11.894 1.00 82.00 418 ASN A N 1
ATOM 3361 C CA . ASN A 1 418 ? -15.810 -11.647 -12.596 1.00 82.00 418 ASN A CA 1
ATOM 3362 C C . ASN A 1 418 ? -14.945 -12.428 -11.585 1.00 82.00 418 ASN A C 1
ATOM 3364 O O . ASN A 1 418 ? -14.006 -11.846 -11.043 1.00 82.00 418 ASN A O 1
ATOM 3368 N N . PRO A 1 419 ? -15.198 -13.732 -11.361 1.00 80.12 419 PRO A N 1
ATOM 3369 C CA . PRO A 1 419 ? -14.446 -14.536 -10.396 1.00 80.12 419 PRO A CA 1
ATOM 3370 C C . PRO A 1 419 ? -12.984 -14.797 -10.800 1.00 80.12 419 PRO A C 1
ATOM 3372 O O . PRO A 1 419 ? -12.201 -15.226 -9.961 1.00 80.12 419 PRO A O 1
ATOM 3375 N N . HIS A 1 420 ? -12.604 -14.536 -12.055 1.00 80.56 420 HIS A N 1
ATOM 3376 C CA . HIS A 1 420 ? -11.218 -14.625 -12.535 1.00 80.56 420 HIS A CA 1
ATOM 3377 C C . HIS A 1 420 ? -10.475 -13.279 -12.490 1.00 80.56 420 HIS A C 1
ATOM 3379 O O . HIS A 1 420 ? -9.341 -13.186 -12.954 1.00 80.56 420 HIS A O 1
ATOM 3385 N N . SER A 1 421 ? -11.111 -12.220 -11.980 1.00 76.44 421 SER A N 1
ATOM 3386 C CA . SER A 1 421 ? -10.466 -10.921 -11.773 1.00 76.44 421 SER A CA 1
ATOM 3387 C C . SER A 1 421 ? -9.607 -10.923 -10.506 1.00 76.44 421 SER A C 1
ATOM 3389 O O . SER A 1 421 ? -9.895 -11.643 -9.554 1.00 76.44 421 SER A O 1
ATOM 3391 N N . ALA A 1 422 ? -8.587 -10.062 -10.470 1.00 82.62 422 ALA A N 1
ATOM 3392 C CA . ALA A 1 422 ? -7.791 -9.809 -9.270 1.00 82.62 422 ALA A CA 1
ATOM 3393 C C . ALA A 1 422 ? -8.606 -9.152 -8.133 1.00 82.62 422 ALA A C 1
ATOM 3395 O O . ALA A 1 422 ? -8.226 -9.250 -6.968 1.00 82.62 422 ALA A O 1
ATOM 3396 N N . LEU A 1 423 ? -9.732 -8.496 -8.451 1.00 84.56 423 LEU A N 1
ATOM 3397 C CA . LEU A 1 423 ? -10.586 -7.831 -7.466 1.00 84.56 423 LEU A CA 1
ATOM 3398 C C . LEU A 1 423 ? -11.569 -8.815 -6.822 1.00 84.56 423 LEU A C 1
ATOM 3400 O O . LEU A 1 423 ? -12.534 -9.261 -7.446 1.00 84.56 423 LEU A O 1
ATOM 3404 N N . VAL A 1 424 ? -11.365 -9.093 -5.535 1.00 89.44 424 VAL A N 1
ATOM 3405 C CA . VAL A 1 424 ? -12.303 -9.868 -4.711 1.00 89.44 424 VAL A CA 1
ATOM 3406 C C . VAL A 1 424 ? -13.550 -9.029 -4.413 1.00 89.44 424 VAL A C 1
ATOM 3408 O O . VAL A 1 424 ? -13.487 -7.803 -4.322 1.00 89.44 424 VAL A O 1
ATOM 3411 N N . ASN A 1 425 ? -14.705 -9.675 -4.252 1.00 89.06 425 ASN A N 1
ATOM 3412 C CA . ASN A 1 425 ? -15.935 -8.991 -3.860 1.00 89.06 425 ASN A CA 1
ATOM 3413 C C . ASN A 1 425 ? -15.789 -8.366 -2.460 1.00 89.06 425 ASN A C 1
ATOM 3415 O O . ASN A 1 425 ? -15.395 -9.058 -1.519 1.00 89.06 425 ASN A O 1
ATOM 3419 N N . CYS A 1 426 ? -16.155 -7.089 -2.309 1.00 89.56 426 CYS A N 1
ATOM 3420 C CA . CYS A 1 426 ? -16.042 -6.367 -1.039 1.00 89.56 426 CYS A CA 1
ATOM 3421 C C . CYS A 1 426 ? -16.754 -7.088 0.121 1.00 89.56 426 CYS A C 1
ATOM 3423 O O . CYS A 1 426 ? -16.257 -7.100 1.243 1.00 89.56 426 CYS A O 1
ATOM 3425 N N . SER A 1 427 ? -17.875 -7.764 -0.151 1.00 89.19 427 SER A N 1
ATOM 3426 C CA . SER A 1 427 ? -18.641 -8.498 0.868 1.00 89.19 427 SER A CA 1
ATOM 3427 C C . SER A 1 427 ? -17.926 -9.727 1.450 1.00 89.19 427 SER A C 1
ATOM 3429 O O . SER A 1 427 ? -18.274 -10.182 2.540 1.00 89.19 427 SER A O 1
ATOM 3431 N N . PHE A 1 428 ? -16.916 -10.259 0.754 1.00 90.44 428 PHE A N 1
ATOM 3432 C CA . PHE A 1 428 ? -16.166 -11.450 1.170 1.00 90.44 428 PHE A CA 1
ATOM 3433 C C . PHE A 1 428 ? -14.863 -11.126 1.899 1.00 90.44 428 PHE A C 1
ATOM 3435 O O . PHE A 1 428 ? -14.153 -12.042 2.315 1.00 90.44 428 PHE A O 1
ATOM 3442 N N . LEU A 1 429 ? -14.549 -9.843 2.084 1.00 91.44 429 LEU A N 1
ATOM 3443 C CA . LEU A 1 429 ? -13.355 -9.432 2.810 1.00 91.44 429 LEU A CA 1
ATOM 3444 C C . LEU A 1 429 ? -13.369 -9.976 4.256 1.00 91.44 429 LEU A C 1
ATOM 3446 O O . LEU A 1 429 ? -14.404 -9.936 4.932 1.00 91.44 429 LEU A O 1
ATOM 3450 N N . PRO A 1 430 ? -12.237 -10.491 4.761 1.00 91.50 430 PRO A N 1
ATOM 3451 C CA . PRO A 1 430 ? -12.057 -10.810 6.178 1.00 91.50 430 PRO A CA 1
ATOM 3452 C C . PRO A 1 430 ? -12.334 -9.615 7.106 1.00 91.50 430 PRO A C 1
ATOM 3454 O O . PRO A 1 430 ? -12.200 -8.464 6.699 1.00 91.50 430 PRO A O 1
ATOM 3457 N N . LEU A 1 431 ? -12.685 -9.890 8.371 1.00 88.06 431 LEU A N 1
ATOM 3458 C CA . LEU A 1 431 ? -12.974 -8.857 9.385 1.00 88.06 431 LEU A CA 1
ATOM 3459 C C . LEU A 1 431 ? -11.779 -7.928 9.671 1.00 88.06 431 LEU A C 1
ATOM 3461 O O . LEU A 1 431 ? -11.972 -6.813 10.124 1.00 88.06 431 LEU A O 1
ATOM 3465 N N . GLU A 1 432 ? -10.553 -8.363 9.379 1.00 90.50 432 GLU A N 1
ATOM 3466 C CA . GLU A 1 432 ? -9.321 -7.573 9.541 1.00 90.50 432 GLU A CA 1
ATOM 3467 C C . GLU A 1 432 ? -9.217 -6.401 8.549 1.00 90.50 432 GLU A C 1
ATOM 3469 O O . GLU A 1 432 ? -8.443 -5.469 8.755 1.00 90.50 432 GLU A O 1
ATOM 3474 N N . PHE A 1 433 ? -9.992 -6.454 7.465 1.00 91.44 433 PHE A N 1
ATOM 3475 C CA . PHE A 1 433 ? -9.916 -5.535 6.329 1.00 91.44 433 PHE A CA 1
ATOM 3476 C C . PHE A 1 433 ? -11.154 -4.644 6.183 1.00 91.44 433 PHE A C 1
ATOM 3478 O O . PHE A 1 433 ? -11.267 -3.881 5.218 1.00 91.44 433 PHE A O 1
ATOM 3485 N N . ILE A 1 434 ? -12.084 -4.736 7.129 1.00 91.38 434 ILE A N 1
ATOM 3486 C CA . ILE A 1 434 ? -13.317 -3.958 7.150 1.00 91.38 434 ILE A CA 1
ATOM 3487 C C . ILE A 1 434 ? -13.571 -3.420 8.557 1.00 91.38 434 ILE A C 1
ATOM 3489 O O . ILE A 1 434 ? -13.208 -4.051 9.545 1.00 91.38 434 ILE A O 1
ATOM 3493 N N . ASP A 1 435 ? -14.218 -2.268 8.631 1.00 92.81 435 ASP A N 1
ATOM 3494 C CA . ASP A 1 435 ? -14.674 -1.639 9.864 1.00 92.81 435 ASP A CA 1
ATOM 3495 C C . ASP A 1 435 ? -16.194 -1.799 9.964 1.00 92.81 435 ASP A C 1
ATOM 3497 O O . ASP A 1 435 ? -16.915 -1.435 9.035 1.00 92.81 435 ASP A O 1
ATOM 3501 N N . CYS A 1 436 ? -16.689 -2.410 11.038 1.00 91.00 436 CYS A N 1
ATOM 3502 C CA . CYS A 1 436 ? -18.105 -2.742 11.200 1.00 91.00 436 CYS A CA 1
ATOM 3503 C C . CYS A 1 436 ? -18.683 -2.074 12.443 1.00 91.00 436 CYS A C 1
ATOM 3505 O O . CYS A 1 436 ? -18.073 -2.113 13.511 1.00 91.00 436 CYS A O 1
ATOM 3507 N N . ASP A 1 437 ? -19.900 -1.550 12.314 1.00 91.00 437 ASP A N 1
ATOM 3508 C CA . ASP A 1 437 ? -20.644 -0.975 13.430 1.00 91.00 437 ASP A CA 1
ATOM 3509 C C . ASP A 1 437 ? -20.995 -2.046 14.478 1.00 91.00 437 ASP A C 1
ATOM 3511 O O . ASP A 1 437 ? -21.246 -3.215 14.163 1.00 91.00 437 ASP A O 1
ATOM 3515 N N . GLU A 1 438 ? -21.072 -1.640 15.745 1.00 87.69 438 GLU A N 1
ATOM 3516 C CA . GLU A 1 438 ? -21.537 -2.520 16.818 1.00 87.69 438 GLU A CA 1
ATOM 3517 C C . GLU A 1 438 ? -23.039 -2.863 16.666 1.00 87.69 438 GLU A C 1
ATOM 3519 O O . GLU A 1 438 ? -23.830 -2.041 16.188 1.00 87.69 438 GLU A O 1
ATOM 3524 N N . PRO A 1 439 ? -23.482 -4.056 17.116 1.00 89.94 439 PRO A N 1
ATOM 3525 C CA . PRO A 1 439 ? -24.893 -4.435 17.122 1.00 89.94 439 PRO A CA 1
ATOM 3526 C C . PRO A 1 439 ? -25.804 -3.409 17.815 1.00 89.94 439 PRO A C 1
ATOM 3528 O O . PRO A 1 439 ? -25.623 -3.075 18.987 1.00 89.94 439 PRO A O 1
ATOM 3531 N N . TYR A 1 440 ? -26.847 -2.951 17.115 1.00 89.12 440 TYR A N 1
ATOM 3532 C CA . TYR A 1 440 ? -27.818 -2.007 17.675 1.00 89.12 440 TYR A CA 1
ATOM 3533 C C . TYR A 1 440 ? -28.724 -2.664 18.726 1.00 89.12 440 TYR A C 1
ATOM 3535 O O . TYR A 1 440 ? -29.195 -3.785 18.532 1.00 89.12 440 TYR A O 1
ATOM 3543 N N . ASN A 1 441 ? -29.020 -1.953 19.819 1.00 88.06 441 ASN A N 1
ATOM 3544 C CA . ASN A 1 441 ? -29.831 -2.469 20.922 1.00 88.06 441 ASN A CA 1
ATOM 3545 C C . ASN A 1 441 ? -31.253 -1.900 20.948 1.00 88.06 441 ASN A C 1
ATOM 3547 O O . ASN A 1 441 ? -31.457 -0.730 21.271 1.00 88.06 441 ASN A O 1
ATOM 3551 N N . HIS A 1 442 ? -32.239 -2.771 20.713 1.00 90.06 442 HIS A N 1
ATOM 3552 C CA . HIS A 1 442 ? -33.671 -2.449 20.753 1.00 90.06 442 HIS A CA 1
ATOM 3553 C C . HIS A 1 442 ? -34.276 -2.448 22.166 1.00 90.06 442 HIS A C 1
ATOM 3555 O O . HIS A 1 442 ? -35.481 -2.264 22.322 1.00 90.06 442 HIS A O 1
ATOM 3561 N N . LYS A 1 443 ? -33.467 -2.654 23.213 1.00 86.88 443 LYS A N 1
ATOM 3562 C CA . LYS A 1 443 ? -33.854 -2.605 24.637 1.00 86.88 443 LYS A CA 1
ATOM 3563 C C . LYS A 1 443 ? -35.086 -3.459 24.964 1.00 86.88 443 LYS A C 1
ATOM 3565 O O . LYS A 1 443 ? -35.974 -3.027 25.693 1.00 86.88 443 LYS A O 1
ATOM 3570 N N . GLY A 1 444 ? -35.163 -4.665 24.402 1.00 85.38 444 GLY A N 1
ATOM 3571 C CA . GLY A 1 444 ? -36.294 -5.572 24.612 1.00 85.38 444 GLY A CA 1
ATOM 3572 C C . GLY A 1 444 ? -37.499 -5.351 23.686 1.00 85.38 444 GLY A C 1
ATOM 3573 O O . GLY A 1 444 ? -38.451 -6.129 23.751 1.00 85.38 444 GLY A O 1
ATOM 3574 N N . ASN A 1 445 ? -37.475 -4.356 22.792 1.00 90.81 445 ASN A N 1
ATOM 3575 C CA . ASN A 1 445 ? -38.568 -4.103 21.855 1.00 90.81 445 ASN A CA 1
ATOM 3576 C C . ASN A 1 445 ? -38.474 -5.005 20.608 1.00 90.81 445 ASN A C 1
ATOM 3578 O O . ASN A 1 445 ? -37.709 -4.737 19.682 1.00 90.81 445 ASN A O 1
ATOM 3582 N N . ARG A 1 446 ? -39.267 -6.084 20.578 1.00 89.31 446 ARG A N 1
ATOM 3583 C CA . ARG A 1 446 ? -39.295 -7.047 19.458 1.00 89.31 446 ARG A CA 1
ATOM 3584 C C . ARG A 1 446 ? -39.877 -6.461 18.174 1.00 89.31 446 ARG A C 1
ATOM 3586 O O . ARG A 1 446 ? -39.342 -6.733 17.106 1.00 89.31 446 ARG A O 1
ATOM 3593 N N . THR A 1 447 ? -40.909 -5.626 18.287 1.00 91.88 447 THR A N 1
ATOM 3594 C CA . THR A 1 447 ? -41.584 -5.010 17.137 1.00 91.88 447 THR A CA 1
ATOM 3595 C C . THR A 1 447 ? -40.626 -4.119 16.345 1.00 91.88 447 THR A C 1
ATOM 3597 O O . THR A 1 447 ? -40.603 -4.173 15.122 1.00 91.88 447 THR A O 1
ATOM 3600 N N . ALA A 1 448 ? -39.761 -3.371 17.040 1.00 86.50 448 ALA A N 1
ATOM 3601 C CA . ALA A 1 448 ? -38.734 -2.551 16.397 1.00 86.50 448 ALA A CA 1
ATOM 3602 C C . ALA A 1 448 ? -37.713 -3.400 15.617 1.00 86.50 448 ALA A C 1
ATOM 3604 O O . ALA A 1 448 ? -37.341 -3.050 14.500 1.00 86.50 448 ALA A O 1
ATOM 3605 N N . ARG A 1 449 ? -37.290 -4.555 16.154 1.00 88.56 449 ARG A N 1
ATOM 3606 C CA . ARG A 1 449 ? -36.379 -5.463 15.433 1.00 88.56 449 ARG A CA 1
ATOM 3607 C C . ARG A 1 449 ? -36.998 -5.975 14.130 1.00 88.56 449 ARG A C 1
ATOM 3609 O O . ARG A 1 449 ? -36.294 -6.075 13.132 1.00 88.56 449 ARG A O 1
ATOM 3616 N N . GLU A 1 450 ? -38.283 -6.314 14.146 1.00 89.31 450 GLU A N 1
ATOM 3617 C CA . GLU A 1 450 ? -38.994 -6.822 12.966 1.00 89.31 450 GLU A CA 1
ATOM 3618 C C . GLU A 1 450 ? -39.161 -5.750 11.881 1.00 89.31 450 GLU A C 1
ATOM 3620 O O . GLU A 1 450 ? -39.060 -6.067 10.699 1.00 89.31 450 GLU A O 1
ATOM 3625 N N . GLU A 1 451 ? -39.343 -4.486 12.271 1.00 91.19 451 GLU A N 1
ATOM 3626 C CA . GLU A 1 451 ? -39.445 -3.352 11.345 1.00 91.19 451 GLU A CA 1
ATOM 3627 C C . GLU A 1 451 ? -38.100 -3.001 10.691 1.00 91.19 451 GLU A C 1
ATOM 3629 O O . GLU A 1 451 ? -38.026 -2.829 9.475 1.00 91.19 451 GLU A O 1
ATOM 3634 N N . PHE A 1 452 ? -37.021 -2.922 11.480 1.00 85.38 452 PHE A N 1
ATOM 3635 C CA . PHE A 1 452 ? -35.693 -2.569 10.965 1.00 85.38 452 PHE A CA 1
ATOM 3636 C C . PHE A 1 452 ? -34.972 -3.747 10.290 1.00 85.38 452 PHE A C 1
ATOM 3638 O O . PHE A 1 452 ? -34.130 -3.531 9.422 1.00 85.38 452 PHE A O 1
ATOM 3645 N N . GLY A 1 453 ? -35.266 -4.993 10.675 1.00 87.75 453 GLY A N 1
ATOM 3646 C CA . GLY A 1 453 ? -34.623 -6.197 10.130 1.00 87.75 453 GLY A CA 1
ATOM 3647 C C . GLY A 1 453 ? -33.176 -6.431 10.597 1.00 87.75 453 GLY A C 1
ATOM 3648 O O . GLY A 1 453 ? -32.528 -7.374 10.142 1.00 87.75 453 GLY A O 1
ATOM 3649 N N . TYR A 1 454 ? -32.664 -5.596 11.506 1.00 90.50 454 TYR A N 1
ATOM 3650 C CA . TYR A 1 454 ? -31.355 -5.720 12.150 1.00 90.50 454 TYR A CA 1
ATOM 3651 C C . TYR A 1 454 ? -31.410 -5.198 13.595 1.00 90.50 454 TYR A C 1
ATOM 3653 O O . TYR A 1 454 ? -32.351 -4.515 14.003 1.00 90.50 454 TYR A O 1
ATOM 3661 N N . GLY A 1 455 ? -30.383 -5.511 14.376 1.00 90.19 455 GLY A N 1
ATOM 3662 C CA . GLY A 1 455 ? -30.267 -5.211 15.797 1.00 90.19 455 GLY A CA 1
ATOM 3663 C C . GLY A 1 455 ? -30.775 -6.343 16.692 1.00 90.19 455 GLY A C 1
ATOM 3664 O O . GLY A 1 455 ? -31.452 -7.277 16.262 1.00 90.19 455 GLY A O 1
ATOM 3665 N N . CYS A 1 456 ? -30.446 -6.240 17.972 1.00 90.94 456 CYS A N 1
ATOM 3666 C CA . CYS A 1 456 ? -30.695 -7.270 18.970 1.00 90.94 456 CYS A CA 1
ATOM 3667 C C . CYS A 1 456 ? -31.760 -6.814 19.965 1.00 90.94 456 CYS A C 1
ATOM 3669 O O . CYS A 1 456 ? -31.802 -5.647 20.366 1.00 90.94 456 CYS A O 1
ATOM 3671 N N . VAL A 1 457 ? -32.610 -7.748 20.392 1.00 90.69 457 VAL A N 1
ATOM 3672 C CA . VAL A 1 457 ? -33.625 -7.502 21.429 1.00 90.69 457 VAL A CA 1
ATOM 3673 C C . VAL A 1 457 ? -33.030 -7.788 22.800 1.00 90.69 457 VAL A C 1
ATOM 3675 O O . VAL A 1 457 ? -33.272 -7.036 23.746 1.00 90.69 457 VAL A O 1
ATOM 3678 N N . LYS A 1 458 ? -32.242 -8.863 22.891 1.00 87.19 458 LYS A N 1
ATOM 3679 C CA . LYS A 1 458 ? -31.541 -9.289 24.098 1.00 87.19 458 LYS A CA 1
ATOM 3680 C C . LYS A 1 458 ? -30.036 -9.303 23.831 1.00 87.19 458 LYS A C 1
ATOM 3682 O O . LYS A 1 458 ? -29.595 -9.811 22.806 1.00 87.19 458 LYS A O 1
ATOM 3687 N N . PHE A 1 459 ? -29.269 -8.755 24.770 1.00 87.75 459 PHE A N 1
ATOM 3688 C CA . PHE A 1 459 ? -27.811 -8.870 24.790 1.00 87.75 459 PHE A CA 1
ATOM 3689 C C . PHE A 1 459 ? -27.376 -9.862 25.861 1.00 87.75 459 PHE A C 1
ATOM 3691 O O . PHE A 1 459 ? -28.019 -9.970 26.908 1.00 87.75 459 PHE A O 1
ATOM 3698 N N . GLY A 1 460 ? -26.269 -10.549 25.595 1.00 82.31 460 GLY A N 1
ATOM 3699 C CA . GLY A 1 460 ? -25.695 -11.542 26.497 1.00 82.31 460 GLY A CA 1
ATOM 3700 C C . GLY A 1 460 ? -26.176 -12.965 26.214 1.00 82.31 460 GLY A C 1
ATOM 3701 O O . GLY A 1 460 ? -26.963 -13.210 25.303 1.00 82.31 460 GLY A O 1
ATOM 3702 N N . GLY A 1 461 ? -25.665 -13.908 26.999 1.00 80.56 461 GLY A N 1
ATOM 3703 C CA . GLY A 1 461 ? -25.853 -15.345 26.799 1.00 80.56 461 GLY A CA 1
ATOM 3704 C C . GLY A 1 461 ? -24.540 -16.074 27.051 1.00 80.56 461 GLY A C 1
ATOM 3705 O O . GLY A 1 461 ? -23.481 -15.594 26.645 1.00 80.56 461 GLY A O 1
ATOM 3706 N N . VAL A 1 462 ? -24.610 -17.197 27.767 1.00 74.12 462 VAL A N 1
ATOM 3707 C CA . VAL A 1 462 ? -23.424 -18.004 28.108 1.00 74.12 462 VAL A CA 1
ATOM 3708 C C . VAL A 1 462 ? -23.181 -19.056 27.035 1.00 74.12 462 VAL A C 1
ATOM 3710 O O . VAL A 1 462 ? -22.041 -19.299 26.642 1.00 74.12 462 VAL A O 1
ATOM 3713 N N . TYR A 1 463 ? -24.261 -19.662 26.547 1.00 80.44 463 TYR A N 1
ATOM 3714 C CA . TYR A 1 463 ? -24.217 -20.663 25.494 1.00 80.44 463 TYR A CA 1
ATOM 3715 C C . TYR A 1 463 ? -24.457 -20.031 24.129 1.00 80.44 463 TYR A C 1
ATOM 3717 O O . TYR A 1 463 ? -25.260 -19.109 23.993 1.00 80.44 463 TYR A O 1
ATOM 3725 N N . TYR A 1 464 ? -23.786 -20.568 23.111 1.00 80.06 464 TYR A N 1
ATOM 3726 C CA . TYR A 1 464 ? -23.891 -20.083 21.734 1.00 80.06 464 TYR A CA 1
ATOM 3727 C C . TYR A 1 464 ? -25.345 -20.056 21.235 1.00 80.06 464 TYR A C 1
ATOM 3729 O O . TYR A 1 464 ? -25.759 -19.086 20.611 1.00 80.06 464 TYR A O 1
ATOM 3737 N N . ASP A 1 465 ? -26.138 -21.065 21.601 1.00 85.62 465 ASP A N 1
ATOM 3738 C CA . ASP A 1 465 ? -27.535 -21.208 21.169 1.00 85.62 465 ASP A CA 1
ATOM 3739 C C . ASP A 1 465 ? -28.490 -20.180 21.809 1.00 85.62 465 ASP A C 1
ATOM 3741 O O . ASP A 1 465 ? -29.603 -19.972 21.328 1.00 85.62 465 ASP A O 1
ATOM 3745 N N . GLU A 1 466 ? -28.073 -19.529 22.900 1.00 84.62 466 GLU A N 1
ATOM 3746 C CA . GLU A 1 466 ? -28.859 -18.500 23.593 1.00 84.62 466 GLU A CA 1
ATOM 3747 C C . GLU A 1 466 ? -28.557 -17.082 23.096 1.00 84.62 466 GLU A C 1
ATOM 3749 O O . GLU A 1 466 ? -29.313 -16.149 23.392 1.00 84.62 466 GLU A O 1
ATOM 3754 N N . VAL A 1 467 ? -27.440 -16.908 22.385 1.00 89.19 467 VAL A N 1
ATOM 3755 C CA . VAL A 1 467 ? -26.963 -15.610 21.908 1.00 89.19 467 VAL A CA 1
ATOM 3756 C C . VAL A 1 467 ? -27.661 -15.282 20.594 1.00 89.19 467 VAL A C 1
ATOM 3758 O O . VAL A 1 467 ? -27.516 -15.981 19.593 1.00 89.19 467 VAL A O 1
ATOM 3761 N N . GLU A 1 468 ? -28.414 -14.181 20.581 1.00 89.62 468 GLU A N 1
ATOM 3762 C CA . GLU A 1 468 ? -28.995 -13.671 19.340 1.00 89.62 468 GLU A CA 1
ATOM 3763 C C . GLU A 1 468 ? -27.879 -13.241 18.370 1.00 89.62 468 GLU A C 1
ATOM 3765 O O . GLU A 1 468 ? -26.819 -12.767 18.785 1.00 89.62 468 GLU A O 1
ATOM 3770 N N . VAL A 1 469 ? -28.122 -13.381 17.067 1.00 92.06 469 VAL A N 1
ATOM 3771 C CA . VAL A 1 469 ? -27.223 -12.900 16.009 1.00 92.06 469 VAL A CA 1
ATOM 3772 C C . VAL A 1 469 ? -27.924 -11.849 15.162 1.00 92.06 469 VAL A C 1
ATOM 3774 O O . VAL A 1 469 ? -29.130 -11.929 14.924 1.00 92.06 469 VAL A O 1
ATOM 3777 N N . THR A 1 470 ? -27.169 -10.862 14.690 1.00 93.06 470 THR A N 1
ATOM 3778 C CA . THR A 1 470 ? -27.687 -9.766 13.869 1.00 93.06 470 THR A CA 1
ATOM 3779 C C . THR A 1 470 ? -26.801 -9.483 12.659 1.00 93.06 470 THR A C 1
ATOM 3781 O O . THR A 1 470 ? -25.660 -9.943 12.557 1.00 93.06 470 THR A O 1
ATOM 3784 N N . LYS A 1 471 ? -27.354 -8.689 11.742 1.00 93.44 471 LYS A N 1
ATOM 3785 C CA . LYS A 1 471 ? -26.627 -7.989 10.688 1.00 93.44 471 LYS A CA 1
ATOM 3786 C C . LYS A 1 471 ? -26.078 -6.670 11.224 1.00 93.44 471 LYS A C 1
ATOM 3788 O O . LYS A 1 471 ? -26.760 -6.008 12.012 1.00 93.44 471 LYS A O 1
ATOM 3793 N N . VAL A 1 472 ? -24.891 -6.282 10.776 1.00 92.69 472 VAL A N 1
ATOM 3794 C CA . VAL A 1 472 ? -24.303 -4.958 11.036 1.00 92.69 472 VAL A CA 1
ATOM 3795 C C . VAL A 1 472 ? -23.826 -4.331 9.733 1.00 92.69 472 VAL A C 1
ATOM 3797 O O . VAL A 1 472 ? -23.586 -5.031 8.744 1.00 92.69 472 VAL A O 1
ATOM 3800 N N . LYS A 1 473 ? -23.722 -3.004 9.723 1.00 93.88 473 LYS A N 1
ATOM 3801 C CA . LYS A 1 473 ? -23.186 -2.259 8.589 1.00 93.88 473 LYS A CA 1
ATOM 3802 C C . LYS A 1 473 ? -21.660 -2.271 8.669 1.00 93.88 473 LYS A C 1
ATOM 3804 O O . LYS A 1 473 ? -21.102 -1.981 9.721 1.00 93.88 473 LYS A O 1
ATOM 3809 N N . CYS A 1 474 ? -21.005 -2.609 7.564 1.00 93.12 474 CYS A N 1
ATOM 3810 C CA . CYS A 1 474 ? -19.552 -2.655 7.455 1.00 93.12 474 CYS A CA 1
ATOM 3811 C C . CYS A 1 474 ? -19.055 -1.796 6.293 1.00 93.12 474 CYS A C 1
ATOM 3813 O O . CYS A 1 474 ? -19.721 -1.689 5.259 1.00 93.12 474 CYS A O 1
ATOM 3815 N N . VAL A 1 475 ? -17.862 -1.230 6.458 1.00 93.31 475 VAL A N 1
ATOM 3816 C CA . VAL A 1 475 ? -17.178 -0.359 5.504 1.00 93.31 475 VAL A CA 1
ATOM 3817 C C . VAL A 1 475 ? -15.764 -0.876 5.249 1.00 93.31 475 VAL A C 1
ATOM 3819 O O . VAL A 1 475 ? -15.044 -1.243 6.170 1.00 93.31 475 VAL A O 1
ATOM 3822 N N . VAL A 1 476 ? -15.339 -0.909 3.989 1.00 92.31 476 VAL A N 1
ATOM 3823 C CA . VAL A 1 476 ? -13.978 -1.333 3.615 1.00 92.31 476 VAL A CA 1
ATOM 3824 C C . VAL A 1 476 ? -12.961 -0.206 3.837 1.00 92.31 476 VAL A C 1
ATOM 3826 O O . VAL A 1 476 ? -13.205 0.932 3.422 1.00 92.31 476 VAL A O 1
ATOM 3829 N N . PHE A 1 477 ? -11.785 -0.522 4.396 1.00 88.81 477 PHE A N 1
ATOM 3830 C CA . PHE A 1 477 ? -10.697 0.452 4.582 1.00 88.81 477 PHE A CA 1
ATOM 3831 C C . PHE A 1 477 ? -10.215 1.072 3.264 1.00 88.81 477 PHE A C 1
ATOM 3833 O O . PHE A 1 477 ? -10.118 0.389 2.244 1.00 88.81 477 PHE A O 1
ATOM 3840 N N . GLU A 1 478 ? -9.871 2.365 3.291 1.00 81.62 478 GLU A N 1
ATOM 3841 C CA . GLU A 1 478 ? -9.547 3.176 2.100 1.00 81.62 478 GLU A CA 1
ATOM 3842 C C . GLU A 1 478 ? -8.453 2.568 1.204 1.00 81.62 478 GLU A C 1
ATOM 3844 O O . GLU A 1 478 ? -8.550 2.663 -0.013 1.00 81.62 478 GLU A O 1
ATOM 3849 N N . ASN A 1 479 ? -7.475 1.865 1.783 1.00 82.44 479 ASN A N 1
ATOM 3850 C CA . ASN A 1 479 ? -6.328 1.298 1.059 1.00 82.44 479 ASN A CA 1
ATOM 3851 C C . ASN A 1 479 ? -6.569 -0.111 0.481 1.00 82.44 479 ASN A C 1
ATOM 3853 O O . ASN A 1 479 ? -5.618 -0.761 0.050 1.00 82.44 479 ASN A O 1
ATOM 3857 N N . ILE A 1 480 ? -7.802 -0.623 0.535 1.00 83.81 480 ILE A N 1
ATOM 3858 C CA . ILE A 1 480 ? -8.146 -1.965 0.054 1.00 83.81 480 ILE A CA 1
ATOM 3859 C C . ILE A 1 480 ? -9.057 -1.849 -1.162 1.00 83.81 480 ILE A C 1
ATOM 3861 O O . ILE A 1 480 ? -10.162 -1.293 -1.092 1.00 83.81 480 ILE A O 1
ATOM 3865 N N . GLU A 1 481 ? -8.582 -2.397 -2.277 1.00 85.94 481 GLU A N 1
ATOM 3866 C CA . GLU A 1 481 ? -9.316 -2.462 -3.534 1.00 85.94 481 GLU A CA 1
ATOM 3867 C C . GLU A 1 481 ? -10.169 -3.731 -3.592 1.00 85.94 481 GLU A C 1
ATOM 3869 O O . GLU A 1 481 ? -9.690 -4.847 -3.393 1.00 85.94 481 GLU A O 1
ATOM 3874 N N . CYS A 1 482 ? -11.463 -3.559 -3.856 1.00 88.25 482 CYS A N 1
ATOM 3875 C CA . CYS A 1 482 ? -12.420 -4.651 -3.962 1.00 88.25 482 CYS A CA 1
ATOM 3876 C C . CYS A 1 482 ? -13.539 -4.293 -4.946 1.00 88.25 482 CYS A C 1
ATOM 3878 O O . CYS A 1 482 ? -13.797 -3.122 -5.234 1.00 88.25 482 CYS A O 1
ATOM 3880 N N . PHE A 1 483 ? -14.206 -5.315 -5.476 1.00 87.38 483 PHE A N 1
ATOM 3881 C CA . PHE A 1 483 ? -15.318 -5.168 -6.406 1.00 87.38 483 PHE A CA 1
ATOM 3882 C C . PHE A 1 483 ? -16.658 -5.071 -5.660 1.00 87.38 483 PHE A C 1
ATOM 3884 O O . PHE A 1 483 ? -16.994 -5.956 -4.871 1.00 87.38 483 PHE A O 1
ATOM 3891 N N . GLY A 1 484 ? -17.453 -4.039 -5.957 1.00 85.81 484 GLY A N 1
ATOM 3892 C CA . GLY A 1 484 ? -18.798 -3.840 -5.405 1.00 85.81 484 GLY A CA 1
ATOM 3893 C C . GLY A 1 484 ? -18.930 -2.602 -4.505 1.00 85.81 484 GLY A C 1
ATOM 3894 O O . GLY A 1 484 ? -18.050 -1.737 -4.504 1.00 85.81 484 GLY A O 1
ATOM 3895 N N . PRO A 1 485 ? -20.050 -2.469 -3.769 1.00 88.06 485 PRO A N 1
ATOM 3896 C CA . PRO A 1 485 ? -20.243 -1.373 -2.829 1.00 88.06 485 PRO A CA 1
ATOM 3897 C C . PRO A 1 485 ? -19.291 -1.522 -1.637 1.00 88.06 485 PRO A C 1
ATOM 3899 O O . PRO A 1 485 ? -19.168 -2.595 -1.047 1.00 88.06 485 PRO A O 1
ATOM 3902 N N . ARG A 1 486 ? -18.628 -0.420 -1.270 1.00 87.88 486 ARG A N 1
ATOM 3903 C CA . ARG A 1 486 ? -17.692 -0.374 -0.133 1.00 87.88 486 ARG A CA 1
ATOM 3904 C C . ARG A 1 486 ? -18.393 -0.374 1.222 1.00 87.88 486 ARG A C 1
ATOM 3906 O O . ARG A 1 486 ? -17.747 -0.650 2.225 1.00 87.88 486 ARG A O 1
ATOM 3913 N N . GLU A 1 487 ? -19.689 -0.077 1.232 1.00 91.75 487 GLU A N 1
ATOM 3914 C CA . GLU A 1 487 ? -20.562 -0.196 2.394 1.00 91.75 487 GLU A CA 1
ATOM 3915 C C . GLU A 1 487 ? -21.570 -1.316 2.144 1.00 91.75 487 GLU A C 1
ATOM 3917 O O . GLU A 1 487 ? -22.296 -1.294 1.146 1.00 91.75 487 GLU A O 1
ATOM 3922 N N . PHE A 1 488 ? -21.624 -2.300 3.036 1.00 92.94 488 PHE A N 1
ATOM 3923 C CA . PHE A 1 488 ? -22.530 -3.438 2.902 1.00 92.94 488 PHE A CA 1
ATOM 3924 C C . PHE A 1 488 ? -22.953 -3.986 4.266 1.00 92.94 488 PHE A C 1
ATOM 3926 O O . PHE A 1 488 ? -22.325 -3.727 5.291 1.00 92.94 488 PHE A O 1
ATOM 3933 N N . TRP A 1 489 ? -24.043 -4.752 4.278 1.00 92.25 489 TRP A N 1
ATOM 3934 C CA . TRP A 1 489 ? -24.533 -5.435 5.473 1.00 92.25 489 TRP A CA 1
ATOM 3935 C C . TRP A 1 489 ? -23.894 -6.813 5.588 1.00 92.25 489 TRP A C 1
ATOM 3937 O O . TRP A 1 489 ? -23.916 -7.583 4.626 1.00 92.25 489 TRP A O 1
ATOM 3947 N N . ARG A 1 490 ? -23.343 -7.129 6.761 1.00 92.62 490 ARG A N 1
ATOM 3948 C CA . ARG A 1 490 ? -22.724 -8.425 7.041 1.00 92.62 490 ARG A CA 1
ATOM 3949 C C . ARG A 1 490 ? -23.476 -9.153 8.147 1.00 92.62 490 ARG A C 1
ATOM 3951 O O . ARG A 1 490 ? -23.765 -8.579 9.195 1.00 92.62 490 ARG A O 1
ATOM 3958 N N . ASP A 1 491 ? -23.762 -10.423 7.893 1.00 91.44 491 ASP A N 1
ATOM 3959 C CA . ASP A 1 491 ? -24.488 -11.309 8.802 1.00 91.44 491 ASP A CA 1
ATOM 3960 C C . ASP A 1 491 ? -23.526 -12.031 9.761 1.00 91.44 491 ASP A C 1
ATOM 3962 O O . ASP A 1 491 ? -22.339 -12.188 9.464 1.00 91.44 491 ASP A O 1
ATOM 3966 N N . GLY A 1 492 ? -24.050 -12.517 10.890 1.00 89.69 492 GLY A N 1
ATOM 3967 C CA . GLY A 1 492 ? -23.316 -13.398 11.808 1.00 89.69 492 GLY A CA 1
ATOM 3968 C C . GLY A 1 492 ? -22.646 -12.700 12.992 1.00 89.69 492 GLY A C 1
ATOM 3969 O O . GLY A 1 492 ? -21.757 -13.283 13.608 1.00 89.69 492 GLY A O 1
ATOM 3970 N N . PHE A 1 493 ? -23.061 -11.478 13.335 1.00 91.75 493 PHE A N 1
ATOM 3971 C CA . PHE A 1 493 ? -22.527 -10.772 14.500 1.00 91.75 493 PHE A CA 1
ATOM 3972 C C . PHE A 1 493 ? -23.299 -11.154 15.768 1.00 91.75 493 PHE A C 1
ATOM 3974 O O . PHE A 1 493 ? -24.519 -10.967 15.804 1.00 91.75 493 PHE A O 1
ATOM 3981 N N . PRO A 1 494 ? -22.625 -11.678 16.808 1.00 91.75 494 PRO A N 1
ATOM 3982 C CA . PRO A 1 494 ? -23.275 -12.056 18.055 1.00 91.75 494 PRO A CA 1
ATOM 3983 C C . PRO A 1 494 ? -23.664 -10.823 18.879 1.00 91.75 494 PRO A C 1
ATOM 3985 O O . PRO A 1 494 ? -22.894 -9.873 19.015 1.00 91.75 494 PRO A O 1
ATOM 3988 N N . CYS A 1 495 ? -24.846 -10.865 19.489 1.00 90.00 495 CYS A N 1
ATOM 3989 C CA . CYS A 1 495 ? -25.389 -9.829 20.367 1.00 90.00 495 CYS A CA 1
ATOM 3990 C C . CYS A 1 495 ? -24.761 -9.887 21.771 1.00 90.00 495 CYS A C 1
ATOM 3992 O O . CYS A 1 495 ? -25.439 -10.050 22.788 1.00 90.00 495 CYS A O 1
ATOM 3994 N N . VAL A 1 496 ? -23.436 -9.778 21.834 1.00 88.31 496 VAL A N 1
ATOM 3995 C CA . VAL A 1 496 ? -22.655 -9.806 23.073 1.00 88.31 496 VAL A CA 1
ATOM 3996 C C . VAL A 1 496 ? -21.975 -8.466 23.293 1.00 88.31 496 VAL A C 1
ATOM 3998 O O . VAL A 1 496 ? -21.466 -7.846 22.365 1.00 88.31 496 VAL A O 1
ATOM 4001 N N . LYS A 1 497 ? -21.964 -8.016 24.545 1.00 85.06 497 LYS A N 1
ATOM 4002 C CA . LYS A 1 497 ? -21.267 -6.802 24.957 1.00 85.06 497 LYS A CA 1
ATOM 4003 C C . LYS A 1 497 ? -20.116 -7.201 25.862 1.00 85.06 497 LYS A C 1
ATOM 4005 O O . LYS A 1 497 ? -20.352 -7.855 26.874 1.00 85.06 497 LYS A O 1
ATOM 4010 N N . TYR A 1 498 ? -18.902 -6.797 25.518 1.00 83.12 498 TYR A N 1
ATOM 4011 C CA . TYR A 1 498 ? -17.742 -6.929 26.394 1.00 83.12 498 TYR A CA 1
ATOM 4012 C C . TYR A 1 498 ? -17.493 -5.585 27.079 1.00 83.12 498 TYR A C 1
ATOM 4014 O O . TYR A 1 498 ? -17.591 -4.535 26.449 1.00 83.12 498 TYR A O 1
ATOM 4022 N N . THR A 1 499 ? -17.208 -5.610 28.375 1.00 82.00 499 THR A N 1
ATOM 4023 C CA . THR A 1 499 ? -16.742 -4.439 29.137 1.00 82.00 499 THR A CA 1
ATOM 4024 C C . THR A 1 499 ? -15.396 -4.769 29.782 1.00 82.00 499 THR A C 1
ATOM 4026 O O . THR A 1 499 ? -14.883 -5.872 29.606 1.00 82.00 499 THR A O 1
ATOM 4029 N N . ASP A 1 500 ? -14.811 -3.857 30.556 1.00 81.06 500 ASP A N 1
ATOM 4030 C CA . ASP A 1 500 ? -13.517 -4.062 31.233 1.00 81.06 500 ASP A CA 1
ATOM 4031 C C . ASP A 1 500 ? -13.586 -5.024 32.443 1.00 81.06 500 ASP A C 1
ATOM 4033 O O . ASP A 1 500 ? -12.844 -4.891 33.418 1.00 81.06 500 ASP A O 1
ATOM 4037 N N . HIS A 1 501 ? -14.488 -6.007 32.404 1.00 83.75 501 HIS A N 1
ATOM 4038 C CA . HIS A 1 501 ? -14.620 -7.045 33.420 1.00 83.75 501 HIS A CA 1
ATOM 4039 C C . HIS A 1 501 ? -13.963 -8.341 32.949 1.00 83.75 501 HIS A C 1
ATOM 4041 O O . HIS A 1 501 ? -14.446 -9.028 32.045 1.00 83.75 501 HIS A O 1
ATOM 4047 N N . TYR A 1 502 ? -12.870 -8.699 33.616 1.00 88.81 502 TYR A N 1
ATOM 4048 C CA . TYR A 1 502 ? -12.113 -9.919 33.360 1.00 88.81 502 TYR A CA 1
ATOM 4049 C C . TYR A 1 502 ? -12.455 -10.977 34.400 1.00 88.81 502 TYR A C 1
ATOM 4051 O O . TYR A 1 502 ? -12.319 -10.734 35.599 1.00 88.81 502 TYR A O 1
ATOM 4059 N N . PHE A 1 503 ? -12.832 -12.172 33.944 1.00 89.38 503 PHE A N 1
ATOM 4060 C CA . PHE A 1 503 ? -13.187 -13.280 34.832 1.00 89.38 503 PHE A CA 1
ATOM 4061 C C . PHE A 1 503 ? -12.068 -13.603 35.835 1.00 89.38 503 PHE A C 1
ATOM 4063 O O . PHE A 1 503 ? -12.311 -13.691 37.035 1.00 89.38 503 PHE A O 1
ATOM 4070 N N . VAL A 1 504 ? -10.825 -13.713 35.352 1.00 89.69 504 VAL A N 1
ATOM 4071 C CA . VAL A 1 504 ? -9.657 -14.079 36.173 1.00 89.69 504 VAL A CA 1
ATOM 4072 C C . VAL A 1 504 ? -9.371 -13.027 37.245 1.00 89.69 504 VAL A C 1
ATOM 4074 O O . VAL A 1 504 ? -9.138 -13.371 38.402 1.00 89.69 504 VAL A O 1
ATOM 4077 N N . THR A 1 505 ? -9.431 -11.744 36.884 1.00 89.06 505 THR A N 1
ATOM 4078 C CA . THR A 1 505 ? -9.194 -10.638 37.819 1.00 89.06 505 THR A CA 1
ATOM 4079 C C . THR A 1 505 ? -10.270 -10.598 38.902 1.00 89.06 505 THR A C 1
ATOM 4081 O O . THR A 1 505 ? -9.947 -10.503 40.086 1.00 89.06 505 THR A O 1
ATOM 4084 N N . THR A 1 506 ? -11.544 -10.751 38.526 1.00 90.00 506 THR A N 1
ATOM 4085 C CA . THR A 1 506 ? -12.657 -10.783 39.487 1.00 90.00 506 THR A CA 1
ATOM 4086 C C . THR A 1 506 ? -12.590 -12.015 40.391 1.00 90.00 506 THR A C 1
ATOM 4088 O O . THR A 1 506 ? -12.818 -11.901 41.595 1.00 90.00 506 THR A O 1
ATOM 4091 N N . LEU A 1 507 ? -12.206 -13.180 39.857 1.00 91.62 507 LEU A N 1
ATOM 4092 C CA . LEU A 1 507 ? -11.980 -14.393 40.646 1.00 91.62 507 LEU A CA 1
ATOM 4093 C C . LEU A 1 507 ? -10.850 -14.194 41.666 1.00 91.62 507 LEU A C 1
ATOM 4095 O O . LEU A 1 507 ? -11.002 -14.562 42.830 1.00 91.62 507 LEU A O 1
ATOM 4099 N N . LEU A 1 508 ? -9.740 -13.567 41.266 1.00 91.94 508 LEU A N 1
ATOM 4100 C CA . LEU A 1 508 ? -8.622 -13.274 42.163 1.00 91.94 508 LEU A CA 1
ATOM 4101 C C . LEU A 1 508 ? -9.036 -12.316 43.287 1.00 91.94 508 LEU A C 1
ATOM 4103 O O . LEU A 1 508 ? -8.701 -12.546 44.451 1.00 91.94 508 LEU A O 1
ATOM 4107 N N . TYR A 1 509 ? -9.806 -11.275 42.960 1.00 91.75 509 TYR A N 1
ATOM 4108 C CA . TYR A 1 509 ? -10.385 -10.385 43.963 1.00 91.75 509 TYR A CA 1
ATOM 4109 C C . TYR A 1 509 ? -11.358 -11.109 44.889 1.00 91.75 509 TYR A C 1
ATOM 4111 O O . TYR A 1 509 ? -11.349 -10.831 46.084 1.00 91.75 509 TYR A O 1
ATOM 4119 N N . SER A 1 510 ? -12.133 -12.072 44.387 1.00 90.62 510 SER A N 1
ATOM 4120 C CA . SER A 1 510 ? -13.020 -12.886 45.222 1.00 90.62 510 SER A CA 1
ATOM 4121 C C . SER A 1 510 ? -12.234 -13.784 46.180 1.00 90.62 510 SER A C 1
ATOM 4123 O O . SER A 1 510 ? -12.547 -13.835 47.365 1.00 90.62 510 SER A O 1
ATOM 4125 N N . ILE A 1 511 ? -11.143 -14.414 45.736 1.00 91.31 511 ILE A N 1
ATOM 4126 C CA . ILE A 1 511 ? -10.320 -15.281 46.595 1.00 91.31 511 ILE A CA 1
ATOM 4127 C C . ILE A 1 511 ? -9.542 -14.472 47.646 1.00 91.31 511 ILE A C 1
ATOM 4129 O O . ILE A 1 511 ? -9.567 -14.824 48.822 1.00 91.31 511 ILE A O 1
ATOM 4133 N N . LEU A 1 512 ? -8.855 -13.395 47.249 1.00 90.19 512 LEU A N 1
ATOM 4134 C CA . LEU A 1 512 ? -7.938 -12.662 48.136 1.00 90.19 512 LEU A CA 1
ATOM 4135 C C . LEU A 1 512 ? -8.621 -11.572 48.967 1.00 90.19 512 LEU A C 1
ATOM 4137 O O . LEU A 1 512 ? -8.235 -11.333 50.108 1.00 90.19 512 LEU A O 1
ATOM 4141 N N . LEU A 1 513 ? -9.607 -10.884 48.390 1.00 89.06 513 LEU A N 1
ATOM 4142 C CA . LEU A 1 513 ? -10.243 -9.687 48.957 1.00 89.06 513 LEU A CA 1
ATOM 4143 C C . LEU A 1 513 ? -11.771 -9.835 49.056 1.00 89.06 513 LEU A C 1
ATOM 4145 O O . LEU A 1 513 ? -12.480 -8.863 49.331 1.00 89.06 513 LEU A O 1
ATOM 4149 N N . GLY A 1 514 ? -12.303 -11.044 48.858 1.00 83.62 514 GLY A N 1
ATOM 4150 C CA . GLY A 1 514 ? -13.744 -11.285 48.850 1.00 83.62 514 GLY A CA 1
ATOM 4151 C C . GLY A 1 514 ? -14.398 -11.067 50.210 1.00 83.62 514 GLY A C 1
ATOM 4152 O O . GLY A 1 514 ? -15.549 -10.647 50.255 1.00 83.62 514 GLY A O 1
ATOM 4153 N N . PHE A 1 515 ? -13.679 -11.240 51.324 1.00 85.38 515 PHE A N 1
ATOM 4154 C CA . PHE A 1 515 ? -14.201 -10.922 52.662 1.00 85.38 515 PHE A CA 1
ATOM 4155 C C . PHE A 1 515 ? -14.494 -9.420 52.860 1.00 85.38 515 PHE A C 1
ATOM 4157 O O . PHE A 1 515 ? -15.316 -9.070 53.703 1.00 85.38 515 PHE A O 1
ATOM 4164 N N . LEU A 1 516 ? -13.875 -8.541 52.057 1.00 87.69 516 LEU A N 1
ATOM 4165 C CA . LEU A 1 516 ? -14.161 -7.099 52.000 1.00 87.69 516 LEU A CA 1
ATOM 4166 C C . LEU A 1 516 ? -15.243 -6.743 50.962 1.00 87.69 516 LEU A C 1
ATOM 4168 O O . LEU A 1 516 ? -15.629 -5.583 50.852 1.00 87.69 516 LEU A O 1
ATOM 4172 N N . GLY A 1 517 ? -15.718 -7.716 50.175 1.00 86.38 517 GLY A N 1
ATOM 4173 C CA . GLY A 1 517 ? -16.685 -7.506 49.093 1.00 86.38 517 GLY A CA 1
ATOM 4174 C C . GLY A 1 517 ? -16.117 -6.863 47.824 1.00 86.38 517 GLY A C 1
ATOM 4175 O O . GLY A 1 517 ? -16.884 -6.342 47.013 1.00 86.38 517 GLY A O 1
ATOM 4176 N N . MET A 1 518 ? -14.790 -6.895 47.635 1.00 89.75 518 MET A N 1
ATOM 4177 C CA . MET A 1 518 ? -14.106 -6.316 46.468 1.00 89.75 518 MET A CA 1
ATOM 4178 C C . MET A 1 518 ? -14.604 -6.912 45.139 1.00 89.75 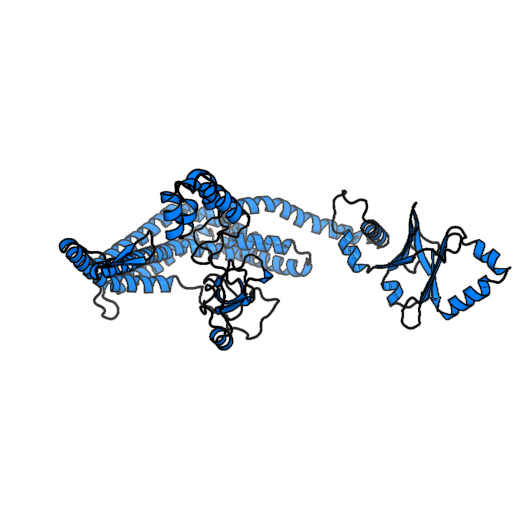518 MET A C 1
ATOM 4180 O O . MET A 1 518 ? -14.761 -6.194 44.157 1.00 89.75 518 MET A O 1
ATOM 4184 N N . ASP A 1 519 ? -14.917 -8.207 45.132 1.00 88.25 519 ASP A N 1
ATOM 4185 C CA . ASP A 1 519 ? -15.472 -8.940 43.992 1.00 88.25 519 ASP A CA 1
ATOM 4186 C C . ASP A 1 519 ? -16.799 -8.362 43.488 1.00 88.25 519 ASP A C 1
ATOM 4188 O O . ASP A 1 519 ? -16.972 -8.160 42.287 1.00 88.25 519 ASP A O 1
ATOM 4192 N N . ARG A 1 520 ? -17.715 -8.014 44.398 1.00 89.06 520 ARG A N 1
ATOM 4193 C CA . ARG A 1 520 ? -19.001 -7.403 44.027 1.00 89.06 520 ARG A CA 1
ATOM 4194 C C . ARG A 1 520 ? -18.885 -5.928 43.655 1.00 89.06 520 ARG A C 1
ATOM 4196 O O . ARG A 1 520 ? -19.621 -5.473 42.782 1.00 89.06 520 ARG A O 1
ATOM 4203 N N . PHE A 1 521 ? -17.948 -5.192 44.258 1.00 89.81 521 PHE A N 1
ATOM 4204 C CA . PHE A 1 521 ? -17.642 -3.821 43.834 1.00 89.81 521 PHE A CA 1
ATOM 4205 C C . PHE A 1 521 ? -17.122 -3.782 42.395 1.00 89.81 521 PHE A C 1
ATOM 4207 O O . PHE A 1 521 ? -17.534 -2.918 41.624 1.00 89.81 521 PHE A O 1
ATOM 4214 N N . CYS A 1 522 ? -16.273 -4.739 42.012 1.00 87.31 522 CYS A N 1
ATOM 4215 C CA . CYS A 1 522 ? -15.760 -4.844 40.648 1.00 87.31 522 CYS A CA 1
ATOM 4216 C C . CYS A 1 522 ? -16.840 -5.177 39.611 1.00 87.31 522 CYS A C 1
ATOM 4218 O O . CYS A 1 522 ? -16.675 -4.804 38.455 1.00 87.31 522 CYS A O 1
ATOM 4220 N N . LEU A 1 523 ? -17.934 -5.834 40.008 1.00 87.88 523 LEU A N 1
ATOM 4221 C CA . LEU A 1 523 ? -19.064 -6.178 39.133 1.00 87.88 523 LEU A CA 1
ATOM 4222 C C . LEU A 1 523 ? -20.161 -5.103 39.065 1.00 87.88 523 LEU A C 1
ATOM 4224 O O . LEU A 1 523 ? -21.167 -5.312 38.389 1.00 87.88 523 LEU A O 1
ATOM 4228 N N . GLY A 1 524 ? -19.995 -3.979 39.771 1.00 87.25 524 GLY A N 1
ATOM 4229 C CA . GLY A 1 524 ? -20.966 -2.879 39.809 1.00 87.25 524 GLY A CA 1
ATOM 4230 C C . GLY A 1 524 ? -22.041 -2.996 40.897 1.00 87.25 524 GLY A C 1
ATOM 4231 O O . GLY A 1 524 ? -22.657 -1.987 41.232 1.00 87.25 524 GLY A O 1
ATOM 4232 N N . GLN A 1 525 ? -22.168 -4.160 41.552 1.00 89.31 525 GLN A N 1
ATOM 4233 C CA . GLN A 1 525 ? -23.219 -4.493 42.530 1.00 89.31 525 GLN A CA 1
ATOM 4234 C C . GLN A 1 525 ? -22.994 -3.857 43.916 1.00 89.31 525 GLN A C 1
ATOM 4236 O O . GLN A 1 525 ? -22.936 -4.536 44.952 1.00 89.31 525 GLN A O 1
ATOM 4241 N N . THR A 1 526 ? -22.876 -2.530 43.944 1.00 87.62 526 THR A N 1
ATOM 4242 C CA . THR A 1 526 ? -22.470 -1.715 45.102 1.00 87.62 526 THR A CA 1
ATOM 4243 C C . THR A 1 526 ? -23.295 -1.976 46.362 1.00 87.62 526 THR A C 1
ATOM 4245 O O . THR A 1 526 ? -22.725 -2.099 47.445 1.00 87.62 526 THR A O 1
ATOM 4248 N N . GLY A 1 527 ? -24.619 -2.131 46.246 1.00 89.38 527 GLY A N 1
ATOM 4249 C CA . GLY A 1 527 ? -25.493 -2.369 47.401 1.00 89.38 527 GLY A CA 1
ATOM 4250 C C . GLY A 1 527 ? -25.158 -3.663 48.150 1.00 89.38 527 GLY A C 1
ATOM 4251 O O . GLY A 1 527 ? -25.006 -3.668 49.372 1.00 89.38 527 GLY A O 1
ATOM 4252 N N . THR A 1 528 ? -24.970 -4.763 47.416 1.00 88.00 528 THR A N 1
ATOM 4253 C CA . THR A 1 528 ? -24.612 -6.058 48.020 1.00 88.00 528 THR A CA 1
ATOM 4254 C C . THR A 1 528 ? -23.156 -6.108 48.485 1.00 88.00 528 THR A C 1
ATOM 4256 O O . THR A 1 528 ? -22.856 -6.750 49.491 1.00 88.00 528 THR A O 1
ATOM 4259 N N . ALA A 1 529 ? -22.266 -5.366 47.820 1.00 89.25 529 ALA A N 1
ATOM 4260 C CA . ALA A 1 529 ? -20.872 -5.222 48.222 1.00 89.25 529 ALA A CA 1
ATOM 4261 C C . ALA A 1 529 ? -20.730 -4.508 49.580 1.00 89.25 529 ALA A C 1
ATOM 4263 O O . ALA A 1 529 ? -20.021 -4.987 50.465 1.00 89.25 529 ALA A O 1
ATOM 4264 N N . VAL A 1 530 ? -21.478 -3.417 49.796 1.00 90.75 530 VAL A N 1
ATOM 4265 C CA . VAL A 1 530 ? -21.515 -2.703 51.086 1.00 90.75 530 VAL A CA 1
ATOM 4266 C C . VAL A 1 530 ? -22.091 -3.587 52.194 1.00 90.75 530 VAL A C 1
ATOM 4268 O O . VAL A 1 530 ? -21.543 -3.622 53.295 1.00 90.75 530 VAL A O 1
ATOM 4271 N N . GLY A 1 531 ? -23.149 -4.355 51.911 1.00 88.81 531 GLY A N 1
ATOM 4272 C CA . GLY A 1 531 ? -23.684 -5.327 52.870 1.00 88.81 531 GLY A CA 1
ATOM 4273 C C . GLY A 1 531 ? -22.639 -6.366 53.296 1.00 88.81 531 GLY A C 1
ATOM 4274 O O . GLY A 1 531 ? -22.555 -6.727 54.472 1.00 88.81 531 GLY A O 1
ATOM 4275 N N . LYS A 1 532 ? -21.805 -6.825 52.355 1.00 87.56 532 LYS A N 1
ATOM 4276 C CA . LYS A 1 532 ? -20.738 -7.809 52.603 1.00 87.56 532 LYS A CA 1
ATOM 4277 C C . LYS A 1 532 ? -19.617 -7.210 53.446 1.00 87.56 532 LYS A C 1
ATOM 4279 O O . LYS A 1 532 ? -19.159 -7.851 54.386 1.00 87.56 532 LYS A O 1
ATOM 4284 N N . LEU A 1 533 ? -19.263 -5.952 53.193 1.00 88.88 533 LEU A N 1
ATOM 4285 C CA . LEU A 1 533 ? -18.294 -5.207 53.994 1.00 88.88 533 LEU A CA 1
ATOM 4286 C C . LEU A 1 533 ? -18.764 -5.019 55.449 1.00 88.88 533 LEU A C 1
ATOM 4288 O O . LEU A 1 533 ? -18.008 -5.291 56.379 1.00 88.88 533 LEU A O 1
ATOM 4292 N N . LEU A 1 534 ? -20.022 -4.607 55.659 1.00 88.50 534 LEU A N 1
ATOM 4293 C CA . LEU A 1 534 ? -20.582 -4.365 56.999 1.00 88.50 534 LEU A CA 1
ATOM 4294 C C . LEU A 1 534 ? -20.729 -5.643 57.835 1.00 88.50 534 LEU A C 1
ATOM 4296 O O . LEU A 1 534 ? -20.675 -5.590 59.061 1.00 88.50 534 LEU A O 1
ATOM 4300 N N . THR A 1 535 ? -20.900 -6.791 57.182 1.00 87.31 535 THR A N 1
ATOM 4301 C CA . THR A 1 535 ? -21.038 -8.100 57.838 1.00 87.31 535 THR A CA 1
ATOM 4302 C C . THR A 1 535 ? -19.715 -8.861 57.949 1.00 87.31 535 THR A C 1
ATOM 4304 O O . THR A 1 535 ? -19.731 -10.031 58.334 1.00 87.31 535 THR A O 1
ATOM 4307 N N . LEU A 1 536 ? -18.578 -8.232 57.605 1.00 82.31 536 LEU A N 1
ATOM 4308 C CA . LEU A 1 536 ? -17.260 -8.882 57.507 1.00 82.31 536 LEU A CA 1
ATOM 4309 C C . LEU A 1 536 ? -17.325 -10.192 56.696 1.00 82.31 536 LEU A C 1
ATOM 4311 O O . LEU A 1 536 ? -16.848 -11.246 57.118 1.00 82.31 536 LEU A O 1
ATOM 4315 N N . GLY A 1 537 ? -18.006 -10.147 55.550 1.00 71.69 537 GLY A N 1
ATOM 4316 C CA . GLY A 1 537 ? -18.202 -11.301 54.676 1.00 71.69 537 GLY A CA 1
ATOM 4317 C C . GLY A 1 537 ? -19.129 -12.379 55.249 1.00 71.69 537 GLY A C 1
ATOM 4318 O O . GLY A 1 537 ? -19.055 -13.528 54.810 1.00 71.69 537 GLY A O 1
ATOM 4319 N N . GLY A 1 538 ? -19.970 -12.045 56.238 1.00 73.62 538 GLY A N 1
ATOM 4320 C CA . GLY A 1 538 ? -20.936 -12.958 56.853 1.00 73.62 538 GLY A CA 1
ATOM 4321 C C . GLY A 1 538 ? -20.277 -14.159 57.538 1.00 73.62 538 GLY A C 1
ATOM 4322 O O . GLY A 1 538 ? -20.696 -15.292 57.310 1.00 73.62 538 GLY A O 1
ATOM 4323 N N . ILE A 1 539 ? -19.209 -13.926 58.316 1.00 81.12 539 ILE A N 1
ATOM 4324 C CA . ILE A 1 539 ? -18.418 -14.982 58.994 1.00 81.12 539 ILE A CA 1
ATOM 4325 C C . ILE A 1 539 ? -17.807 -15.969 57.968 1.00 81.12 539 ILE A C 1
ATOM 4327 O O . ILE A 1 539 ? -17.647 -17.160 58.213 1.00 81.12 539 ILE A O 1
ATOM 4331 N N . GLY A 1 540 ? -17.493 -15.485 56.761 1.00 79.25 540 GLY A N 1
ATOM 4332 C CA . GLY A 1 540 ? -16.852 -16.265 55.697 1.00 79.25 540 GLY A CA 1
ATOM 4333 C C . GLY A 1 540 ? -17.788 -17.153 54.866 1.00 79.25 540 GLY A C 1
ATOM 4334 O O . GLY A 1 540 ? -17.384 -17.609 53.799 1.00 79.25 540 GLY A O 1
ATOM 4335 N N . ILE A 1 541 ? -19.048 -17.354 55.267 1.00 85.56 541 ILE A N 1
ATOM 4336 C CA . ILE A 1 541 ? -20.016 -18.146 54.482 1.00 85.56 541 ILE A CA 1
ATOM 4337 C C . ILE A 1 541 ? -20.353 -17.424 53.173 1.00 85.56 541 ILE A C 1
ATOM 4339 O O . ILE A 1 541 ? -20.347 -18.025 52.100 1.00 85.56 541 ILE A O 1
ATOM 4343 N N . TRP A 1 542 ? -20.595 -16.113 53.249 1.00 87.75 542 TRP A N 1
ATOM 4344 C CA . TRP A 1 542 ? -20.918 -15.287 52.082 1.00 87.75 542 TRP A CA 1
ATOM 4345 C C . TRP A 1 542 ? -19.751 -15.181 51.095 1.00 87.75 542 TRP A C 1
ATOM 4347 O O . TRP A 1 542 ? -19.956 -15.075 49.891 1.00 87.75 542 TRP A O 1
ATOM 4357 N N . TRP A 1 543 ? -18.522 -15.272 51.599 1.00 86.50 543 TRP A N 1
ATOM 4358 C CA . TRP A 1 543 ? -17.314 -15.342 50.784 1.00 86.50 543 TRP A CA 1
ATOM 4359 C C . TRP A 1 543 ? -17.225 -16.649 49.978 1.00 86.50 543 TRP A C 1
ATOM 4361 O O . TRP A 1 543 ? -17.013 -16.597 48.769 1.00 86.50 543 TRP A O 1
ATOM 4371 N N . ILE A 1 544 ? -17.465 -17.806 50.607 1.00 88.88 544 ILE A N 1
ATOM 4372 C CA . ILE A 1 544 ? -17.424 -19.112 49.923 1.00 88.88 544 ILE A CA 1
ATOM 4373 C C . ILE A 1 544 ? -18.539 -19.228 48.875 1.00 88.88 544 ILE A C 1
ATOM 4375 O O . ILE A 1 544 ? -18.293 -19.706 47.768 1.00 88.88 544 ILE A O 1
ATOM 4379 N N . VAL A 1 545 ? -19.756 -18.775 49.198 1.00 89.50 545 VAL A N 1
ATOM 4380 C CA . VAL A 1 545 ? -20.889 -18.807 48.258 1.00 89.50 545 VAL A CA 1
ATOM 4381 C C . VAL A 1 545 ? -20.598 -17.969 47.012 1.00 89.50 545 VAL A C 1
ATOM 4383 O O . VAL A 1 545 ? -20.852 -18.441 45.906 1.00 89.50 545 VAL A O 1
ATOM 4386 N N . ASP A 1 546 ? -20.017 -16.775 47.163 1.00 87.50 546 ASP A N 1
ATOM 4387 C CA . ASP A 1 546 ? -19.677 -15.919 46.019 1.00 87.50 546 ASP A CA 1
ATOM 4388 C C . ASP A 1 546 ? -18.594 -16.550 45.126 1.00 87.50 546 ASP A C 1
ATOM 4390 O O . ASP A 1 546 ? -18.724 -16.497 43.904 1.00 87.50 546 ASP A O 1
ATOM 4394 N N . ILE A 1 547 ? -17.593 -17.238 45.696 1.00 90.44 547 ILE A N 1
ATOM 4395 C CA . ILE A 1 547 ? -16.604 -17.998 44.908 1.00 90.44 547 ILE A CA 1
ATOM 4396 C C . ILE A 1 547 ? -17.295 -19.096 44.085 1.00 90.44 547 ILE A C 1
ATOM 4398 O O . ILE A 1 547 ? -17.030 -19.236 42.890 1.00 90.44 547 ILE A O 1
ATOM 4402 N N . VAL A 1 548 ? -18.205 -19.863 44.697 1.00 92.44 548 VAL A N 1
ATOM 4403 C CA . VAL A 1 548 ? -18.944 -20.929 43.998 1.00 92.44 548 VAL A CA 1
ATOM 4404 C C . VAL A 1 548 ? -19.846 -20.349 42.906 1.00 92.44 548 VAL A C 1
ATOM 4406 O O . VAL A 1 548 ? -19.875 -20.876 41.794 1.00 92.44 548 VAL A O 1
ATOM 4409 N N . LEU A 1 549 ? -20.555 -19.250 43.175 1.00 89.75 549 LEU A N 1
ATOM 4410 C CA . LEU A 1 549 ? -21.420 -18.590 42.191 1.00 89.75 549 LEU A CA 1
ATOM 4411 C C . LEU A 1 549 ? -20.629 -18.000 41.018 1.00 89.75 549 LEU A C 1
ATOM 4413 O O . LEU A 1 549 ? -21.090 -18.069 39.879 1.00 89.75 549 LEU A O 1
ATOM 4417 N N . LEU A 1 550 ? -19.432 -17.472 41.274 1.00 90.81 550 LEU A N 1
ATOM 4418 C CA . LEU A 1 550 ? -18.561 -16.930 40.236 1.00 90.81 550 LEU A CA 1
ATOM 4419 C C . LEU A 1 550 ? -17.978 -18.050 39.362 1.00 90.81 550 LEU A C 1
ATOM 4421 O O . LEU A 1 550 ? -18.065 -17.967 38.141 1.00 90.81 550 LEU A O 1
ATOM 4425 N N . ILE A 1 551 ? -17.481 -19.143 39.954 1.00 90.44 551 ILE A N 1
ATOM 4426 C CA . ILE A 1 551 ? -16.957 -20.302 39.200 1.00 90.44 551 ILE A CA 1
ATOM 4427 C C . ILE A 1 551 ? -18.064 -21.012 38.407 1.00 90.44 551 ILE A C 1
ATOM 4429 O O . ILE A 1 551 ? -17.827 -21.469 37.293 1.00 90.44 551 ILE A O 1
ATOM 4433 N N . THR A 1 552 ? -19.284 -21.080 38.949 1.00 88.56 552 THR A N 1
ATOM 4434 C CA . THR A 1 552 ? -20.447 -21.643 38.236 1.00 88.56 552 THR A CA 1
ATOM 4435 C C . THR A 1 552 ? -21.044 -20.689 37.195 1.00 88.56 552 THR A C 1
ATOM 4437 O O . THR A 1 552 ? -22.043 -21.034 36.571 1.00 88.56 552 THR A O 1
ATOM 4440 N N . ASN A 1 553 ? -20.437 -19.514 36.984 1.00 84.75 553 ASN A N 1
ATOM 4441 C CA . ASN A 1 553 ? -20.878 -18.480 36.045 1.00 84.75 553 ASN A CA 1
ATOM 4442 C C . ASN A 1 553 ? -22.313 -17.966 36.294 1.00 84.75 553 ASN A C 1
ATOM 4444 O O . ASN A 1 553 ? -22.970 -17.459 35.388 1.00 84.75 553 ASN A O 1
ATOM 4448 N N . ASN A 1 554 ? -22.799 -18.082 37.534 1.00 85.62 554 ASN A N 1
ATOM 4449 C CA . ASN A 1 554 ? -24.094 -17.553 37.972 1.00 85.62 554 ASN A CA 1
ATOM 4450 C C . ASN A 1 554 ? -23.995 -16.113 38.504 1.00 85.62 554 ASN A C 1
ATOM 4452 O O . ASN A 1 554 ? -25.017 -15.482 38.771 1.00 85.62 554 ASN A O 1
ATOM 4456 N N . LEU A 1 555 ? -22.776 -15.591 38.671 1.00 86.44 555 LEU A N 1
ATOM 4457 C CA . LEU A 1 555 ? -22.510 -14.220 39.098 1.00 86.44 555 LEU A CA 1
ATOM 4458 C C . LEU A 1 555 ? -21.877 -13.426 37.947 1.00 86.44 555 LEU A C 1
ATOM 4460 O O . LEU A 1 555 ? -20.703 -13.609 37.639 1.00 86.44 555 LEU A O 1
ATOM 4464 N N . LEU A 1 556 ? -22.665 -12.549 37.323 1.00 85.38 556 LEU A N 1
ATOM 4465 C CA . LEU A 1 556 ? -22.292 -11.743 36.154 1.00 85.38 556 LEU A CA 1
ATOM 4466 C C . LEU A 1 556 ? -22.278 -10.236 36.491 1.00 85.38 556 LEU A C 1
ATOM 4468 O O . LEU A 1 556 ? -22.864 -9.832 37.504 1.00 85.38 556 LEU A O 1
ATOM 4472 N N . PRO A 1 557 ? -21.629 -9.398 35.659 1.00 87.50 557 PRO A N 1
ATOM 4473 C CA . PRO A 1 557 ? -21.678 -7.942 35.793 1.00 87.50 557 PRO A CA 1
ATOM 4474 C C . PRO A 1 557 ? -23.109 -7.390 35.780 1.00 87.50 557 PRO A C 1
ATOM 4476 O O . PRO A 1 557 ? -23.965 -7.881 35.042 1.00 87.50 557 PRO A O 1
ATOM 4479 N N . GLU A 1 558 ? -23.362 -6.329 36.550 1.00 84.50 558 GLU A N 1
ATOM 4480 C CA . GLU A 1 558 ? -24.690 -5.692 36.632 1.00 84.50 558 GLU A CA 1
ATOM 4481 C C . GLU A 1 558 ? -25.148 -5.089 35.292 1.00 84.50 558 GLU A C 1
ATOM 4483 O O . GLU A 1 558 ? -26.334 -5.104 34.971 1.00 84.50 558 GLU A O 1
ATOM 4488 N N . ASP A 1 559 ? -24.197 -4.658 34.459 1.00 78.88 559 ASP A N 1
ATOM 4489 C CA . ASP A 1 559 ? -24.451 -4.098 33.127 1.00 78.88 559 ASP A CA 1
ATOM 4490 C C . ASP A 1 559 ? -24.896 -5.144 32.081 1.00 78.88 559 ASP A C 1
ATOM 4492 O O . ASP A 1 559 ? -25.164 -4.788 30.927 1.00 78.88 559 ASP A O 1
ATOM 4496 N N . GLY A 1 560 ? -24.943 -6.433 32.445 1.00 78.25 560 GLY A N 1
ATOM 4497 C CA . GLY A 1 560 ? -25.320 -7.532 31.549 1.00 78.25 560 GLY A CA 1
ATOM 4498 C C . GLY A 1 560 ? -24.281 -7.846 30.465 1.00 78.25 560 GLY A C 1
ATOM 4499 O O . GLY A 1 560 ? -24.613 -8.461 29.451 1.00 78.25 560 GLY A O 1
ATOM 4500 N N . SER A 1 561 ? -23.037 -7.397 30.646 1.00 84.56 561 SER A N 1
ATOM 4501 C CA . SER A 1 561 ? -21.919 -7.708 29.757 1.00 84.56 561 SER A CA 1
ATOM 4502 C C . SER A 1 561 ? -21.335 -9.096 30.027 1.00 84.56 561 SER A C 1
ATOM 4504 O O . SER A 1 561 ? -21.428 -9.641 31.126 1.00 84.56 561 SER A O 1
ATOM 4506 N N . ASN A 1 562 ? -20.711 -9.669 29.001 1.00 87.12 562 ASN A N 1
ATOM 4507 C CA . ASN A 1 562 ? -19.951 -10.907 29.107 1.00 87.12 562 ASN A CA 1
ATOM 4508 C C . ASN A 1 562 ? -18.512 -10.634 29.557 1.00 87.12 562 ASN A C 1
ATOM 4510 O O . ASN A 1 562 ? -17.980 -9.533 29.384 1.00 87.12 562 ASN A O 1
ATOM 4514 N N . TRP A 1 563 ? -17.866 -11.677 30.079 1.00 86.75 563 TRP A N 1
ATOM 4515 C CA . TRP A 1 563 ? -16.451 -11.645 30.437 1.00 86.75 563 TRP A CA 1
ATOM 4516 C C . TRP A 1 563 ? -15.581 -11.316 29.230 1.00 86.75 563 TRP A C 1
ATOM 4518 O O . TRP A 1 563 ? -15.694 -11.948 28.178 1.00 86.75 563 TRP A O 1
ATOM 4528 N N . ASN A 1 564 ? -14.682 -10.351 29.394 1.00 84.31 564 ASN A N 1
ATOM 4529 C CA . ASN A 1 564 ? -13.713 -10.023 28.363 1.00 84.31 564 ASN A CA 1
ATOM 4530 C C . ASN A 1 564 ? -12.617 -11.096 28.308 1.00 84.31 564 ASN A C 1
ATOM 4532 O O . ASN A 1 564 ? -12.021 -11.449 29.328 1.00 84.31 564 ASN A O 1
ATOM 4536 N N . THR A 1 565 ? -12.373 -11.626 27.111 1.00 78.25 565 THR A N 1
ATOM 4537 C CA . THR A 1 565 ? -11.395 -12.692 26.853 1.00 78.25 565 THR A CA 1
ATOM 4538 C C . THR A 1 565 ? -10.040 -12.164 26.387 1.00 78.25 565 THR A C 1
ATOM 4540 O O . THR A 1 565 ? -9.100 -12.947 26.259 1.00 78.25 565 THR A O 1
ATOM 4543 N N . LYS A 1 566 ? -9.921 -10.859 26.109 1.00 67.94 566 LYS A N 1
ATOM 4544 C CA . LYS A 1 566 ? -8.672 -10.228 25.668 1.00 67.94 566 LYS A CA 1
ATOM 4545 C C . LYS A 1 566 ? -7.793 -9.930 26.882 1.00 67.94 566 LYS A C 1
ATOM 4547 O O . LYS A 1 566 ? -7.973 -8.898 27.511 1.00 67.94 566 LYS A O 1
ATOM 4552 N N . VAL A 1 567 ? -6.903 -10.858 27.229 1.00 49.25 567 VAL A N 1
ATOM 4553 C CA . VAL A 1 567 ? -5.925 -10.682 28.321 1.00 49.25 567 VAL A CA 1
ATOM 4554 C C . VAL A 1 567 ? -4.829 -9.705 27.924 1.00 49.25 567 VAL A C 1
ATOM 4556 O O . VAL A 1 567 ? -4.340 -9.821 26.776 1.00 49.25 567 VAL A O 1
#

Sequence (567 aa):
MIIKIYLSSKLIEKCTFCDLYGLVEDLRDEIRFTVLDDEPIPGYTEPIGKICSVTDYVQFRAVQNDKSLREQLAKEDNFLRLAISNSGRIKHVMAKVKGVTIESLNKLLIIYDEKGFNNLAENDLTAVDCDNALLHLARLVKATKVEPAGVLEKLQALAEHDSVHRLFCALRPIGKVMGMAFRKTALYYHWSEWMECVQQKDLNAVKWTLLMDIGFGVAVLSMILWFGNPGTRFMEFAEVWFLVIVDNLLKLLQTLRGNPIGLKLNGSLNEFFFSCFSYQVDLWWMFLIILSPAIQFLFIPLSILGLFGLSFQVAMLSDLIVLISLHAHCFYIYVAVLYRIEVGGLTALYRTVLGKKRNVLRDRVEAHDYMNRQLFLATLSFTVLLFLLPTILFYYIVFASITKDKDTAAPNQSTTFNPHSALVNCSFLPLEFIDCDEPYNHKGNRTAREEFGYGCVKFGGVYYDEVEVTKVKCVVFENIECFGPREFWRDGFPCVKYTDHYFVTTLLYSILLGFLGMDRFCLGQTGTAVGKLLTLGGIGIWWIVDIVLLITNNLLPEDGSNWNTKV

pLDDT: mean 77.39, std 14.08, range [34.03, 95.12]

InterPro domains:
  IPR007720 Phosphatidylinositol N-acetylglucosaminyltransferase subunit Q/GPI1 [PF05024] (185-402)
  IPR007720 Phosphatidylinositol N-acetylglucosaminyltransferase subunit Q/GPI1 [PTHR21329] (202-402)
  IPR007829 TM2 domain [PF05154] (500-548)

Foldseek 3Di:
DEEEEEAEPVVLVVPDWAFFWDDWDDDPVYIYHYTQDRQAFVPTRDGQEIEEEPVVVVVVVVCCPPPPVLVVLQPDAWYWYWHAYPVSHTDDIWIHHGSDTDPPHHYHYHYDYLVVLCVVQPPPDPPPPPPDPSVVSSVVNVVRPDDDDDPVVVVVCVVPPVPLVVVLVVCVVVLVVCCVPPVPALLNVVVVVVNVLSVDPPCPVSVVVQVVQLVVLVVVLVVCPVVPQVLVVVVVVVVVVLVVVLVVVLVVLVCLLVDPPVPPADNVVSVVLSVVLNVLSVVVVVVCVVCSVVSSVVVVVQSVLSNRGPSSVVSVVVRVVCVSCVSLVVLLVVLVVVLVVLVVLLVQLVCVLVQWDQDPVVRDIDHHDDDPVVNVVSVVVNVVSVRNNVSSVVSNVVSCVVVPDDDPPPDPDPPDDDPPDPAAALLPDDPVFKDWDDAAEPCQDPVVCVVVVFHDNDAADDDPVVWDWGKIWMAGDPPDGHHDDRIDIHTDHTRAAEDPAALVVLLVCLVPVVLQLVSCVSLVNVVVSVVSNVCSNVVCPNSVVVNVCSVVVVDHRPVNHDHDPPD

Radius of gyration: 40.99 Å; chains: 1; bounding box: 72×121×90 Å